Protein AF-0000000075407865 (afdb_homodimer)

pLDDT: mean 89.06, std 9.15, range [37.12, 98.5]

InterPro domains:
  IPR000412 ABC-2 transporter [PIRSF006648] (6-248)
  IPR000412 ABC-2 transporter [PR00164] (23-44)
  IPR000412 ABC-2 transporter [PR00164] (136-160)
  IPR000412 ABC-2 transporter [PR00164] (173-192)
  IPR000412 ABC-2 transporter [PR00164] (193-212)
  IPR013525 ABC-2 type transporter, transmembrane domain [PF01061] (6-215)
  IPR047817 ABC-2 type transporter, transmembrane domain, bacterial-type [PS51012] (21-247)
  IPR051328 Type VII Secretion & ABC Transporter Permease [PTHR43077] (54-251)

Radius of gyration: 24.32 Å; Cα contacts (8 Å, |Δi|>4): 757; chains: 2; bounding box: 67×58×51 Å

Sequence (514 aa):
MMAVAFSLAKREFTRFARQPQRVIGAVAQPLMFWLFLGAGMGTSFRPAGLEQISYLEYFYPGVMVMMLLFASVFACITIIEDRDAGFLQGVLVAPVSRMAIVLGKVFGATAIALVQVLLFTIAAPFLGLKLSLFGVVLLLVGFILTSVGFAGLGFFLAWGMRSTSAFHAIMMVFLMPLWMLSGALFPISGAPGWMNVVMLVNPVFHALEIIRAPFYGGGLNLLGQPAYLLSLAVVVAWAGLSLLGSMRRVSRREVGVMMAVAFSLAKREFTRFARQPQRVIGAVAQPLMFWLFLGAGMGTSFRPAGLEQISYLEYFYPGVMVMMLLFASVFACITIIEDRDAGFLQGVLVAPVSRMAIVLGKVFGATAIALVQVLLFTIAAPFLGLKLSLFGVVLLLVGFILTSVGFAGLGFFLAWGMRSTSAFHAIMMVFLMPLWMLSGALFPISGAPGWMNVVMLVNPVFHALEIIRAPFYGGGLNLLGQPAYLLSLAVVVAWAGLSLLGSMRRVSRREVGV

Foldseek 3Di:
DQVLLQVLLVVLQVVQVVDVVNLCVLQVVLVCVLVCVQVVCAPVDADPPCNPDGSSLLLLLLSLLVSLLCQQLVSLLVVLVCVVVCNVVVVVPDPDALLSVLSSSLNSSLVRSLVSSVVSCVCCVVSVQDFDPLLVVLLSVLSNLSNLLSNLQSLLVNVPDNDSVVSVVVCVVPVVVLSVLLCSNHHLVPDDPVSVVVNVLRLSVLSSVSNSVRRVDCRVPLVVDPSNVVSVVSSNVSSVCSSVSSSVVSVVVVVVD/DQVLLQVLLVVLQVVQVVDVVNLCVLQVVLVCVLVCVQVVCFVVDQDPPPNPDGSSLLLLLLSLLVSLLCQQLVSLLVVLVCVVVCNVVVVVPDPDALLSVLSSSLNSSLVRSLVSSVVSCVCCVVSVQDFDPLLVVLLSVLSNLSSLLSNLQSLLVNVPDNDSVVSVVVCVVPVVVLSVLLCSNHHLVPDDPVSVVVNVLRLSVLSSVSNSVRRVDCRVPLVVDPSNVVSVVSSNVSSVCSSVSSSVVSVVVVVVD

Solvent-accessible surface area (backbone atoms only — not comparable to full-atom values): 25177 Å² total; per-residue (Å²): 93,66,66,58,11,50,52,44,12,49,49,48,37,52,56,48,71,71,31,59,70,59,50,49,50,65,49,48,49,53,50,49,50,46,51,52,52,15,44,26,30,36,64,20,48,48,36,87,95,43,66,86,51,49,37,47,60,62,31,45,46,32,44,43,48,48,42,25,44,49,39,4,26,56,51,26,50,51,57,39,52,31,46,75,71,43,52,45,57,54,52,68,72,37,100,53,55,71,59,21,53,51,48,4,50,26,50,11,13,26,50,50,18,47,54,54,42,52,62,56,53,67,52,36,63,80,68,70,41,55,67,48,74,60,14,49,52,48,35,52,51,36,51,51,42,45,15,37,19,30,9,15,43,21,39,44,54,30,72,76,41,91,42,70,64,58,48,51,51,52,42,58,69,47,50,48,54,44,50,61,41,23,43,32,83,32,55,64,88,39,29,49,70,74,54,43,56,54,23,74,71,30,57,52,18,26,40,37,49,46,47,40,44,32,50,78,48,50,51,73,54,42,79,72,33,67,69,49,48,49,22,48,50,48,33,52,49,45,20,49,49,22,43,50,49,29,47,50,53,62,59,47,59,53,70,76,95,94,65,65,59,10,48,52,45,12,49,48,48,38,50,56,47,70,73,30,60,71,58,51,47,51,63,50,48,48,52,50,48,49,46,52,52,52,16,46,26,28,36,64,21,47,48,36,86,92,44,68,88,51,48,36,47,58,60,32,46,46,30,43,42,47,48,41,25,43,51,39,4,26,56,51,26,50,51,57,39,52,31,45,74,71,45,52,45,58,54,51,68,71,38,100,54,56,70,57,21,54,51,49,4,50,26,49,12,14,25,50,52,17,47,54,54,40,53,61,56,51,66,52,36,63,80,69,71,40,54,69,48,74,61,15,49,51,50,33,50,52,36,51,50,44,45,16,38,19,30,8,15,43,21,38,44,53,29,72,74,42,92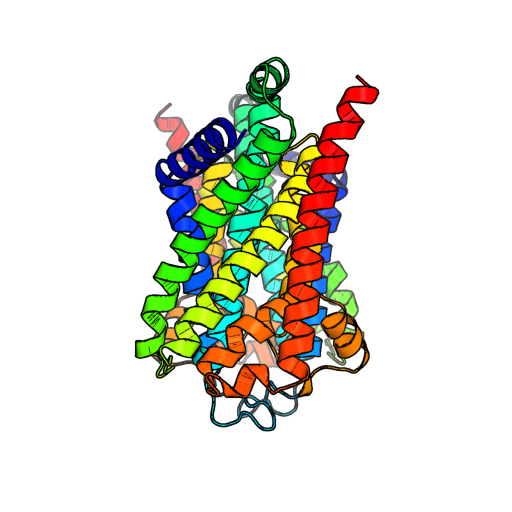,42,70,66,58,48,50,53,51,42,58,68,47,49,49,54,45,50,61,42,23,44,33,83,32,56,64,87,41,28,51,68,74,54,42,56,54,25,73,71,29,58,51,17,26,41,36,50,45,46,39,43,31,49,77,49,47,51,74,54,41,81,72,32,66,68,48,49,51,23,48,50,49,33,51,48,45,20,49,49,22,42,52,49,29,47,50,50,62,57,47,59,54,71,76,97

Secondary structure (DSSP, 8-state):
-HHHHHHHHHHHHHHHHT-HHHHHHHHHHHHHHHHHHHHHHGGGB--TT-TTS-HHHHHHHHHHHHHHHHHHHHHTHHHHHHHHHTHHHHHHHSS--HHHHHHHHHHHHHHHHHHHHHHHHTTGGGGT----HHHHHHHHHHHHHHHHHHHHHHHHHHHH-S-HHHHHHHIIIIIHHHHHTTTSSS-GGGS-HHHHHHHHH-HHHHHHHHHHGGGGS-GGGGGG-HHHHHHHHHHHHHHHHHHHHHHHHHHHTTTT-/-HHHHHHHHHHHHHHHHT-HHHHHHHHHHHHHHHHHHHHHHGGGB--TT-TTS-HHHHHHHHHHHHHHHHHHHHHTHHHHHHHHHTHHHHHHHSS--HHHHHHHHHHHHHHHHHHHHHHHHTTGGGGT----HHHHHHHHHHHHHHHHHHHHHHHHHHHH-S-HHHHHHHIIIIIHHHHHTTTSSS-GGGS-HHHHHHHHH-HHHHHHHHHHGGGGS-GGGGGG-HHHHHHHHHHHHHHHHHHHHHHHHHHHTTTT-

Nearest PDB structures (foldseek):
  8wto-assembly1_B  TM=6.961E-01  e=1.310E-03  Arabidopsis thaliana
  8dku-assembly1_B  TM=7.445E-01  e=3.508E-03  Aquifex aeolicus VF5
  9iul-assembly1_A  TM=6.829E-01  e=2.599E-03  Candida albicans SC5314
  7p05-assembly1_A  TM=6.955E-01  e=6.962E-03  Saccharomyces cerevisiae S288C
  7k2t-assembly1_B  TM=7.368E-01  e=1.215E-02  Aquifex aeolicus VF5

Organism: Magnetospirillum gryphiswaldense (strain DSM 6361 / JCM 21280 / NBRC 15271 / MSR-1) (NCBI:txid431944)

Structure (mmCIF, N/CA/C/O backbone):
data_AF-0000000075407865-model_v1
#
loop_
_entity.id
_entity.type
_entity.pdbx_description
1 polymer 'Transport permease protein'
#
loop_
_atom_site.group_PDB
_atom_site.id
_atom_site.type_symbol
_atom_site.label_atom_id
_atom_site.label_alt_id
_atom_site.label_comp_id
_atom_site.label_asym_id
_atom_site.label_entity_id
_atom_site.label_seq_id
_atom_site.pdbx_PDB_ins_code
_atom_site.Cartn_x
_atom_site.Cartn_y
_atom_site.Cartn_z
_atom_site.occupancy
_atom_site.B_iso_or_equiv
_atom_site.auth_seq_id
_atom_site.auth_comp_id
_atom_site.auth_asym_id
_atom_site.auth_atom_id
_atom_site.pdbx_PDB_model_num
ATOM 1 N N . MET A 1 1 ? 27.203 17.297 21.609 1 79.31 1 MET A N 1
ATOM 2 C CA . MET A 1 1 ? 26.5 17 20.359 1 79.31 1 MET A CA 1
ATOM 3 C C . MET A 1 1 ? 25.766 15.664 20.469 1 79.31 1 MET A C 1
ATOM 5 O O . MET A 1 1 ? 24.562 15.609 20.219 1 79.31 1 MET A O 1
ATOM 9 N N . MET A 1 2 ? 26.359 14.68 21.172 1 86.75 2 MET A N 1
ATOM 10 C CA . MET A 1 2 ? 25.766 13.344 21.234 1 86.75 2 MET A CA 1
ATOM 11 C C . MET A 1 2 ? 24.641 13.297 22.25 1 86.75 2 MET A C 1
ATOM 13 O O . MET A 1 2 ? 23.641 12.617 22.047 1 86.75 2 MET A O 1
ATOM 17 N N . ALA A 1 3 ? 24.812 14.133 23.281 1 89.75 3 ALA A N 1
ATOM 18 C CA . ALA A 1 3 ? 23.781 14.156 24.312 1 89.75 3 ALA A CA 1
ATOM 19 C C . ALA A 1 3 ? 22.484 14.75 23.75 1 89.75 3 ALA A C 1
ATOM 21 O O . ALA A 1 3 ? 21.391 14.242 24.031 1 89.75 3 ALA A O 1
ATOM 22 N N . VAL A 1 4 ? 22.688 15.75 23.016 1 88.31 4 VAL A N 1
ATOM 23 C CA . VAL A 1 4 ? 21.531 16.406 22.406 1 88.31 4 VAL A CA 1
ATOM 24 C C . VAL A 1 4 ? 20.875 15.477 21.391 1 88.31 4 VAL A C 1
ATOM 26 O O . VAL A 1 4 ? 19.656 15.328 21.359 1 88.31 4 VAL A O 1
ATOM 29 N N . ALA A 1 5 ? 21.703 14.828 20.594 1 92.94 5 ALA A N 1
ATOM 30 C CA . ALA A 1 5 ? 21.203 13.883 19.594 1 92.94 5 ALA A CA 1
ATOM 31 C C . ALA A 1 5 ? 20.422 12.75 20.266 1 92.94 5 ALA A C 1
ATOM 33 O O . ALA A 1 5 ? 19.359 12.359 19.781 1 92.94 5 ALA A O 1
ATOM 34 N N . PHE A 1 6 ? 20.938 12.289 21.344 1 94.12 6 PHE A N 1
ATOM 35 C CA . PHE A 1 6 ? 20.281 11.195 22.047 1 94.12 6 PHE A CA 1
ATOM 36 C C . PHE A 1 6 ? 18.953 11.648 22.641 1 94.12 6 PHE A C 1
ATOM 38 O O . PHE A 1 6 ? 17.984 10.898 22.641 1 94.12 6 PHE A O 1
ATOM 45 N N . SER A 1 7 ? 18.969 12.875 23.156 1 92.88 7 SER A N 1
ATOM 46 C CA . SER A 1 7 ? 17.719 13.406 23.719 1 92.88 7 SER A CA 1
ATOM 47 C C . SER A 1 7 ? 16.656 13.547 22.641 1 92.88 7 SER A C 1
ATOM 49 O O . SER A 1 7 ? 15.484 13.227 22.875 1 92.88 7 SER A O 1
ATOM 51 N N . LEU A 1 8 ? 17.047 13.969 21.516 1 91.94 8 LEU A N 1
ATOM 52 C CA . LEU A 1 8 ? 16.109 14.117 20.406 1 91.94 8 LEU A CA 1
ATOM 53 C C . LEU A 1 8 ? 15.633 12.758 19.906 1 91.94 8 LEU A C 1
ATOM 55 O O . LEU A 1 8 ? 14.461 12.594 19.562 1 91.94 8 LEU A O 1
ATOM 59 N N . ALA A 1 9 ? 16.531 11.852 19.844 1 95.31 9 ALA A N 1
ATOM 60 C CA . ALA A 1 9 ? 16.172 10.492 19.453 1 95.31 9 ALA A CA 1
ATOM 61 C C . ALA A 1 9 ? 15.188 9.875 20.438 1 95.31 9 ALA A C 1
ATOM 63 O O . ALA A 1 9 ? 14.227 9.219 20.031 1 95.31 9 ALA A O 1
ATOM 64 N N . LYS A 1 10 ? 15.477 10.047 21.656 1 95.31 10 LYS A N 1
ATOM 65 C CA . LYS A 1 10 ? 14.594 9.523 22.703 1 95.31 10 LYS A CA 1
ATOM 66 C C . LYS A 1 10 ? 13.203 10.141 22.609 1 95.31 10 LYS A C 1
ATOM 68 O O . LYS A 1 10 ? 12.203 9.453 22.812 1 95.31 10 LYS A O 1
ATOM 73 N N . ARG A 1 11 ? 13.188 11.383 22.312 1 91.88 11 ARG A N 1
ATOM 74 C CA . ARG A 1 11 ? 11.906 12.07 22.156 1 91.88 11 ARG A CA 1
ATOM 75 C C . ARG A 1 11 ? 11.109 11.477 21 1 91.88 11 ARG A C 1
ATOM 77 O O . ARG A 1 11 ? 9.898 11.258 21.125 1 91.88 11 ARG A O 1
ATOM 84 N N . GLU A 1 12 ? 11.844 11.242 19.953 1 91.5 12 GLU A N 1
ATOM 85 C CA . GLU A 1 12 ? 11.188 10.656 18.781 1 91.5 12 GLU A CA 1
ATOM 86 C C . GLU A 1 12 ? 10.609 9.281 19.109 1 91.5 12 GLU A C 1
ATOM 88 O O . GLU A 1 12 ? 9.469 8.984 18.75 1 91.5 12 GLU A O 1
ATOM 93 N N . PHE A 1 13 ? 11.336 8.547 19.766 1 93.5 13 PHE A N 1
ATOM 94 C CA . PHE A 1 13 ? 10.922 7.191 20.109 1 93.5 13 PHE A CA 1
ATOM 95 C C . PHE A 1 13 ? 9.742 7.215 21.078 1 93.5 13 PHE A C 1
ATOM 97 O O . PHE A 1 13 ? 8.773 6.469 20.891 1 93.5 13 PHE A O 1
ATOM 104 N N . THR A 1 14 ? 9.766 8.062 22.078 1 93.25 14 THR A N 1
ATOM 105 C CA . THR A 1 14 ? 8.719 8.148 23.078 1 93.25 14 THR A CA 1
ATOM 106 C C . THR A 1 14 ? 7.414 8.648 22.469 1 93.25 14 THR A C 1
ATOM 108 O O . THR A 1 14 ? 6.34 8.141 22.781 1 93.25 14 THR A O 1
ATOM 111 N N . ARG A 1 15 ? 7.613 9.594 21.594 1 90.81 15 ARG A N 1
ATOM 112 C CA . ARG A 1 15 ? 6.434 10.117 20.906 1 90.81 15 ARG A CA 1
ATOM 113 C C . ARG A 1 15 ? 5.746 9.023 20.094 1 90.81 15 ARG A C 1
ATOM 115 O O . ARG A 1 15 ? 4.52 8.906 20.109 1 90.81 15 ARG A O 1
ATOM 122 N N . PHE A 1 16 ? 6.473 8.25 19.484 1 89.88 16 PHE A N 1
ATOM 123 C CA . PHE A 1 16 ? 5.926 7.152 18.688 1 89.88 16 PHE A CA 1
ATOM 124 C C . PHE A 1 16 ? 5.281 6.102 19.594 1 89.88 16 PHE A C 1
ATOM 126 O O . PHE A 1 16 ? 4.16 5.66 19.328 1 89.88 16 PHE A O 1
ATOM 133 N N . ALA A 1 17 ? 5.996 5.758 20.641 1 90.31 17 ALA A N 1
ATOM 134 C CA . ALA A 1 17 ? 5.531 4.711 21.547 1 90.31 17 ALA A CA 1
ATOM 135 C C . ALA A 1 17 ? 4.242 5.125 22.25 1 90.31 17 ALA A C 1
ATOM 137 O O . ALA A 1 17 ? 3.451 4.27 22.672 1 90.31 17 ALA A O 1
ATOM 138 N N . ARG A 1 18 ? 3.961 6.379 22.312 1 90.12 18 ARG A N 1
ATOM 139 C CA . ARG A 1 18 ? 2.789 6.883 23.031 1 90.12 18 ARG A CA 1
ATOM 140 C C . ARG A 1 18 ? 1.602 7.035 22.078 1 90.12 18 ARG A C 1
ATOM 142 O O . ARG A 1 18 ? 0.513 7.43 22.5 1 90.12 18 ARG A O 1
ATOM 149 N N . GLN A 1 19 ? 1.826 6.648 20.875 1 86.31 19 GLN A N 1
ATOM 150 C CA . GLN A 1 19 ? 0.739 6.672 19.891 1 86.31 19 GLN A CA 1
ATOM 151 C C . GLN A 1 19 ? 0.347 5.262 19.469 1 86.31 19 GLN A C 1
ATOM 153 O O . GLN A 1 19 ? 0.793 4.773 18.438 1 86.31 19 GLN A O 1
ATOM 158 N N . PRO A 1 20 ? -0.519 4.668 20.141 1 83.12 20 PRO A N 1
ATOM 159 C CA . PRO A 1 20 ? -0.833 3.258 19.906 1 83.12 20 PRO A CA 1
ATOM 160 C C . PRO A 1 20 ? -1.378 3.008 18.5 1 83.12 20 PRO A C 1
ATOM 162 O O . PRO A 1 20 ? -1.114 1.958 17.906 1 83.12 20 PRO A O 1
ATOM 165 N N . GLN A 1 21 ? -2.115 3.949 18.016 1 78.44 21 GLN A N 1
ATOM 166 C CA . GLN A 1 21 ? -2.678 3.777 16.688 1 78.44 21 GLN A CA 1
ATOM 167 C C . GLN A 1 21 ? -1.578 3.703 15.625 1 78.44 21 GLN A C 1
ATOM 169 O O . GLN A 1 21 ? -1.659 2.902 14.695 1 78.44 21 GLN A O 1
ATOM 174 N N . ARG A 1 22 ? -0.54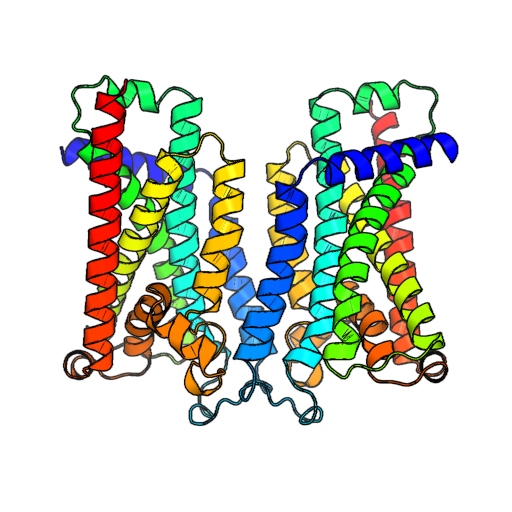6 4.465 15.797 1 78.44 22 ARG A N 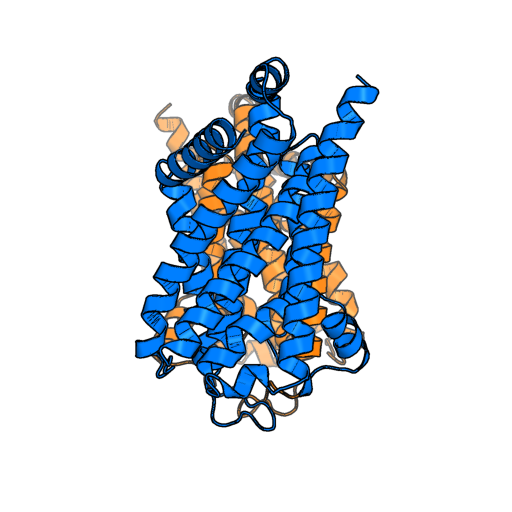1
ATOM 175 C CA . ARG A 1 22 ? 0.562 4.461 14.844 1 78.44 22 ARG A CA 1
ATOM 176 C C . ARG A 1 22 ? 1.385 3.186 14.969 1 78.44 22 ARG A C 1
ATOM 178 O O . ARG A 1 22 ? 1.803 2.609 13.961 1 78.44 22 ARG A O 1
ATOM 185 N N . VAL A 1 23 ? 1.554 2.814 16.203 1 83.62 23 VAL A N 1
ATOM 186 C CA . VAL A 1 23 ? 2.328 1.606 16.469 1 83.62 23 VAL A CA 1
ATOM 187 C C . VAL A 1 23 ? 1.604 0.393 15.883 1 83.62 23 VAL A C 1
ATOM 189 O O . VAL A 1 23 ? 2.199 -0.41 15.164 1 83.62 23 VAL A O 1
ATOM 192 N N . ILE A 1 24 ? 0.37 0.286 16.109 1 82.5 24 ILE A N 1
ATOM 193 C CA . ILE A 1 24 ? -0.44 -0.834 15.648 1 82.5 24 ILE A CA 1
ATOM 194 C C . ILE A 1 24 ? -0.48 -0.841 14.117 1 82.5 24 ILE A C 1
ATOM 196 O O . ILE A 1 24 ? -0.305 -1.889 13.492 1 82.5 24 ILE A O 1
ATOM 200 N N . GLY A 1 25 ? -0.667 0.279 13.578 1 79.62 25 GLY A N 1
ATOM 201 C CA . GLY A 1 25 ? -0.702 0.367 12.125 1 79.62 25 GLY A CA 1
ATOM 202 C C . GLY A 1 25 ? 0.609 -0.028 11.477 1 79.62 25 GLY A C 1
ATOM 203 O O . GLY A 1 25 ? 0.618 -0.747 10.469 1 79.62 25 GLY A O 1
ATOM 204 N N . ALA A 1 26 ? 1.666 0.345 12.07 1 82.12 26 ALA A N 1
ATOM 205 C CA . ALA A 1 26 ? 2.998 0.123 11.508 1 82.12 26 ALA A CA 1
ATOM 206 C C . ALA A 1 26 ? 3.361 -1.359 11.531 1 82.12 26 ALA A C 1
ATOM 208 O O . ALA A 1 26 ? 4.125 -1.83 10.688 1 82.12 26 ALA A O 1
ATOM 209 N N . VAL A 1 27 ? 2.732 -2.016 12.445 1 84.62 27 VAL A N 1
ATOM 210 C CA . VAL A 1 27 ? 3.076 -3.426 12.594 1 84.62 27 VAL A CA 1
ATOM 211 C C . VAL A 1 27 ? 2.008 -4.293 11.938 1 84.62 27 VAL A C 1
ATOM 213 O O . VAL A 1 27 ? 2.326 -5.281 11.273 1 84.62 27 VAL A O 1
ATOM 216 N N . ALA A 1 28 ? 0.819 -3.938 12.078 1 84.81 28 ALA A N 1
ATOM 217 C CA . ALA A 1 28 ? -0.299 -4.766 11.641 1 84.81 28 ALA A CA 1
ATOM 218 C C . ALA A 1 28 ? -0.317 -4.898 10.117 1 84.81 28 ALA A C 1
ATOM 220 O O . ALA A 1 28 ? -0.5 -5.996 9.586 1 84.81 28 ALA A O 1
ATOM 221 N N . GLN A 1 29 ? -0.072 -3.9 9.461 1 85.12 29 GLN A N 1
ATOM 222 C CA . GLN A 1 29 ? -0.211 -3.906 8.008 1 85.12 29 GLN A CA 1
ATOM 223 C C . GLN A 1 29 ? 0.844 -4.797 7.359 1 85.12 29 GLN A C 1
ATOM 225 O O . GLN A 1 29 ? 0.514 -5.695 6.578 1 85.12 29 GLN A O 1
ATOM 230 N N . PRO A 1 30 ? 2.098 -4.617 7.703 1 87.12 30 PRO A N 1
ATOM 231 C CA . PRO A 1 30 ? 3.088 -5.531 7.125 1 87.12 30 PRO A CA 1
ATOM 232 C C . PRO A 1 30 ? 2.828 -6.988 7.488 1 87.12 30 PRO A C 1
ATOM 234 O O . PRO A 1 30 ? 3.039 -7.883 6.664 1 87.12 30 PRO A O 1
ATOM 237 N N . LEU A 1 31 ? 2.33 -7.195 8.688 1 88.5 31 LEU A N 1
ATOM 238 C CA . LEU A 1 31 ? 2.045 -8.555 9.125 1 88.5 31 LEU A CA 1
ATOM 239 C C . LEU A 1 31 ? 0.897 -9.156 8.312 1 88.5 31 LEU A C 1
ATOM 241 O O . LEU A 1 31 ? 0.973 -10.305 7.879 1 88.5 31 LEU A O 1
ATOM 245 N N . MET A 1 32 ? -0.062 -8.414 8.141 1 87.94 32 MET A N 1
ATOM 246 C CA . MET A 1 32 ? -1.202 -8.883 7.355 1 87.94 32 MET A CA 1
ATOM 247 C C . MET A 1 32 ? -0.804 -9.102 5.902 1 87.94 32 MET A C 1
ATOM 249 O O . MET A 1 32 ? -1.207 -10.094 5.289 1 87.94 32 MET A O 1
ATOM 253 N N . PHE A 1 33 ? -0.026 -8.18 5.461 1 88.81 33 PHE A N 1
ATOM 254 C CA . PHE A 1 33 ? 0.47 -8.32 4.098 1 88.81 33 PHE A CA 1
ATOM 255 C C . PHE A 1 33 ? 1.291 -9.594 3.947 1 88.81 33 PHE A C 1
ATOM 257 O O . PHE A 1 33 ? 1.141 -10.32 2.963 1 88.81 33 PHE A O 1
ATOM 264 N N . TRP A 1 34 ? 2.109 -9.812 4.891 1 91.38 34 TRP A N 1
ATOM 265 C CA . TRP A 1 34 ? 2.951 -11 4.871 1 91.38 34 TRP A CA 1
ATOM 266 C C . TRP A 1 34 ? 2.105 -12.266 4.949 1 91.38 34 TRP A C 1
ATOM 268 O O . TRP A 1 34 ? 2.275 -13.188 4.145 1 91.38 34 TRP A O 1
ATOM 278 N N . LEU A 1 35 ? 1.17 -12.289 5.824 1 89 35 LEU A N 1
ATOM 279 C CA . LEU A 1 35 ? 0.363 -13.484 6.055 1 89 35 LEU A CA 1
ATOM 280 C C . LEU A 1 35 ? -0.557 -13.758 4.871 1 89 35 LEU A C 1
ATOM 282 O O . LEU A 1 35 ? -0.62 -14.883 4.375 1 89 35 LEU A O 1
ATOM 286 N N . PHE A 1 36 ? -1.193 -12.766 4.391 1 89.69 36 PHE A N 1
ATOM 287 C CA . PHE A 1 36 ? -2.195 -12.953 3.35 1 89.69 36 PHE A CA 1
ATOM 288 C C . PHE A 1 36 ? -1.532 -13.242 2.008 1 89.69 36 PHE A C 1
ATOM 290 O O . PHE A 1 36 ? -1.938 -14.164 1.296 1 89.69 36 PHE A O 1
ATOM 297 N N . LEU A 1 37 ? -0.544 -12.453 1.711 1 90.06 37 LEU A N 1
ATOM 298 C CA . LEU A 1 37 ? 0.126 -12.703 0.439 1 90.06 37 LEU A CA 1
ATOM 299 C C . LEU A 1 37 ? 0.997 -13.953 0.515 1 90.06 37 LEU A C 1
ATOM 301 O O . LEU A 1 37 ? 1.04 -14.742 -0.431 1 90.06 37 LEU A O 1
ATOM 305 N N . GLY A 1 38 ? 1.661 -14.109 1.581 1 90 38 GLY A N 1
ATOM 306 C CA . GLY A 1 38 ? 2.498 -15.281 1.76 1 90 38 GLY A CA 1
ATOM 307 C C . GLY A 1 38 ? 1.717 -16.578 1.706 1 90 38 GLY A C 1
ATOM 308 O O . GLY A 1 38 ? 2.104 -17.516 1 1 90 38 GLY A O 1
ATOM 309 N N . ALA A 1 39 ? 0.64 -16.625 2.336 1 87.5 39 ALA A N 1
ATOM 310 C CA . ALA A 1 39 ? -0.186 -17.844 2.354 1 87.5 39 ALA A CA 1
ATOM 311 C C . ALA A 1 39 ? -1 -17.969 1.07 1 87.5 39 ALA A C 1
ATOM 313 O O . ALA A 1 39 ? -1.241 -19.078 0.588 1 87.5 39 ALA A O 1
ATOM 314 N N . GLY A 1 40 ? -1.373 -16.906 0.553 1 88.56 40 GLY A N 1
ATOM 315 C CA . GLY A 1 40 ? -2.232 -16.906 -0.621 1 88.56 40 GLY A CA 1
ATOM 316 C C . GLY A 1 40 ? -1.516 -17.344 -1.885 1 88.56 40 GLY A C 1
ATOM 317 O O . GLY A 1 40 ? -2.088 -18.047 -2.719 1 88.56 40 GLY A O 1
ATOM 318 N N . MET A 1 41 ? -0.295 -16.875 -2.031 1 87.12 41 MET A N 1
ATOM 319 C CA . MET A 1 41 ? 0.458 -17.234 -3.232 1 87.12 41 MET A CA 1
ATOM 320 C C . MET A 1 41 ? 0.869 -18.703 -3.207 1 87.12 41 MET A C 1
ATOM 322 O O . MET A 1 41 ? 1.113 -19.297 -4.258 1 87.12 41 MET A O 1
ATOM 326 N N . GLY A 1 42 ? 0.905 -19.297 -1.944 1 72.56 42 GLY A N 1
ATOM 327 C CA . GLY A 1 42 ? 1.1 -20.703 -1.65 1 72.56 42 GLY A CA 1
ATOM 328 C C . GLY A 1 42 ? 1.591 -21.5 -2.846 1 72.56 42 GLY A C 1
ATOM 329 O O . GLY A 1 42 ? 2.738 -21.359 -3.27 1 72.56 42 GLY A O 1
ATOM 330 N N . THR A 1 43 ? 0.766 -22.062 -3.666 1 73.94 43 THR A N 1
ATOM 331 C CA . THR A 1 43 ? 1.089 -23.031 -4.711 1 73.94 43 THR A CA 1
ATOM 332 C C . THR A 1 43 ? 1.204 -22.328 -6.066 1 73.94 43 THR A C 1
ATOM 334 O O . THR A 1 43 ? 1.632 -22.953 -7.047 1 73.94 43 THR A O 1
ATOM 337 N N . SER A 1 44 ? 0.978 -21.062 -6.059 1 79.81 44 SER A N 1
ATOM 338 C CA . SER A 1 44 ? 0.994 -20.344 -7.332 1 79.81 44 SER A CA 1
ATOM 339 C C . SER A 1 44 ? 2.379 -19.781 -7.633 1 79.81 44 SER A C 1
ATOM 341 O O . SER A 1 44 ? 2.682 -19.453 -8.781 1 79.81 44 SER A O 1
ATOM 343 N N . PHE A 1 45 ? 3.078 -19.625 -6.586 1 80 45 PHE A N 1
ATOM 344 C CA . PHE A 1 45 ? 4.426 -19.094 -6.723 1 80 45 PHE A CA 1
ATOM 345 C C . PHE A 1 45 ? 5.441 -20.203 -6.914 1 80 45 PHE A C 1
ATOM 347 O O . PHE A 1 45 ? 5.703 -20.984 -5.992 1 80 45 PHE A O 1
ATOM 354 N N . ARG A 1 46 ? 5.965 -20.375 -8.141 1 80.5 46 ARG A N 1
ATOM 355 C CA . ARG A 1 46 ? 6.93 -21.406 -8.469 1 80.5 46 ARG A CA 1
ATOM 356 C C . ARG A 1 46 ? 8.055 -20.859 -9.344 1 80.5 46 ARG A C 1
ATOM 358 O O . ARG A 1 46 ? 8.125 -21.156 -10.539 1 80.5 46 ARG A O 1
ATOM 365 N N . PRO A 1 47 ? 8.922 -20.078 -8.617 1 74.5 47 PRO A N 1
ATOM 366 C CA . PRO A 1 47 ? 10.016 -19.531 -9.414 1 74.5 47 PRO A CA 1
ATOM 367 C C . PRO A 1 47 ? 11.047 -20.578 -9.812 1 74.5 47 PRO A C 1
ATOM 369 O O . PRO A 1 47 ? 11.242 -21.562 -9.086 1 74.5 47 PRO A O 1
ATOM 372 N N . ALA A 1 48 ? 11.625 -20.344 -10.922 1 70.19 48 ALA A N 1
ATOM 373 C CA . ALA A 1 48 ? 12.641 -21.281 -11.406 1 70.19 48 ALA A CA 1
ATOM 374 C C . ALA A 1 48 ? 13.828 -21.328 -10.453 1 70.19 48 ALA A C 1
ATOM 376 O O . ALA A 1 48 ? 14.375 -20.281 -10.078 1 70.19 48 ALA A O 1
ATOM 377 N N . GLY A 1 49 ? 14.219 -22.422 -9.977 1 69.69 49 GLY A N 1
ATOM 378 C CA . GLY A 1 49 ? 15.398 -22.609 -9.148 1 69.69 49 GLY A CA 1
ATOM 379 C C . GLY A 1 49 ? 15.117 -22.453 -7.664 1 69.69 49 GLY A C 1
ATOM 380 O O . GLY A 1 49 ? 16 -22.688 -6.836 1 69.69 49 GLY A O 1
ATOM 381 N N . LEU A 1 50 ? 13.953 -21.938 -7.316 1 67.19 50 LEU A N 1
ATOM 382 C CA . LEU A 1 50 ? 13.57 -21.719 -5.926 1 67.19 50 LEU A CA 1
ATOM 383 C C . LEU A 1 50 ? 12.32 -22.516 -5.574 1 67.19 50 LEU A C 1
ATOM 385 O O . LEU A 1 50 ? 11.477 -22.047 -4.805 1 67.19 50 LEU A O 1
ATOM 389 N N . GLU A 1 51 ? 12.195 -23.547 -6.172 1 68 51 GLU A N 1
ATOM 390 C CA . GLU A 1 51 ? 10.945 -24.297 -6.09 1 68 51 GLU A CA 1
ATOM 391 C C . GLU A 1 51 ? 10.727 -24.859 -4.688 1 68 51 GLU A C 1
ATOM 393 O O . GLU A 1 51 ? 9.586 -25.125 -4.293 1 68 51 GLU A O 1
ATOM 398 N N . GLN A 1 52 ? 11.766 -24.875 -3.867 1 74 52 GLN A N 1
ATOM 399 C CA . GLN A 1 52 ? 11.625 -25.484 -2.549 1 74 52 GLN A CA 1
ATOM 400 C C . GLN A 1 52 ? 11.273 -24.438 -1.494 1 74 52 GLN A C 1
ATOM 402 O O . GLN A 1 52 ? 11.008 -24.781 -0.342 1 74 52 GLN A O 1
ATOM 407 N N . ILE A 1 53 ? 11.258 -23.25 -1.893 1 80.56 53 ILE A N 1
ATOM 408 C CA . ILE A 1 53 ? 10.992 -22.188 -0.931 1 80.56 53 ILE A CA 1
ATOM 409 C C . ILE A 1 53 ? 9.555 -21.688 -1.094 1 80.56 53 ILE A C 1
ATOM 411 O O . ILE A 1 53 ? 9.125 -21.359 -2.205 1 80.56 53 ILE A O 1
ATOM 415 N N . SER A 1 54 ? 8.836 -21.734 -0.041 1 86.94 54 SER A N 1
ATOM 416 C CA . SER A 1 54 ? 7.477 -21.219 -0.074 1 86.94 54 SER A CA 1
ATOM 417 C C . SER A 1 54 ? 7.469 -19.703 -0.225 1 86.94 54 SER A C 1
ATOM 419 O O . SER A 1 54 ? 8.453 -19.031 0.102 1 86.94 54 SER A O 1
ATOM 421 N N . TYR A 1 55 ? 6.434 -19.188 -0.743 1 89.38 55 TYR A N 1
ATOM 422 C CA . TYR A 1 55 ? 6.344 -17.734 -0.875 1 89.38 55 TYR A CA 1
ATOM 423 C C . TYR A 1 55 ? 6.336 -17.062 0.492 1 89.38 55 TYR A C 1
ATOM 425 O O . TYR A 1 55 ? 6.824 -15.938 0.641 1 89.38 55 TYR A O 1
ATOM 433 N N . LEU A 1 56 ? 5.793 -17.797 1.455 1 89.12 56 LEU A N 1
ATOM 434 C CA . LEU A 1 56 ? 5.801 -17.281 2.82 1 89.12 56 LEU A CA 1
ATOM 435 C C . LEU A 1 56 ? 7.23 -17.016 3.293 1 89.12 56 LEU A C 1
ATOM 437 O O . LEU A 1 56 ? 7.496 -16.016 3.947 1 89.12 56 LEU A O 1
ATOM 441 N N . GLU A 1 57 ? 8.117 -17.875 2.904 1 89.31 57 GLU A N 1
ATOM 442 C CA . GLU A 1 57 ? 9.531 -17.766 3.271 1 89.31 57 GLU A CA 1
ATOM 443 C C . GLU A 1 57 ? 10.242 -16.734 2.404 1 89.31 57 GLU A C 1
ATOM 445 O O . GLU A 1 57 ? 11.039 -15.93 2.908 1 89.31 57 GLU A O 1
ATOM 450 N N . TYR A 1 58 ? 9.953 -16.812 1.178 1 89.69 58 TYR A N 1
ATOM 451 C CA . TYR A 1 58 ? 10.594 -15.898 0.237 1 89.69 58 TYR A CA 1
ATOM 452 C C . TYR A 1 58 ? 10.289 -14.445 0.587 1 89.69 58 TYR A C 1
ATOM 454 O O . TYR A 1 58 ? 11.172 -13.586 0.512 1 89.69 58 TYR A O 1
ATOM 462 N N . PHE A 1 59 ? 9.047 -14.18 0.961 1 93.12 59 PHE A N 1
ATOM 463 C CA . PHE A 1 59 ? 8.531 -12.828 1.131 1 93.12 59 PHE A CA 1
ATOM 464 C C . PHE A 1 59 ? 8.93 -12.258 2.486 1 93.12 59 PHE A C 1
ATOM 466 O O . PHE A 1 59 ? 8.875 -11.047 2.701 1 93.12 59 PHE A O 1
ATOM 473 N N . TYR A 1 60 ? 9.367 -13.023 3.377 1 94.56 60 TYR A N 1
ATOM 474 C CA . TYR A 1 60 ? 9.609 -12.656 4.77 1 94.56 60 TYR A CA 1
ATOM 475 C C . TYR A 1 60 ? 10.648 -11.547 4.867 1 94.56 60 TYR A C 1
ATOM 477 O O . TYR A 1 60 ? 10.383 -10.484 5.438 1 94.56 60 TYR A O 1
ATOM 485 N N . PRO A 1 61 ? 11.812 -11.672 4.227 1 95.38 61 PRO A N 1
ATOM 486 C CA . PRO A 1 61 ? 12.781 -10.57 4.281 1 95.38 61 PRO A CA 1
ATOM 487 C C . PRO A 1 61 ? 12.289 -9.312 3.574 1 95.38 61 PRO A C 1
ATOM 489 O O . PRO A 1 61 ? 12.656 -8.203 3.953 1 95.38 61 PRO A O 1
ATOM 492 N N . GLY A 1 62 ? 11.523 -9.547 2.525 1 95.94 62 GLY A N 1
ATOM 493 C CA . GLY A 1 62 ? 10.945 -8.414 1.824 1 95.94 62 GLY A CA 1
ATOM 494 C C . GLY A 1 62 ? 10.086 -7.535 2.713 1 95.94 62 GLY A C 1
ATOM 495 O O . GLY A 1 62 ? 10.125 -6.309 2.619 1 95.94 62 GLY A O 1
ATOM 496 N N . VAL A 1 63 ? 9.305 -8.188 3.557 1 95.75 63 VAL A N 1
ATOM 497 C CA . VAL A 1 63 ? 8.445 -7.465 4.484 1 95.75 63 VAL A CA 1
ATOM 498 C C . VAL A 1 63 ? 9.297 -6.738 5.523 1 95.75 63 VAL A C 1
ATOM 500 O O . VAL A 1 63 ? 8.961 -5.625 5.941 1 95.75 63 VAL A O 1
ATOM 503 N N . MET A 1 64 ? 10.344 -7.375 5.922 1 97.06 64 MET A N 1
ATOM 504 C CA . MET A 1 64 ? 11.258 -6.723 6.852 1 97.06 64 MET A CA 1
ATOM 505 C C . MET A 1 64 ? 11.773 -5.41 6.277 1 97.06 64 MET A C 1
ATOM 507 O O . MET A 1 64 ? 11.797 -4.387 6.965 1 97.06 64 MET A O 1
ATOM 511 N N . VAL A 1 65 ? 12.141 -5.484 5.031 1 97.56 65 VAL A N 1
ATOM 512 C CA . VAL A 1 65 ? 12.664 -4.289 4.383 1 97.56 65 VAL A CA 1
ATOM 513 C C . VAL A 1 65 ? 11.562 -3.242 4.246 1 97.56 65 VAL A C 1
ATOM 515 O O . VAL A 1 65 ? 11.812 -2.043 4.383 1 97.56 65 VAL A O 1
ATOM 518 N N . MET A 1 66 ? 10.383 -3.727 3.967 1 94.69 66 MET A N 1
ATOM 519 C CA . MET A 1 66 ? 9.242 -2.818 3.922 1 94.69 66 MET A CA 1
ATOM 520 C C . MET A 1 66 ? 9.07 -2.09 5.25 1 94.69 66 MET A C 1
ATOM 522 O O . MET A 1 66 ? 8.875 -0.873 5.273 1 94.69 66 MET A O 1
ATOM 526 N N . MET A 1 67 ? 9.109 -2.799 6.328 1 95.12 67 MET A N 1
ATOM 527 C CA . MET A 1 67 ? 8.953 -2.225 7.66 1 95.12 67 MET A CA 1
ATOM 528 C C . MET A 1 67 ? 10.047 -1.2 7.941 1 95.12 67 MET A C 1
ATOM 530 O O . MET A 1 67 ? 9.773 -0.125 8.477 1 95.12 67 MET A O 1
ATOM 534 N N . LEU A 1 68 ? 11.219 -1.562 7.578 1 97.19 68 LEU A N 1
ATOM 535 C CA . LEU A 1 68 ? 12.336 -0.639 7.777 1 97.19 68 LEU A CA 1
ATOM 536 C C . LEU A 1 68 ? 12.133 0.633 6.961 1 97.19 68 LEU A C 1
ATOM 538 O O . LEU A 1 68 ? 12.359 1.738 7.461 1 97.19 68 LEU A O 1
ATOM 542 N N . LEU A 1 69 ? 11.781 0.415 5.742 1 94.31 69 LEU A N 1
ATOM 543 C CA . LEU A 1 69 ? 11.586 1.537 4.832 1 94.31 69 LEU A CA 1
ATOM 544 C C . LEU A 1 69 ? 10.5 2.473 5.344 1 94.31 69 LEU A C 1
ATOM 546 O O . LEU A 1 69 ? 10.734 3.67 5.523 1 94.31 69 LEU A O 1
ATOM 550 N N . PHE A 1 70 ? 9.375 1.962 5.645 1 89.81 70 PHE A N 1
ATOM 551 C CA . PHE A 1 70 ? 8.227 2.779 6.027 1 89.81 70 PHE A CA 1
ATOM 552 C C . PHE A 1 70 ? 8.438 3.395 7.406 1 89.81 70 PHE A C 1
ATOM 554 O O . PHE A 1 70 ? 8.188 4.586 7.605 1 89.81 70 PHE A O 1
ATOM 561 N N . ALA A 1 71 ? 8.891 2.629 8.359 1 93.25 71 ALA A N 1
ATOM 562 C CA . ALA A 1 71 ? 9.109 3.143 9.703 1 93.25 71 ALA A CA 1
ATOM 563 C C . ALA A 1 71 ? 10.148 4.254 9.711 1 93.25 71 ALA A C 1
ATOM 565 O O . ALA A 1 71 ? 9.961 5.297 10.344 1 93.25 71 ALA A O 1
ATOM 566 N N . SER A 1 72 ? 11.203 4.02 9 1 95.69 72 SER A N 1
ATOM 567 C CA . SER A 1 72 ? 12.305 4.977 9.008 1 95.69 72 SER A CA 1
ATOM 568 C C . SER A 1 72 ? 11.922 6.27 8.297 1 95.69 72 SER A C 1
ATOM 570 O O . SER A 1 72 ? 12.141 7.363 8.82 1 95.69 72 SER A O 1
ATOM 572 N N . VAL A 1 73 ? 11.422 6.152 7.145 1 93.19 73 VAL A N 1
ATOM 573 C CA . VAL A 1 73 ? 11.102 7.34 6.355 1 93.19 73 VAL A CA 1
ATOM 574 C C . VAL A 1 73 ? 9.922 8.078 6.977 1 93.19 73 VAL A C 1
ATOM 576 O O . VAL A 1 73 ? 9.953 9.297 7.129 1 93.19 73 VAL A O 1
ATOM 579 N N . PHE A 1 74 ? 8.906 7.367 7.363 1 88.81 74 PHE A N 1
ATOM 580 C CA . PHE A 1 74 ? 7.715 8 7.914 1 88.81 74 PHE A CA 1
ATOM 581 C C . PHE A 1 74 ? 8.031 8.703 9.227 1 88.81 74 PHE A C 1
ATOM 583 O O . PHE A 1 74 ? 7.406 9.711 9.562 1 88.81 74 PHE A O 1
ATOM 590 N N . ALA A 1 75 ? 8.906 8.148 10.016 1 92.06 75 ALA A N 1
ATOM 591 C CA . ALA A 1 75 ? 9.297 8.781 11.273 1 92.06 75 ALA A CA 1
ATOM 592 C C . ALA A 1 75 ? 9.82 10.195 11.031 1 92.06 75 ALA A C 1
ATOM 594 O O . ALA A 1 75 ? 9.742 11.055 11.914 1 92.06 75 ALA A O 1
ATOM 595 N N . CYS A 1 76 ? 10.258 10.484 9.875 1 93.62 76 CYS A N 1
ATOM 596 C CA . CYS A 1 76 ? 10.859 11.781 9.57 1 93.62 76 CYS A CA 1
ATOM 597 C C . CYS A 1 76 ? 9.789 12.828 9.289 1 93.62 76 CYS A C 1
ATOM 599 O O . CYS A 1 76 ? 10.094 14.016 9.172 1 93.62 76 CYS A O 1
ATOM 601 N N . ILE A 1 77 ? 8.531 12.352 9.227 1 90.75 77 ILE A N 1
ATOM 602 C CA . ILE A 1 77 ? 7.438 13.289 8.992 1 90.75 77 ILE A CA 1
ATOM 603 C C . ILE A 1 77 ? 7.371 14.297 10.133 1 90.75 77 ILE A C 1
ATOM 605 O O . ILE A 1 77 ? 6.902 15.43 9.945 1 90.75 77 ILE A O 1
ATOM 609 N N . THR A 1 78 ? 7.809 13.938 11.328 1 91.56 78 THR A N 1
ATOM 610 C CA . THR A 1 78 ? 7.766 14.781 12.523 1 91.56 78 THR A CA 1
ATOM 611 C C . THR A 1 78 ? 8.602 16.031 12.336 1 91.56 78 THR A C 1
ATOM 613 O O . THR A 1 78 ? 8.406 17.031 13.031 1 91.56 78 THR A O 1
ATOM 616 N N . ILE A 1 79 ? 9.531 15.984 11.438 1 93.12 79 ILE A N 1
ATOM 617 C CA . ILE A 1 79 ? 10.312 17.172 11.141 1 93.12 79 ILE A CA 1
ATOM 618 C C . ILE A 1 79 ? 9.398 18.297 10.648 1 93.12 79 ILE A C 1
ATOM 620 O O . ILE A 1 79 ? 9.523 19.438 11.078 1 93.12 79 ILE A O 1
ATOM 624 N N . ILE A 1 80 ? 8.523 17.938 9.82 1 92.5 80 ILE A N 1
ATOM 625 C CA . ILE A 1 80 ? 7.566 18.906 9.289 1 92.5 80 ILE A CA 1
ATOM 626 C C . ILE A 1 80 ? 6.602 19.344 10.391 1 92.5 80 ILE A C 1
ATOM 628 O O . ILE A 1 80 ? 6.324 20.531 10.547 1 92.5 80 ILE A O 1
ATOM 632 N N . GLU A 1 81 ? 6.156 18.406 11.109 1 90.25 81 GLU A N 1
ATOM 633 C CA . GLU A 1 81 ? 5.25 18.703 12.219 1 90.25 81 GLU A CA 1
ATOM 634 C C . GLU A 1 81 ? 5.922 19.609 13.25 1 90.25 81 GLU A C 1
ATOM 636 O O . GLU A 1 81 ? 5.301 20.547 13.766 1 90.25 81 GLU A O 1
ATOM 641 N N . ASP A 1 82 ? 7.141 19.297 13.594 1 90.88 82 ASP A N 1
ATOM 642 C CA . ASP A 1 82 ? 7.898 20.094 14.555 1 90.88 82 ASP A CA 1
ATOM 643 C C . ASP A 1 82 ? 8.133 21.516 14.031 1 90.88 82 ASP A C 1
ATOM 645 O O . ASP A 1 82 ? 8.133 22.469 14.805 1 90.88 82 ASP A O 1
ATOM 649 N N . ARG A 1 83 ? 8.328 21.594 12.797 1 91.75 83 ARG A N 1
ATOM 650 C CA . ARG A 1 83 ? 8.492 22.906 12.18 1 91.75 83 ARG A CA 1
ATOM 651 C C . ARG A 1 83 ? 7.199 23.703 12.258 1 91.75 83 ARG A C 1
ATOM 653 O O . ARG A 1 83 ? 7.215 24.891 12.625 1 91.75 83 ARG A O 1
ATOM 660 N N . ASP A 1 84 ? 6.098 23.094 11.945 1 90.94 84 ASP A N 1
ATOM 661 C CA . ASP A 1 84 ? 4.793 23.75 11.977 1 90.94 84 ASP A CA 1
ATOM 662 C C . ASP A 1 84 ? 4.426 24.172 13.398 1 90.94 84 ASP A C 1
ATOM 664 O O . ASP A 1 84 ? 3.781 25.203 13.594 1 90.94 84 ASP A O 1
ATOM 668 N N . ALA A 1 85 ? 4.816 23.438 14.352 1 91.12 85 ALA A N 1
ATOM 669 C CA . ALA A 1 85 ? 4.516 23.719 15.758 1 91.12 85 ALA A CA 1
ATOM 670 C C . ALA A 1 85 ? 5.496 24.734 16.344 1 91.12 85 ALA A C 1
ATOM 672 O O . ALA A 1 85 ? 5.32 25.188 17.469 1 91.12 85 ALA A O 1
ATOM 673 N N . GLY A 1 86 ? 6.586 24.984 15.648 1 90.31 86 GLY A N 1
ATOM 674 C CA . GLY A 1 86 ? 7.578 25.938 16.109 1 90.31 86 GLY A CA 1
ATOM 675 C C . GLY A 1 86 ? 8.672 25.312 16.938 1 90.31 86 GLY A C 1
ATOM 676 O O . GLY A 1 86 ? 9.57 26.016 17.438 1 90.31 86 GLY A O 1
ATOM 677 N N . PHE A 1 87 ? 8.57 24.109 17.203 1 88.06 87 PHE A N 1
ATOM 678 C CA . PHE A 1 87 ? 9.562 23.391 18.016 1 88.06 87 PHE A CA 1
ATOM 679 C C . PHE A 1 87 ? 10.922 23.391 17.328 1 88.06 87 PHE A C 1
ATOM 681 O O . PHE A 1 87 ? 11.945 23.609 17.969 1 88.06 87 PHE A O 1
ATOM 688 N N . LEU A 1 88 ? 10.898 23.188 16.078 1 86.94 88 LEU A N 1
ATOM 689 C CA . LEU A 1 88 ? 12.148 23.109 15.328 1 86.94 88 LEU A CA 1
ATOM 690 C C . LEU A 1 88 ? 12.891 24.438 15.359 1 86.94 88 LEU A C 1
ATOM 692 O O . LEU A 1 88 ? 14.117 24.469 15.445 1 86.94 88 LEU A O 1
ATOM 696 N N . GLN A 1 89 ? 12.164 25.453 15.344 1 86.38 89 GLN A N 1
ATOM 697 C CA . GLN A 1 89 ? 12.758 26.781 15.445 1 86.38 89 GLN A CA 1
ATOM 698 C C . GLN A 1 89 ? 13.422 26.984 16.797 1 86.38 89 GLN A C 1
ATOM 700 O O . GLN A 1 89 ? 14.484 27.594 16.891 1 86.38 89 GLN A O 1
ATOM 705 N N . GLY A 1 90 ? 12.781 26.453 17.797 1 87 90 GLY A N 1
ATOM 706 C CA . GLY A 1 90 ? 13.375 26.531 19.125 1 87 90 GLY A CA 1
ATOM 707 C C . GLY A 1 90 ? 14.688 25.766 19.234 1 87 90 GLY A C 1
ATOM 708 O O . GLY A 1 90 ? 15.641 26.25 19.859 1 87 90 GLY A O 1
ATOM 709 N N . VAL A 1 91 ? 14.758 24.703 18.594 1 84.75 91 VAL A N 1
ATOM 710 C CA . VAL A 1 91 ? 15.953 23.875 18.625 1 84.75 91 VAL A CA 1
ATOM 711 C C . VAL A 1 91 ? 17.078 24.547 17.828 1 84.75 91 VAL A C 1
ATOM 713 O O . VAL A 1 91 ? 18.234 24.547 18.234 1 84.75 91 VAL A O 1
ATOM 716 N N . LEU A 1 92 ? 16.688 25.172 16.734 1 83.06 92 LEU A N 1
ATOM 717 C CA . LEU A 1 92 ? 17.656 25.781 15.828 1 83.06 92 LEU A CA 1
ATOM 718 C C . LEU A 1 92 ? 18.281 27.031 16.469 1 83.06 92 LEU A C 1
ATOM 720 O O . LEU A 1 92 ? 19.375 27.438 16.078 1 83.06 92 LEU A O 1
ATOM 724 N N . VAL A 1 93 ? 17.594 27.641 17.422 1 83.69 93 VAL A N 1
ATOM 725 C CA . VAL A 1 93 ? 18.125 28.828 18.078 1 83.69 93 VAL A CA 1
ATOM 726 C C . VAL A 1 93 ? 18.953 28.422 19.297 1 83.69 93 VAL A C 1
ATOM 728 O O . VAL A 1 93 ? 19.703 29.234 19.844 1 83.69 93 VAL A O 1
ATOM 731 N N . ALA A 1 94 ? 18.797 27.219 19.703 1 83.31 94 ALA A N 1
ATOM 732 C CA . ALA A 1 94 ? 19.594 26.703 20.797 1 83.31 94 ALA A CA 1
ATOM 733 C C . ALA A 1 94 ? 21.031 26.438 20.344 1 83.31 94 ALA A C 1
ATOM 735 O O . ALA A 1 94 ? 21.297 26.281 19.156 1 83.31 94 ALA A O 1
ATOM 736 N N . PRO A 1 95 ? 21.891 26.547 21.266 1 84.94 95 PRO A N 1
ATOM 737 C CA . PRO A 1 95 ? 23.297 26.312 20.906 1 84.94 95 PRO A CA 1
ATOM 738 C C . PRO A 1 95 ? 23.594 24.844 20.656 1 84.94 95 PRO A C 1
ATOM 740 O O . PRO A 1 95 ? 24.438 24.25 21.344 1 84.94 95 PRO A O 1
ATOM 743 N N . VAL A 1 96 ? 22.859 24.359 19.719 1 84.31 96 VAL A N 1
ATOM 744 C CA . VAL A 1 96 ? 23.016 22.953 19.359 1 84.31 96 VAL A CA 1
ATOM 745 C C . VAL A 1 96 ? 23.484 22.844 17.922 1 84.31 96 VAL A C 1
ATOM 747 O O . VAL A 1 96 ? 23.109 23.641 17.078 1 84.31 96 VAL A O 1
ATOM 750 N N . SER A 1 97 ? 24.359 21.906 17.797 1 87.31 97 SER A N 1
ATOM 751 C CA . SER A 1 97 ? 24.844 21.703 16.438 1 87.31 97 SER A CA 1
ATOM 752 C C . SER A 1 97 ? 23.75 21.141 15.531 1 87.31 97 SER A C 1
ATOM 754 O O . SER A 1 97 ? 22.953 20.312 15.953 1 87.31 97 SER A O 1
ATOM 756 N N . ARG A 1 98 ? 23.703 21.609 14.344 1 86.88 98 ARG A N 1
ATOM 757 C CA . ARG A 1 98 ? 22.734 21.141 13.352 1 86.88 98 ARG A CA 1
ATOM 758 C C . ARG A 1 98 ? 22.906 19.656 13.086 1 86.88 98 ARG A C 1
ATOM 760 O O . ARG A 1 98 ? 21.922 18.953 12.812 1 86.88 98 ARG A O 1
ATOM 767 N N . MET A 1 99 ? 24.047 19.219 13.344 1 90.75 99 MET A N 1
ATOM 768 C CA . MET A 1 99 ? 24.312 17.797 13.172 1 90.75 99 MET A CA 1
ATOM 769 C C . MET A 1 99 ? 23.609 16.969 14.242 1 90.75 99 MET A C 1
ATOM 771 O O . MET A 1 99 ? 23.188 15.844 13.984 1 90.75 99 MET A O 1
ATOM 775 N N . ALA A 1 100 ? 23.453 17.562 15.336 1 92 100 ALA A N 1
ATOM 776 C CA . ALA A 1 100 ? 22.75 16.875 16.422 1 92 100 ALA A CA 1
ATOM 777 C C . ALA A 1 100 ? 21.281 16.656 16.094 1 92 100 ALA A C 1
ATOM 779 O O . ALA A 1 100 ? 20.703 15.641 16.484 1 92 100 ALA A O 1
ATOM 780 N N . ILE A 1 101 ? 20.781 17.531 15.344 1 91.44 101 ILE A N 1
ATOM 781 C CA . ILE A 1 101 ? 19.391 17.438 14.945 1 91.44 101 ILE A CA 1
ATOM 782 C C . ILE A 1 101 ? 19.203 16.281 13.953 1 91.44 101 ILE A C 1
ATOM 784 O O . ILE A 1 101 ? 18.312 15.453 14.125 1 91.44 101 ILE A O 1
ATOM 788 N N . VAL A 1 102 ? 20.125 16.25 13.031 1 94.81 102 VAL A N 1
ATOM 789 C CA . VAL A 1 102 ? 20.062 15.211 12.016 1 94.81 102 VAL A CA 1
ATOM 790 C C . VAL A 1 102 ? 20.266 13.844 12.664 1 94.81 102 VAL A C 1
ATOM 792 O O . VAL A 1 102 ? 19.469 12.922 12.453 1 94.81 102 VAL A O 1
ATOM 795 N N . LEU A 1 103 ? 21.234 13.781 13.5 1 95.69 103 LEU A N 1
ATOM 796 C CA . LEU A 1 103 ? 21.562 12.508 14.141 1 95.69 103 LEU A CA 1
ATOM 797 C C . LEU A 1 103 ? 20.438 12.086 15.086 1 95.69 103 LEU A C 1
ATOM 799 O O . LEU A 1 103 ? 20.109 10.898 15.172 1 95.69 103 LEU A O 1
ATOM 803 N N . GLY A 1 104 ? 19.891 13.031 15.742 1 95 104 GLY A N 1
ATOM 804 C CA . GLY A 1 104 ? 18.797 12.734 16.641 1 95 104 GLY A CA 1
ATOM 805 C C . GLY A 1 104 ? 17.594 12.148 15.93 1 95 104 GLY A C 1
ATOM 806 O O . GLY A 1 104 ? 17.047 11.125 16.344 1 95 104 GLY A O 1
ATOM 807 N N . LYS A 1 105 ? 17.25 12.758 14.859 1 95.5 105 LYS A N 1
ATOM 808 C CA . LYS A 1 105 ? 16.094 12.312 14.102 1 95.5 105 LYS A CA 1
ATOM 809 C C . LYS A 1 105 ? 16.359 10.961 13.438 1 95.5 105 LYS A C 1
ATOM 811 O O . LYS A 1 105 ? 15.523 10.07 13.469 1 95.5 105 LYS A O 1
ATOM 816 N N . VAL A 1 106 ? 17.5 10.844 12.859 1 96.88 106 VAL A N 1
ATOM 817 C CA . VAL A 1 106 ? 17.828 9.625 12.141 1 96.88 106 VAL A CA 1
ATOM 818 C C . VAL A 1 106 ? 17.953 8.461 13.117 1 96.88 106 VAL A C 1
ATOM 820 O O . VAL A 1 106 ? 17.438 7.367 12.859 1 96.88 106 VAL A O 1
ATOM 823 N N . PHE A 1 107 ? 18.562 8.727 14.234 1 96.88 107 PHE A N 1
ATOM 824 C CA . PHE A 1 107 ? 18.703 7.66 15.219 1 96.88 107 PHE A CA 1
ATOM 825 C C . PHE A 1 107 ? 17.359 7.32 15.852 1 96.88 107 PHE A C 1
ATOM 827 O O . PHE A 1 107 ? 17.094 6.156 16.156 1 96.88 107 PHE A O 1
ATOM 834 N N . GLY A 1 108 ? 16.609 8.305 16.062 1 97 108 GLY A N 1
ATOM 835 C CA . GLY A 1 108 ? 15.266 8.039 16.547 1 97 108 GLY A CA 1
ATOM 836 C C . GLY A 1 108 ? 14.445 7.188 15.594 1 97 108 GLY A C 1
ATOM 837 O O . GLY A 1 108 ? 13.82 6.207 16.016 1 97 108 GLY A O 1
ATOM 838 N N . ALA A 1 109 ? 14.523 7.586 14.359 1 97.25 109 ALA A N 1
ATOM 839 C CA . ALA A 1 109 ? 13.812 6.84 13.32 1 97.25 109 ALA A CA 1
ATOM 840 C C . ALA A 1 109 ? 14.344 5.414 13.211 1 97.25 109 ALA A C 1
ATOM 842 O O . ALA A 1 109 ? 13.562 4.469 13.062 1 97.25 109 ALA A O 1
ATOM 843 N N . THR A 1 110 ? 15.625 5.281 13.289 1 97.94 110 THR A N 1
ATOM 844 C CA . THR A 1 110 ? 16.266 3.973 13.219 1 97.94 110 THR A CA 1
ATOM 845 C C . THR A 1 110 ? 15.828 3.096 14.391 1 97.94 110 THR A C 1
ATOM 847 O O . THR A 1 110 ? 15.539 1.913 14.211 1 97.94 110 THR A O 1
ATOM 850 N N . ALA A 1 111 ? 15.781 3.676 15.531 1 97.69 111 ALA A N 1
ATOM 851 C CA . ALA A 1 111 ? 15.367 2.93 16.719 1 97.69 111 ALA A CA 1
ATOM 852 C C . ALA A 1 111 ? 13.945 2.412 16.578 1 97.69 111 ALA A C 1
ATOM 854 O O . ALA A 1 111 ? 13.656 1.257 16.891 1 97.69 111 ALA A O 1
ATOM 855 N N . ILE A 1 112 ? 13.117 3.229 16.094 1 96.38 112 ILE A N 1
ATOM 856 C CA . ILE A 1 112 ? 11.719 2.855 15.898 1 96.38 112 ILE A CA 1
ATOM 857 C C . ILE A 1 112 ? 11.633 1.684 14.922 1 96.38 112 ILE A C 1
ATOM 859 O O . ILE A 1 112 ? 10.961 0.689 15.195 1 96.38 112 ILE A O 1
ATOM 863 N N . ALA A 1 113 ? 12.328 1.785 13.852 1 97.38 113 ALA A N 1
ATOM 864 C CA . ALA A 1 113 ? 12.32 0.75 12.82 1 97.38 113 ALA A CA 1
ATOM 865 C C . ALA A 1 113 ? 12.898 -0.556 13.352 1 97.38 113 ALA A C 1
ATOM 867 O O . ALA A 1 113 ? 12.383 -1.637 13.055 1 97.38 113 ALA A O 1
ATOM 868 N N . LEU A 1 114 ? 13.953 -0.425 14.125 1 97.5 114 LEU A N 1
ATOM 869 C CA . LEU A 1 114 ? 14.641 -1.605 14.648 1 97.5 114 LEU A CA 1
ATOM 870 C C . LEU A 1 114 ? 13.734 -2.385 15.594 1 97.5 114 LEU A C 1
ATOM 872 O O . LEU A 1 114 ? 13.695 -3.615 15.547 1 97.5 114 LEU A O 1
ATOM 876 N N . VAL A 1 115 ? 13.039 -1.693 16.406 1 96.12 115 VAL A N 1
ATOM 877 C CA . VAL A 1 115 ? 12.148 -2.367 17.344 1 96.12 115 VAL A CA 1
ATOM 878 C C . VAL A 1 115 ? 11.086 -3.15 16.578 1 96.12 115 VAL A C 1
ATOM 880 O O . VAL A 1 115 ? 10.805 -4.309 16.891 1 96.12 115 VAL A O 1
ATOM 883 N N . GLN A 1 116 ? 10.562 -2.57 15.586 1 94.19 116 GLN A N 1
ATOM 884 C CA . GLN A 1 116 ? 9.508 -3.199 14.797 1 94.19 116 GLN A CA 1
ATOM 885 C C . GLN A 1 116 ? 10.023 -4.434 14.062 1 94.19 116 GLN A C 1
ATOM 887 O O . GLN A 1 116 ? 9.414 -5.5 14.125 1 94.19 116 GLN A O 1
ATOM 892 N N . VAL A 1 117 ? 11.18 -4.289 13.375 1 96.81 117 VAL A N 1
ATOM 893 C CA . VAL A 1 117 ? 11.68 -5.383 12.547 1 96.81 117 VAL A CA 1
ATOM 894 C C . VAL A 1 117 ? 12.195 -6.512 13.438 1 96.81 117 VAL A C 1
ATOM 896 O O . VAL A 1 117 ? 12.078 -7.691 13.086 1 96.81 117 VAL A O 1
ATOM 899 N N . LEU A 1 118 ? 12.719 -6.176 14.602 1 95.88 118 LEU A N 1
ATOM 900 C CA . LEU A 1 118 ? 13.195 -7.199 15.523 1 95.88 118 LEU A CA 1
ATOM 901 C C . LEU A 1 118 ? 12.031 -8.016 16.078 1 95.88 118 LEU A C 1
ATOM 903 O O . LEU A 1 118 ? 12.133 -9.234 16.219 1 95.88 118 LEU A O 1
ATOM 907 N N . LEU A 1 119 ? 10.969 -7.34 16.375 1 93.19 119 LEU A N 1
ATOM 908 C CA . LEU A 1 119 ? 9.773 -8.055 16.828 1 93.19 119 LEU A CA 1
ATOM 909 C C . LEU A 1 119 ? 9.273 -9 15.734 1 93.19 119 LEU A C 1
ATOM 911 O O . LEU A 1 119 ? 8.867 -10.133 16.031 1 93.19 119 LEU A O 1
ATOM 915 N N . PHE A 1 120 ? 9.359 -8.562 14.586 1 93.5 120 PHE A N 1
ATOM 916 C CA . PHE A 1 120 ? 8.914 -9.383 13.461 1 93.5 120 PHE A CA 1
ATOM 917 C C . PHE A 1 120 ? 9.883 -10.531 13.219 1 93.5 120 PHE A C 1
ATOM 919 O O . PHE A 1 120 ? 9.477 -11.617 12.797 1 93.5 120 PHE A O 1
ATOM 926 N N . THR A 1 121 ? 11.156 -10.32 13.492 1 93.81 121 THR A N 1
ATOM 927 C CA . THR A 1 121 ? 12.188 -11.328 13.281 1 93.81 121 THR A CA 1
ATOM 928 C C . THR A 1 121 ? 11.961 -12.531 14.188 1 93.81 121 THR A C 1
ATOM 930 O O . THR A 1 121 ? 12.398 -13.641 13.875 1 93.81 121 THR A O 1
ATOM 933 N N . ILE A 1 122 ? 11.234 -12.359 15.242 1 88.75 122 ILE A N 1
ATOM 934 C CA . ILE A 1 122 ? 10.969 -13.43 16.203 1 88.75 122 ILE A CA 1
ATOM 935 C C . ILE A 1 122 ? 10.133 -14.523 15.523 1 88.75 122 ILE A C 1
ATOM 937 O O . ILE A 1 122 ? 10.172 -15.68 15.938 1 88.75 122 ILE A O 1
ATOM 941 N N . ALA A 1 123 ? 9.492 -14.234 14.422 1 85.75 123 ALA A N 1
ATOM 942 C CA . ALA A 1 123 ? 8.656 -15.195 13.703 1 85.75 123 ALA A CA 1
ATOM 943 C C . ALA A 1 123 ? 9.492 -16.109 12.82 1 85.75 123 ALA A C 1
ATOM 945 O O . ALA A 1 123 ? 9.008 -17.125 12.328 1 85.75 123 ALA A O 1
ATOM 946 N N . ALA A 1 124 ? 10.758 -15.797 12.617 1 87.12 124 ALA A N 1
ATOM 947 C CA . ALA A 1 124 ? 11.609 -16.469 11.648 1 87.12 124 ALA A CA 1
ATOM 948 C C . ALA A 1 124 ? 11.734 -17.969 11.969 1 87.12 124 ALA A C 1
ATOM 950 O O . ALA A 1 124 ? 11.555 -18.812 11.094 1 87.12 124 ALA A O 1
ATOM 951 N N . PRO A 1 125 ? 11.938 -18.344 13.258 1 82.56 125 PRO A N 1
ATOM 952 C CA . PRO A 1 125 ? 12.062 -19.766 13.555 1 82.56 125 PRO A CA 1
ATOM 953 C C . PRO A 1 125 ? 10.781 -20.547 13.281 1 82.56 125 PRO A C 1
ATOM 955 O O . PRO A 1 125 ? 10.836 -21.734 12.969 1 82.56 125 PRO A O 1
ATOM 958 N N . PHE A 1 126 ? 9.719 -19.875 13.336 1 83.12 126 PHE A N 1
ATOM 959 C CA . PHE A 1 126 ? 8.445 -20.531 13.109 1 83.12 126 PHE A CA 1
ATOM 960 C C . PHE A 1 126 ? 8.219 -20.797 11.625 1 83.12 126 PHE A C 1
ATOM 962 O O . PHE A 1 126 ? 7.34 -21.578 11.25 1 83.12 126 PHE A O 1
ATOM 969 N N . LEU A 1 127 ? 9.016 -20.188 10.812 1 84.94 127 LEU A N 1
ATOM 970 C CA . LEU A 1 127 ? 8.906 -20.359 9.367 1 84.94 127 LEU A CA 1
ATOM 971 C C . LEU A 1 127 ? 9.953 -21.344 8.859 1 84.94 127 LEU A C 1
ATOM 973 O O . LEU A 1 127 ? 10.062 -21.562 7.648 1 84.94 127 LEU A O 1
ATOM 977 N N . GLY A 1 128 ? 10.688 -21.844 9.766 1 82 128 GLY A N 1
ATOM 978 C CA . GLY A 1 128 ? 11.734 -22.781 9.359 1 82 128 GLY A CA 1
ATOM 979 C C . GLY A 1 128 ? 13.016 -22.078 8.93 1 82 128 GLY A C 1
ATOM 980 O O . GLY A 1 128 ? 13.914 -22.719 8.367 1 82 128 GLY A O 1
ATOM 981 N N . LEU A 1 129 ? 12.984 -20.797 9.078 1 84 129 LEU A N 1
ATOM 982 C CA . LEU A 1 129 ? 14.195 -20.062 8.75 1 84 129 LEU A CA 1
ATOM 983 C C . LEU A 1 129 ? 15.203 -20.141 9.891 1 84 129 LEU A C 1
ATOM 985 O O . LEU A 1 129 ? 14.883 -19.797 11.031 1 84 129 LEU A O 1
ATOM 989 N N . LYS A 1 130 ? 16.344 -20.719 9.633 1 82.38 130 LYS A N 1
ATOM 990 C CA . LYS A 1 130 ? 17.375 -20.891 10.656 1 82.38 130 LYS A CA 1
ATOM 991 C C . LYS A 1 130 ? 18.422 -19.797 10.562 1 82.38 130 LYS A C 1
ATOM 993 O O . LYS A 1 130 ? 18.891 -19.469 9.469 1 82.38 130 LYS A O 1
ATOM 998 N N . LEU A 1 131 ? 18.656 -19.219 11.633 1 85.44 131 LEU A N 1
ATOM 999 C CA . LEU A 1 131 ? 19.656 -18.141 11.719 1 85.44 131 LEU A CA 1
ATOM 1000 C C . LEU A 1 131 ? 20.828 -18.562 12.602 1 85.44 131 LEU A C 1
ATOM 1002 O O . LEU A 1 131 ? 20.625 -18.953 13.75 1 85.44 131 LEU A O 1
ATOM 1006 N N . SER A 1 132 ? 22.047 -18.641 11.992 1 85.44 132 SER A N 1
ATOM 1007 C CA . SER A 1 132 ? 23.25 -18.844 12.789 1 85.44 132 SER A CA 1
ATOM 1008 C C . SER A 1 132 ? 23.578 -17.609 13.625 1 85.44 132 SER A C 1
ATOM 1010 O O . SER A 1 132 ? 23.016 -16.547 13.406 1 85.44 132 SER A O 1
ATOM 1012 N N . LEU A 1 133 ? 24.453 -17.766 14.594 1 86.62 133 LEU A N 1
ATOM 1013 C CA . LEU A 1 133 ? 24.859 -16.625 15.414 1 86.62 133 LEU A CA 1
ATOM 1014 C C . LEU A 1 133 ? 25.469 -15.531 14.555 1 86.62 133 LEU A C 1
ATOM 1016 O O . LEU A 1 133 ? 25.156 -14.352 14.727 1 86.62 133 LEU A O 1
ATOM 1020 N N . PHE A 1 134 ? 26.297 -15.969 13.664 1 88.69 134 PHE A N 1
ATOM 1021 C CA . PHE A 1 134 ? 26.906 -15 12.766 1 88.69 134 PHE A CA 1
ATOM 1022 C C . PHE A 1 134 ? 25.875 -14.383 11.844 1 88.69 134 PHE A C 1
ATOM 1024 O O . PHE A 1 134 ? 25.938 -13.195 11.523 1 88.69 134 PHE A O 1
ATOM 1031 N N . GLY A 1 135 ? 24.922 -15.188 11.438 1 89.62 135 GLY A N 1
ATOM 1032 C CA . GLY A 1 135 ? 23.828 -14.672 10.641 1 89.62 135 GLY A CA 1
ATOM 1033 C C . GLY A 1 135 ? 23.031 -13.586 11.336 1 89.62 135 GLY A C 1
ATOM 1034 O O . GLY A 1 135 ? 22.625 -12.602 10.711 1 89.62 135 GLY A O 1
ATOM 1035 N N . VAL A 1 136 ? 22.891 -13.789 12.648 1 91.81 136 VAL A N 1
ATOM 1036 C CA . VAL A 1 136 ? 22.156 -12.805 13.445 1 91.81 136 VAL A CA 1
ATOM 1037 C C . VAL A 1 136 ? 22.906 -11.484 13.461 1 91.81 136 VAL A C 1
ATOM 1039 O O . VAL A 1 136 ? 22.297 -10.414 13.336 1 91.81 136 VAL A O 1
ATOM 1042 N N . VAL A 1 137 ? 24.172 -11.531 13.578 1 93.88 137 VAL A N 1
ATOM 1043 C CA . VAL A 1 137 ? 25 -10.328 13.609 1 93.88 137 VAL A CA 1
ATOM 1044 C C . VAL A 1 137 ? 24.906 -9.602 12.273 1 93.88 137 VAL A C 1
ATOM 1046 O O . VAL A 1 137 ? 24.703 -8.391 12.227 1 93.88 137 VAL A O 1
ATOM 1049 N N . LEU A 1 138 ? 25.047 -10.336 11.195 1 93.69 138 LEU A N 1
ATOM 1050 C CA . LEU A 1 138 ? 24.969 -9.742 9.867 1 93.69 138 LEU A CA 1
ATOM 1051 C C . LEU A 1 138 ? 23.594 -9.141 9.625 1 93.69 138 LEU A C 1
ATOM 1053 O O . LEU A 1 138 ? 23.469 -8.086 9 1 93.69 138 LEU A O 1
ATOM 1057 N N . LEU A 1 139 ? 22.609 -9.828 10.133 1 95 139 LEU A N 1
ATOM 1058 C CA . LEU A 1 139 ? 21.25 -9.344 10.008 1 95 139 LEU A CA 1
ATOM 1059 C C . LEU A 1 139 ? 21.062 -8.023 10.75 1 95 139 LEU A C 1
ATOM 1061 O O . LEU A 1 139 ? 20.484 -7.074 10.219 1 95 139 LEU A O 1
ATOM 1065 N N . LEU A 1 140 ? 21.578 -7.926 11.961 1 96.44 140 LEU A N 1
ATOM 1066 C CA . LEU A 1 140 ? 21.469 -6.723 12.773 1 96.44 140 LEU A CA 1
ATOM 1067 C C . LEU A 1 140 ? 22.203 -5.555 12.125 1 96.44 140 LEU A C 1
ATOM 1069 O O . LEU A 1 140 ? 21.688 -4.438 12.078 1 96.44 140 LEU A O 1
ATOM 1073 N N . VAL A 1 141 ? 23.359 -5.832 11.609 1 96.31 141 VAL A N 1
ATOM 1074 C CA . VAL A 1 141 ? 24.125 -4.805 10.914 1 96.31 141 VAL A CA 1
ATOM 1075 C C . VAL A 1 141 ? 23.359 -4.332 9.68 1 96.31 141 VAL A C 1
ATOM 1077 O O . VAL A 1 141 ? 23.281 -3.131 9.406 1 96.31 141 VAL A O 1
ATOM 1080 N N . GLY A 1 142 ? 22.797 -5.293 8.969 1 97.31 142 GLY A N 1
ATOM 1081 C CA . GLY A 1 142 ? 21.969 -4.953 7.82 1 97.31 142 GLY A CA 1
ATOM 1082 C C . GLY A 1 142 ? 20.781 -4.09 8.18 1 97.31 142 GLY A C 1
ATOM 1083 O O . GLY A 1 142 ? 20.469 -3.129 7.469 1 97.31 142 GLY A O 1
ATOM 1084 N N . PHE A 1 143 ? 20.125 -4.422 9.297 1 98.44 143 PHE A N 1
ATOM 1085 C CA . PHE A 1 143 ? 18.984 -3.641 9.758 1 98.44 143 PHE A CA 1
ATOM 1086 C C . PHE A 1 143 ? 19.391 -2.199 10.047 1 98.44 143 PHE A C 1
ATOM 1088 O O . PHE A 1 143 ? 18.719 -1.261 9.617 1 98.44 143 PHE A O 1
ATOM 1095 N N . ILE A 1 144 ? 20.484 -2.059 10.719 1 98.31 144 ILE A N 1
ATOM 1096 C CA . ILE A 1 144 ? 20.938 -0.738 11.141 1 98.31 144 ILE A CA 1
ATOM 1097 C C . ILE A 1 144 ? 21.328 0.088 9.914 1 98.31 144 ILE A C 1
ATOM 1099 O O . ILE A 1 144 ? 20.875 1.225 9.758 1 98.31 144 ILE A O 1
ATOM 1103 N N . LEU A 1 145 ? 22.125 -0.478 9.055 1 98.19 145 LEU A N 1
ATOM 1104 C CA . LEU A 1 145 ? 22.594 0.231 7.863 1 98.19 145 LEU A CA 1
ATOM 1105 C C . LEU A 1 145 ? 21.406 0.646 6.984 1 98.19 145 LEU A C 1
ATOM 1107 O O . LEU A 1 145 ? 21.344 1.79 6.531 1 98.19 145 LEU A O 1
ATOM 1111 N N . THR A 1 146 ? 20.531 -0.29 6.793 1 98.31 146 THR A N 1
ATOM 1112 C CA . THR A 1 146 ? 19.375 -0.039 5.938 1 98.31 146 THR A CA 1
ATOM 1113 C C . THR A 1 146 ? 18.484 1.039 6.543 1 98.31 146 THR A C 1
ATOM 1115 O O . THR A 1 146 ? 18.062 1.959 5.844 1 98.31 146 THR A O 1
ATOM 1118 N N . SER A 1 147 ? 18.234 0.94 7.812 1 98.38 147 SER A N 1
ATOM 1119 C CA . SER A 1 147 ? 17.391 1.913 8.484 1 98.38 147 SER A CA 1
ATOM 1120 C C . SER A 1 147 ? 18.016 3.299 8.484 1 98.38 147 SER A C 1
ATOM 1122 O O . SER A 1 147 ? 17.328 4.305 8.289 1 98.38 147 SER A O 1
ATOM 1124 N N . VAL A 1 148 ? 19.281 3.365 8.695 1 98 148 VAL A N 1
ATOM 1125 C CA . VAL A 1 148 ? 19.984 4.645 8.664 1 98 148 VAL A CA 1
ATOM 1126 C C . VAL A 1 148 ? 19.875 5.258 7.27 1 98 148 VAL A C 1
ATOM 1128 O O . VAL A 1 148 ? 19.672 6.465 7.129 1 98 148 VAL A O 1
ATOM 1131 N N . GLY A 1 149 ? 20.078 4.426 6.293 1 98 149 GLY A N 1
ATOM 1132 C CA . GLY A 1 149 ? 19.922 4.902 4.926 1 98 149 GLY A CA 1
ATOM 1133 C C . GLY A 1 149 ? 18.531 5.457 4.641 1 98 149 GLY A C 1
ATOM 1134 O O . GLY A 1 149 ? 18.406 6.555 4.094 1 98 149 GLY A O 1
ATOM 1135 N N . PHE A 1 150 ? 17.547 4.738 5.047 1 97.62 150 PHE A N 1
ATOM 1136 C CA . PHE A 1 150 ? 16.172 5.16 4.82 1 97.62 150 PHE A CA 1
ATOM 1137 C C . PHE A 1 150 ? 15.836 6.398 5.645 1 97.62 150 PHE A C 1
ATOM 1139 O O . PHE A 1 150 ? 15.164 7.312 5.164 1 97.62 150 PHE A O 1
ATOM 1146 N N . ALA A 1 151 ? 16.266 6.418 6.871 1 97.81 151 ALA A N 1
ATOM 1147 C CA . ALA A 1 151 ? 16.031 7.57 7.738 1 97.81 151 ALA A CA 1
ATOM 1148 C C . ALA A 1 151 ? 16.719 8.82 7.203 1 97.81 151 ALA A C 1
ATOM 1150 O O . ALA A 1 151 ? 16.156 9.914 7.242 1 97.81 151 ALA A O 1
ATOM 1151 N N . GLY A 1 152 ? 17.938 8.609 6.762 1 97.38 152 GLY A N 1
ATOM 1152 C CA . GLY A 1 152 ? 18.641 9.719 6.141 1 97.38 152 GLY A CA 1
ATOM 1153 C C . GLY A 1 152 ? 17.906 10.281 4.93 1 97.38 152 GLY A C 1
ATOM 1154 O O . GLY A 1 152 ? 17.797 11.5 4.777 1 97.38 152 GLY A O 1
ATOM 1155 N N . LEU A 1 153 ? 17.484 9.414 4.121 1 95.62 153 LEU A N 1
ATOM 1156 C CA . LEU A 1 153 ? 16.703 9.836 2.961 1 95.62 153 LEU A CA 1
ATOM 1157 C C . LEU A 1 153 ? 15.422 10.547 3.393 1 95.62 153 LEU A C 1
ATOM 1159 O O . LEU A 1 153 ? 15.07 11.586 2.832 1 95.62 153 LEU A O 1
ATOM 1163 N N . GLY A 1 154 ? 14.742 9.93 4.32 1 95.94 154 GLY A N 1
ATOM 1164 C CA . GLY A 1 154 ? 13.547 10.562 4.852 1 95.94 154 GLY A CA 1
ATOM 1165 C C . GLY A 1 154 ? 13.797 11.961 5.395 1 95.94 154 GLY A C 1
ATOM 1166 O O . GLY A 1 154 ? 13.023 12.883 5.133 1 95.94 154 GLY A O 1
ATOM 1167 N N . PHE A 1 155 ? 14.836 12.086 6.094 1 96.56 155 PHE A N 1
ATOM 1168 C CA . PHE A 1 155 ? 15.203 13.391 6.629 1 96.56 155 PHE A CA 1
ATOM 1169 C C . PHE A 1 155 ? 15.461 14.383 5.504 1 96.56 155 PHE A C 1
ATOM 1171 O O . PHE A 1 155 ? 14.945 15.5 5.527 1 96.56 155 PHE A O 1
ATOM 1178 N N . PHE A 1 156 ? 16.25 13.938 4.586 1 95.25 156 PHE A N 1
ATOM 1179 C CA . PHE A 1 156 ? 16.625 14.781 3.449 1 95.25 156 PHE A CA 1
ATOM 1180 C C . PHE A 1 156 ? 15.391 15.297 2.734 1 95.25 156 PHE A C 1
ATOM 1182 O O . PHE A 1 156 ? 15.312 16.484 2.395 1 95.25 156 PHE A O 1
ATOM 1189 N N . LEU A 1 157 ? 14.414 14.477 2.553 1 93.62 157 LEU A N 1
ATOM 1190 C CA . LEU A 1 157 ? 13.188 14.852 1.859 1 93.62 157 LEU A CA 1
ATOM 1191 C C . LEU A 1 157 ? 12.312 15.734 2.738 1 93.62 157 LEU A C 1
ATOM 1193 O O . LEU A 1 157 ? 11.805 16.766 2.281 1 93.62 157 LEU A O 1
ATOM 1197 N N . ALA A 1 158 ? 12.156 15.336 3.947 1 94.31 158 ALA A N 1
ATOM 1198 C CA . ALA A 1 158 ? 11.273 16.047 4.867 1 94.31 158 ALA A CA 1
ATOM 1199 C C . ALA A 1 158 ? 11.773 17.469 5.129 1 94.31 158 ALA A C 1
ATOM 1201 O O . ALA A 1 158 ? 10.969 18.391 5.27 1 94.31 158 ALA A O 1
ATOM 1202 N N . TRP A 1 159 ? 13.008 17.625 5.164 1 93.38 159 TRP A N 1
ATOM 1203 C CA . TRP A 1 159 ? 13.602 18.922 5.5 1 93.38 159 TRP A CA 1
ATOM 1204 C C . TRP A 1 159 ? 13.164 20 4.516 1 93.38 159 TRP A C 1
ATOM 1206 O O . TRP A 1 159 ? 12.961 21.156 4.895 1 93.38 159 TRP A O 1
ATOM 1216 N N . GLY A 1 160 ? 12.992 19.625 3.307 1 90.62 160 GLY A N 1
ATOM 1217 C CA . GLY A 1 160 ? 12.664 20.609 2.289 1 90.62 160 GLY A CA 1
ATOM 1218 C C . GLY A 1 160 ? 11.18 20.688 1.99 1 90.62 160 GLY A C 1
ATOM 1219 O O . GLY A 1 160 ? 10.75 21.547 1.209 1 90.62 160 GLY A O 1
ATOM 1220 N N . MET A 1 161 ? 10.414 19.953 2.629 1 89.75 161 MET A N 1
ATOM 1221 C CA . MET A 1 161 ? 8.984 19.906 2.32 1 89.75 161 MET A CA 1
ATOM 1222 C C . MET A 1 161 ? 8.203 20.844 3.234 1 89.75 161 MET A C 1
ATOM 1224 O O . MET A 1 161 ? 8.578 21.047 4.391 1 89.75 161 MET A O 1
ATOM 1228 N N . ARG A 1 162 ? 7.062 21.359 2.701 1 87.06 162 ARG A N 1
ATOM 1229 C CA . ARG A 1 162 ? 6.316 22.375 3.436 1 87.06 162 ARG A CA 1
ATOM 1230 C C . ARG A 1 162 ? 5.098 21.766 4.121 1 87.06 162 ARG A C 1
ATOM 1232 O O . ARG A 1 162 ? 4.539 22.359 5.047 1 87.06 162 ARG A O 1
ATOM 1239 N N . SER A 1 163 ? 4.723 20.594 3.58 1 86 163 SER A N 1
ATOM 1240 C CA . SER A 1 163 ? 3.529 20 4.18 1 86 163 SER A CA 1
ATOM 1241 C C . SER A 1 163 ? 3.668 18.484 4.312 1 86 163 SER A C 1
ATOM 1243 O O . SER A 1 163 ? 4.426 17.859 3.568 1 86 163 SER A O 1
ATOM 1245 N N . THR A 1 164 ? 2.965 18.016 5.266 1 85.5 164 THR A N 1
ATOM 1246 C CA . THR A 1 164 ? 2.943 16.562 5.484 1 85.5 164 THR A CA 1
ATOM 1247 C C . THR A 1 164 ? 2.311 15.852 4.301 1 85.5 164 THR A C 1
ATOM 1249 O O . THR A 1 164 ? 2.697 14.727 3.965 1 85.5 164 THR A O 1
ATOM 1252 N N . SER A 1 165 ? 1.396 16.547 3.607 1 79.5 165 SER A N 1
ATOM 1253 C CA . SER A 1 165 ? 0.747 15.969 2.432 1 79.5 165 SER A CA 1
ATOM 1254 C C . SER A 1 165 ? 1.737 15.789 1.286 1 79.5 165 SER A C 1
ATOM 1256 O O . SER A 1 165 ? 1.722 14.766 0.6 1 79.5 165 SER A O 1
ATOM 1258 N N . ALA A 1 166 ? 2.496 16.766 1.119 1 80.94 166 ALA A N 1
ATOM 1259 C CA . ALA A 1 166 ? 3.531 16.688 0.091 1 80.94 166 ALA A CA 1
ATOM 1260 C C . ALA A 1 166 ? 4.504 15.547 0.387 1 80.94 166 ALA A C 1
ATOM 1262 O O . ALA A 1 166 ? 4.926 14.828 -0.523 1 80.94 166 ALA A O 1
ATOM 1263 N N . PHE A 1 167 ? 4.871 15.453 1.664 1 87.19 167 PHE A N 1
ATOM 1264 C CA . PHE A 1 167 ? 5.77 14.383 2.086 1 87.19 167 PHE A CA 1
ATOM 1265 C C . PHE A 1 167 ? 5.156 13.016 1.8 1 87.19 167 PHE A C 1
ATOM 1267 O O . PHE A 1 167 ? 5.824 12.133 1.255 1 87.19 167 PHE A O 1
ATOM 1274 N N . HIS A 1 168 ? 3.896 12.836 2.109 1 79.44 168 HIS A N 1
ATOM 1275 C CA . HIS A 1 168 ? 3.188 11.586 1.852 1 79.44 168 HIS A CA 1
ATOM 1276 C C . HIS A 1 168 ? 3.143 11.273 0.359 1 79.44 168 HIS A C 1
ATOM 1278 O O . HIS A 1 168 ? 3.35 10.133 -0.047 1 79.44 168 HIS A O 1
ATOM 1284 N N . ALA A 1 169 ? 2.873 12.258 -0.44 1 75.81 169 ALA A N 1
ATOM 1285 C CA . ALA A 1 169 ? 2.791 12.094 -1.889 1 75.81 169 ALA A CA 1
ATOM 1286 C C . ALA A 1 169 ? 4.117 11.602 -2.463 1 75.81 169 ALA A C 1
ATOM 1288 O O . ALA A 1 169 ? 4.148 10.672 -3.266 1 75.81 169 ALA A O 1
ATOM 1289 N N . ILE A 1 170 ? 5.141 12.234 -1.983 1 79.5 170 ILE A N 1
ATOM 1290 C CA . ILE A 1 170 ? 6.469 11.859 -2.465 1 79.5 170 ILE A CA 1
ATOM 1291 C C . ILE A 1 170 ? 6.789 10.43 -2.037 1 79.5 170 ILE A C 1
ATOM 1293 O O . ILE A 1 170 ? 7.355 9.656 -2.811 1 79.5 170 ILE A O 1
ATOM 1297 N N . MET A 1 171 ? 6.441 10.117 -0.832 1 82.69 171 MET A N 1
ATOM 1298 C CA . MET A 1 171 ? 6.684 8.773 -0.322 1 82.69 171 MET A CA 1
ATOM 1299 C C . MET A 1 171 ? 5.941 7.73 -1.154 1 82.69 171 MET A C 1
ATOM 1301 O O . MET A 1 171 ? 6.516 6.703 -1.523 1 82.69 171 MET A O 1
ATOM 1305 N N . MET A 1 172 ? 4.805 7.941 -1.435 1 73.62 172 MET A N 1
ATOM 1306 C CA . MET A 1 172 ? 3.969 6.988 -2.156 1 73.62 172 MET A CA 1
ATOM 1307 C C . MET A 1 172 ? 4.469 6.793 -3.582 1 73.62 172 MET A C 1
ATOM 1309 O O . MET A 1 172 ? 4.477 5.672 -4.094 1 73.62 172 MET A O 1
ATOM 1313 N N . VAL A 1 173 ? 4.887 7.867 -4.168 1 77.06 173 VAL A N 1
ATOM 1314 C CA . VAL A 1 173 ? 5.254 7.828 -5.582 1 77.06 173 VAL A CA 1
ATOM 1315 C C . VAL A 1 173 ? 6.637 7.195 -5.738 1 77.06 173 VAL A C 1
ATOM 1317 O O . VAL A 1 173 ? 6.898 6.5 -6.723 1 77.06 173 VAL A O 1
ATOM 1320 N N . PHE A 1 174 ? 7.441 7.379 -4.719 1 83.88 174 PHE A N 1
ATOM 1321 C CA . PHE A 1 174 ? 8.82 6.957 -4.926 1 83.88 174 PHE A CA 1
ATOM 1322 C C . PHE A 1 174 ? 9.156 5.742 -4.07 1 83.88 174 PHE A C 1
ATOM 1324 O O . PHE A 1 174 ? 9.789 4.801 -4.543 1 83.88 174 PHE A O 1
ATOM 1331 N N . LEU A 1 175 ? 8.688 5.715 -2.883 1 87.75 175 LEU A N 1
ATOM 1332 C CA . LEU A 1 175 ? 9.141 4.688 -1.948 1 87.75 175 LEU A CA 1
ATOM 1333 C C . LEU A 1 175 ? 8.523 3.334 -2.293 1 87.75 175 LEU A C 1
ATOM 1335 O O . LEU A 1 175 ? 9.211 2.311 -2.268 1 87.75 175 LEU A O 1
ATOM 1339 N N . MET A 1 176 ? 7.301 3.369 -2.682 1 86 176 MET A N 1
ATOM 1340 C CA . MET A 1 176 ? 6.633 2.104 -2.973 1 86 176 MET A CA 1
ATOM 1341 C C . MET A 1 176 ? 7.219 1.451 -4.219 1 86 176 MET A C 1
ATOM 1343 O O . MET A 1 176 ? 7.578 0.273 -4.195 1 86 176 MET A O 1
ATOM 1347 N N . PRO A 1 177 ? 7.422 2.193 -5.23 1 89.38 177 PRO A N 1
ATOM 1348 C CA . PRO A 1 177 ? 8.07 1.609 -6.406 1 89.38 177 PRO A CA 1
ATOM 1349 C C . PRO A 1 177 ? 9.469 1.074 -6.102 1 89.38 177 PRO A C 1
ATOM 1351 O O . PRO A 1 177 ? 9.852 0.016 -6.609 1 89.38 177 PRO A O 1
ATOM 1354 N N . LEU A 1 178 ? 10.188 1.813 -5.324 1 91.62 178 LEU A N 1
ATOM 1355 C CA . LEU A 1 178 ? 11.523 1.358 -4.938 1 91.62 178 LEU A CA 1
ATOM 1356 C C . LEU A 1 178 ? 11.453 0.025 -4.203 1 91.62 178 LEU A C 1
ATOM 1358 O O . LEU A 1 178 ? 12.273 -0.864 -4.438 1 91.62 178 LEU A O 1
ATOM 1362 N N . TRP A 1 179 ? 10.5 -0.076 -3.336 1 94.25 179 TRP A N 1
ATOM 1363 C CA . TRP A 1 179 ? 10.328 -1.317 -2.588 1 94.25 179 TRP A CA 1
ATOM 1364 C C . TRP A 1 179 ? 9.859 -2.441 -3.506 1 94.25 179 TRP A C 1
ATOM 1366 O O . TRP A 1 179 ? 10.32 -3.58 -3.387 1 94.25 179 TRP A O 1
ATOM 1376 N N . MET A 1 180 ? 8.977 -2.09 -4.434 1 91.88 180 MET A N 1
ATOM 1377 C CA . MET A 1 180 ? 8.453 -3.086 -5.363 1 91.88 180 MET A CA 1
ATOM 1378 C C . MET A 1 180 ? 9.57 -3.648 -6.238 1 91.88 180 MET A C 1
ATOM 1380 O O . MET A 1 180 ? 9.523 -4.816 -6.629 1 91.88 180 MET A O 1
ATOM 1384 N N . LEU A 1 181 ? 10.5 -2.834 -6.516 1 94.81 181 LEU A N 1
ATOM 1385 C CA . LEU A 1 181 ? 11.594 -3.223 -7.395 1 94.81 181 LEU A CA 1
ATOM 1386 C C . LEU A 1 181 ? 12.805 -3.688 -6.586 1 94.81 181 LEU A C 1
ATOM 1388 O O . LEU A 1 181 ? 13.945 -3.562 -7.039 1 94.81 181 LEU A O 1
ATOM 1392 N N . SER A 1 182 ? 12.586 -4.109 -5.43 1 96.06 182 SER A N 1
ATOM 1393 C CA . SER A 1 182 ? 13.656 -4.562 -4.547 1 96.06 182 SER A CA 1
ATOM 1394 C C . SER A 1 182 ? 13.867 -6.07 -4.664 1 96.06 182 SER A C 1
ATOM 1396 O O . SER A 1 182 ? 14.875 -6.602 -4.199 1 96.06 182 SER A O 1
ATOM 1398 N N . GLY A 1 183 ? 12.93 -6.766 -5.266 1 94.19 183 GLY A N 1
ATOM 1399 C CA . GLY A 1 183 ? 12.961 -8.219 -5.293 1 94.19 183 GLY A CA 1
ATOM 1400 C C . GLY A 1 183 ? 12.172 -8.852 -4.16 1 94.19 183 GLY A C 1
ATOM 1401 O O . GLY A 1 183 ? 12.227 -10.062 -3.959 1 94.19 183 GLY A O 1
ATOM 1402 N N . ALA A 1 184 ? 11.453 -8.039 -3.459 1 94.25 184 ALA A N 1
ATOM 1403 C CA . ALA A 1 184 ? 10.688 -8.516 -2.307 1 94.25 184 ALA A CA 1
ATOM 1404 C C . ALA A 1 184 ? 9.5 -9.367 -2.75 1 94.25 184 ALA A C 1
ATOM 1406 O O . ALA A 1 184 ? 9.188 -10.375 -2.115 1 94.25 184 ALA A O 1
ATOM 1407 N N . LEU A 1 185 ? 8.938 -8.992 -3.867 1 92.75 185 LEU A N 1
ATOM 1408 C CA . LEU A 1 185 ? 7.699 -9.633 -4.293 1 92.75 185 LEU A CA 1
ATOM 1409 C C . LEU A 1 185 ? 7.977 -10.703 -5.34 1 92.75 185 LEU A C 1
ATOM 1411 O O . LEU A 1 185 ? 7.199 -11.656 -5.488 1 92.75 185 LEU A O 1
ATOM 1415 N N . PHE A 1 186 ? 9.016 -10.562 -6.062 1 91.62 186 PHE A N 1
ATOM 1416 C CA . PHE A 1 186 ? 9.398 -11.477 -7.129 1 91.62 186 PHE A CA 1
ATOM 1417 C C . PHE A 1 186 ? 10.914 -11.508 -7.293 1 91.62 186 PHE A C 1
ATOM 1419 O O . PHE A 1 186 ? 11.594 -10.508 -7.031 1 91.62 186 PHE A O 1
ATOM 1426 N N . PRO A 1 187 ? 11.367 -12.633 -7.703 1 91 187 PRO A N 1
ATOM 1427 C CA . PRO A 1 187 ? 12.812 -12.75 -7.91 1 91 187 PRO A CA 1
ATOM 1428 C C . PRO A 1 187 ? 13.281 -12.039 -9.172 1 91 187 PRO A C 1
ATOM 1430 O O . PRO A 1 187 ? 12.531 -11.93 -10.148 1 91 187 PRO A O 1
ATOM 1433 N N . ILE A 1 188 ? 14.516 -11.531 -9.094 1 89.81 188 ILE A N 1
ATOM 1434 C CA . ILE A 1 188 ? 15.102 -10.82 -10.227 1 89.81 188 ILE A CA 1
ATOM 1435 C C . ILE A 1 188 ? 15.25 -11.773 -11.414 1 89.81 188 ILE A C 1
ATOM 1437 O O . ILE A 1 188 ? 15.172 -11.352 -12.57 1 89.81 188 ILE A O 1
ATOM 1441 N N . SER A 1 189 ? 15.422 -13.047 -11.242 1 85.31 189 SER A N 1
ATOM 1442 C CA . SER A 1 189 ? 15.648 -14.039 -12.289 1 85.31 189 SER A CA 1
ATOM 1443 C C . SER A 1 189 ? 14.43 -14.18 -13.188 1 85.31 189 SER A C 1
ATOM 1445 O O . SER A 1 189 ? 14.562 -14.5 -14.375 1 85.31 189 SER A O 1
ATOM 1447 N N . GLY A 1 190 ? 13.266 -13.945 -12.688 1 81.19 190 GLY A N 1
ATOM 1448 C CA . GLY A 1 190 ? 12.055 -14.109 -13.477 1 81.19 190 GLY A CA 1
ATOM 1449 C C . GLY A 1 190 ? 11.531 -12.805 -14.039 1 81.19 190 GLY A C 1
ATOM 1450 O O . GLY A 1 190 ? 10.531 -12.797 -14.766 1 81.19 190 GLY A O 1
ATOM 1451 N N . ALA A 1 191 ? 12.273 -11.734 -13.805 1 84.94 191 ALA A N 1
ATOM 1452 C CA . ALA A 1 191 ? 11.82 -10.414 -14.242 1 84.94 191 ALA A CA 1
ATOM 1453 C C . ALA A 1 191 ? 12.422 -10.047 -15.594 1 84.94 191 ALA A C 1
ATOM 1455 O O . ALA A 1 191 ? 13.484 -10.547 -15.969 1 84.94 191 ALA A O 1
ATOM 1456 N N . PRO A 1 192 ? 11.68 -9.219 -16.328 1 89.5 192 PRO A N 1
ATOM 1457 C CA . PRO A 1 192 ? 12.211 -8.789 -17.625 1 89.5 192 PRO A CA 1
ATOM 1458 C C . PRO A 1 192 ? 13.508 -7.988 -17.5 1 89.5 192 PRO A C 1
ATOM 1460 O O . PRO A 1 192 ? 13.766 -7.398 -16.453 1 89.5 192 PRO A O 1
ATOM 1463 N N . GLY A 1 193 ? 14.242 -7.898 -18.594 1 89.56 193 GLY A N 1
ATOM 1464 C CA . GLY A 1 193 ? 15.562 -7.293 -18.625 1 89.56 193 GLY A CA 1
ATOM 1465 C C . GLY A 1 193 ? 15.57 -5.863 -18.109 1 89.56 193 GLY A C 1
ATOM 1466 O O . GLY A 1 193 ? 16.406 -5.504 -17.281 1 89.56 193 GLY A O 1
ATOM 1467 N N . TRP A 1 194 ? 14.672 -5.051 -18.578 1 90.62 194 TRP A N 1
ATOM 1468 C CA . TRP A 1 194 ? 14.656 -3.648 -18.172 1 90.62 194 TRP A CA 1
ATOM 1469 C C . TRP A 1 194 ? 14.461 -3.525 -16.656 1 90.62 194 TRP A C 1
ATOM 1471 O O . TRP A 1 194 ? 14.992 -2.604 -16.031 1 90.62 194 TRP A O 1
ATOM 1481 N N . MET A 1 195 ? 13.758 -4.398 -16.094 1 91.75 195 MET A N 1
ATOM 1482 C CA . MET A 1 195 ? 13.516 -4.363 -14.648 1 91.75 195 MET A CA 1
ATOM 1483 C C . MET A 1 195 ? 14.766 -4.773 -13.883 1 91.75 195 MET A C 1
ATOM 1485 O O . MET A 1 195 ? 15.031 -4.25 -12.797 1 91.75 195 MET A O 1
ATOM 1489 N N . ASN A 1 196 ? 15.477 -5.695 -14.469 1 93.44 196 ASN A N 1
ATOM 1490 C CA . ASN A 1 196 ? 16.719 -6.125 -13.836 1 93.44 196 ASN A CA 1
ATOM 1491 C C . ASN A 1 196 ? 17.688 -4.961 -13.664 1 93.44 196 ASN A C 1
ATOM 1493 O O . ASN A 1 196 ? 18.312 -4.816 -12.609 1 93.44 196 ASN A O 1
ATOM 1497 N N . VAL A 1 197 ? 17.734 -4.16 -14.641 1 93.5 197 VAL A N 1
ATOM 1498 C CA . VAL A 1 197 ? 18.656 -3.025 -14.617 1 93.5 197 VAL A CA 1
ATOM 1499 C C . VAL A 1 197 ? 18.219 -2.043 -13.523 1 93.5 197 VAL A C 1
ATOM 1501 O O . VAL A 1 197 ? 19.062 -1.577 -12.742 1 93.5 197 VAL A O 1
ATOM 1504 N N . VAL A 1 198 ? 17 -1.795 -13.438 1 94 198 VAL A N 1
ATOM 1505 C CA . VAL A 1 198 ? 16.484 -0.85 -12.453 1 94 198 VAL A CA 1
ATOM 1506 C C . VAL A 1 198 ? 16.672 -1.412 -11.047 1 94 198 VAL A C 1
ATOM 1508 O O . VAL A 1 198 ? 17 -0.675 -10.117 1 94 198 VAL A O 1
ATOM 1511 N N . MET A 1 199 ? 16.469 -2.67 -10.922 1 95.44 199 MET A N 1
ATOM 1512 C CA . MET A 1 199 ? 16.625 -3.312 -9.625 1 95.44 199 MET A CA 1
ATOM 1513 C C . MET A 1 199 ? 18.062 -3.256 -9.148 1 95.44 199 MET A C 1
ATOM 1515 O O . MET A 1 199 ? 18.328 -2.998 -7.973 1 95.44 199 MET A O 1
ATOM 1519 N N . LEU A 1 200 ? 19 -3.41 -10.078 1 94.75 200 LEU A N 1
ATOM 1520 C CA . LEU A 1 200 ? 20.406 -3.469 -9.711 1 94.75 200 LEU A CA 1
ATOM 1521 C C . LEU A 1 200 ? 20.922 -2.092 -9.305 1 94.75 200 LEU A C 1
ATOM 1523 O O . LEU A 1 200 ? 21.891 -1.981 -8.539 1 94.75 200 LEU A O 1
ATOM 1527 N N . VAL A 1 201 ? 20.281 -1.045 -9.711 1 95 201 VAL A N 1
ATOM 1528 C CA . VAL A 1 201 ? 20.703 0.305 -9.344 1 95 201 VAL A CA 1
ATOM 1529 C C . VAL A 1 201 ? 19.938 0.758 -8.094 1 95 201 VAL A C 1
ATOM 1531 O O . VAL A 1 201 ? 20.297 1.756 -7.469 1 95 201 VAL A O 1
ATOM 1534 N N . ASN A 1 202 ? 18.953 0.053 -7.707 1 96.25 202 ASN A N 1
ATOM 1535 C CA . ASN A 1 202 ? 18.094 0.36 -6.57 1 96.25 202 ASN A CA 1
ATOM 1536 C C . ASN A 1 202 ? 18.75 -0.027 -5.246 1 96.25 202 ASN A C 1
ATOM 1538 O O . ASN A 1 202 ? 18.953 -1.211 -4.973 1 96.25 202 ASN A O 1
ATOM 1542 N N . PRO A 1 203 ? 19.047 0.912 -4.426 1 96.69 203 PRO A N 1
ATOM 1543 C CA . PRO A 1 203 ? 19.656 0.571 -3.143 1 96.69 203 PRO A CA 1
ATOM 1544 C C . PRO A 1 203 ? 18.781 -0.327 -2.279 1 96.69 203 PRO A C 1
ATOM 1546 O O . PRO A 1 203 ? 19.281 -1.08 -1.443 1 96.69 203 PRO A O 1
ATOM 1549 N N . VAL A 1 204 ? 17.531 -0.271 -2.5 1 97.44 204 VAL A N 1
ATOM 1550 C CA . VAL A 1 204 ? 16.609 -1.099 -1.719 1 97.44 204 VAL A CA 1
ATOM 1551 C C . VAL A 1 204 ? 16.781 -2.564 -2.115 1 97.44 204 VAL A C 1
ATOM 1553 O O . VAL A 1 204 ? 16.625 -3.459 -1.279 1 97.44 204 VAL A O 1
ATOM 1556 N N . PHE A 1 205 ? 17.062 -2.811 -3.355 1 97.81 205 PHE A N 1
ATOM 1557 C CA . PHE A 1 205 ? 17.391 -4.16 -3.809 1 97.81 205 PHE A CA 1
ATOM 1558 C C . PHE A 1 205 ? 18.578 -4.719 -3.041 1 97.81 205 PHE A C 1
ATOM 1560 O O . PHE A 1 205 ? 18.531 -5.852 -2.553 1 97.81 205 PHE A O 1
ATOM 1567 N N . HIS A 1 206 ? 19.562 -3.967 -2.916 1 98 206 HIS A N 1
ATOM 1568 C CA . HIS A 1 206 ? 20.781 -4.395 -2.236 1 98 206 HIS A CA 1
ATOM 1569 C C . HIS A 1 206 ? 20.547 -4.531 -0.735 1 98 206 HIS A C 1
ATOM 1571 O O . HIS A 1 206 ? 21.125 -5.41 -0.095 1 98 206 HIS A O 1
ATOM 1577 N N . ALA A 1 207 ? 19.75 -3.662 -0.203 1 98.12 207 ALA A N 1
ATOM 1578 C CA . ALA A 1 207 ? 19.375 -3.814 1.2 1 98.12 207 ALA A CA 1
ATOM 1579 C C . ALA A 1 207 ? 18.688 -5.152 1.441 1 98.12 207 ALA A C 1
ATOM 1581 O O . ALA A 1 207 ? 18.969 -5.836 2.428 1 98.12 207 ALA A O 1
ATOM 1582 N N . LEU A 1 208 ? 17.844 -5.473 0.528 1 97.81 208 LEU A N 1
ATOM 1583 C CA . LEU A 1 208 ? 17.141 -6.746 0.661 1 97.81 208 LEU A CA 1
ATOM 1584 C C . LEU A 1 208 ? 18.109 -7.918 0.552 1 97.81 208 LEU A C 1
ATOM 1586 O O . LEU A 1 208 ? 17.984 -8.898 1.286 1 97.81 208 LEU A O 1
ATOM 1590 N N . GLU A 1 209 ? 19.047 -7.812 -0.312 1 96.31 209 GLU A N 1
ATOM 1591 C CA . GLU A 1 209 ? 20.016 -8.891 -0.489 1 96.31 209 GLU A CA 1
ATOM 1592 C C . GLU A 1 209 ? 20.797 -9.141 0.795 1 96.31 209 GLU A C 1
ATOM 1594 O O . GLU A 1 209 ? 21.016 -10.289 1.181 1 96.31 209 GLU A O 1
ATOM 1599 N N . ILE A 1 210 ? 21.172 -8.133 1.432 1 96.19 210 ILE A N 1
ATOM 1600 C CA . ILE A 1 210 ? 22 -8.297 2.621 1 96.19 210 ILE A CA 1
ATOM 1601 C C . ILE A 1 210 ? 21.156 -8.812 3.777 1 96.19 210 ILE A C 1
ATOM 1603 O O . ILE A 1 210 ? 21.656 -9.492 4.67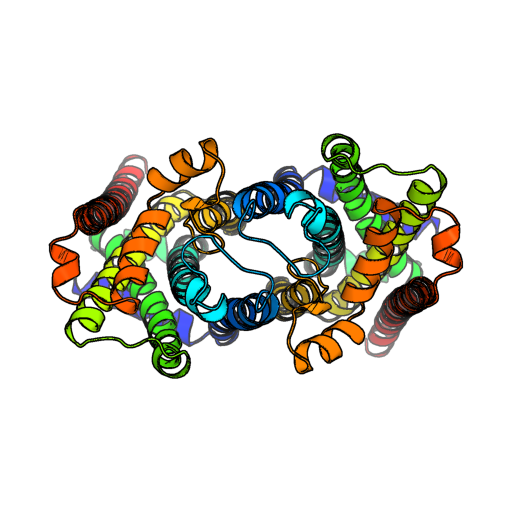2 1 96.19 210 ILE A O 1
ATOM 1607 N N . ILE A 1 211 ? 19.891 -8.539 3.756 1 96.31 211 ILE A N 1
ATOM 1608 C CA . ILE A 1 211 ? 18.984 -8.969 4.828 1 96.31 211 ILE A CA 1
ATOM 1609 C C . ILE A 1 211 ? 18.516 -10.391 4.562 1 96.31 211 ILE A C 1
ATOM 1611 O O . ILE A 1 211 ? 18.328 -11.18 5.496 1 96.31 211 ILE A O 1
ATOM 1615 N N . ARG A 1 212 ? 18.391 -10.734 3.326 1 94.62 212 ARG A N 1
ATOM 1616 C CA . ARG A 1 212 ? 17.891 -12.047 2.93 1 94.62 212 ARG A CA 1
ATOM 1617 C C . ARG A 1 212 ? 18.969 -13.117 3.088 1 94.62 212 ARG A C 1
ATOM 1619 O O . ARG A 1 212 ? 18.688 -14.219 3.549 1 94.62 212 ARG A O 1
ATOM 1626 N N . ALA A 1 213 ? 20.188 -12.852 2.807 1 93.19 213 ALA A N 1
ATOM 1627 C CA . ALA A 1 213 ? 21.281 -13.812 2.664 1 93.19 213 ALA A CA 1
ATOM 1628 C C . ALA A 1 213 ? 21.5 -14.594 3.959 1 93.19 213 ALA A C 1
ATOM 1630 O O . ALA A 1 213 ? 21.672 -15.812 3.938 1 93.19 213 ALA A O 1
ATOM 1631 N N . PRO A 1 214 ? 21.359 -13.906 5.098 1 92 214 PRO A N 1
ATOM 1632 C CA . PRO A 1 214 ? 21.641 -14.633 6.34 1 92 214 PRO A CA 1
ATOM 1633 C C . PRO A 1 214 ? 20.625 -15.742 6.613 1 92 214 PRO A C 1
ATOM 1635 O O . PRO A 1 214 ? 20.922 -16.688 7.34 1 92 214 PRO A O 1
ATOM 1638 N N . PHE A 1 215 ? 19.453 -15.68 6.082 1 90.44 215 PHE A N 1
ATOM 1639 C CA . PHE A 1 215 ? 18.422 -16.688 6.324 1 90.44 215 PHE A CA 1
ATOM 1640 C C . PHE A 1 215 ? 18.703 -17.953 5.523 1 90.44 215 PHE A C 1
ATOM 1642 O O . PHE A 1 215 ? 18.188 -19.031 5.848 1 90.44 215 PHE A O 1
ATOM 1649 N N . TYR A 1 216 ? 19.344 -17.859 4.418 1 82.31 216 TYR A N 1
ATOM 1650 C CA . TYR A 1 216 ? 19.531 -19.016 3.533 1 82.31 216 TYR A CA 1
ATOM 1651 C C . TYR A 1 216 ? 20.938 -19.578 3.654 1 82.31 216 TYR A C 1
ATOM 1653 O O . TYR A 1 216 ? 21.391 -20.312 2.783 1 82.31 216 TYR A O 1
ATOM 1661 N N . GLY A 1 217 ? 21.469 -19.25 4.699 1 71.31 217 GLY A N 1
ATOM 1662 C CA . GLY A 1 217 ? 22.719 -19.922 5.062 1 71.31 217 GLY A CA 1
ATOM 1663 C C . GLY A 1 217 ? 23.953 -19.156 4.617 1 71.31 217 GLY A C 1
ATOM 1664 O O . GLY A 1 217 ? 23.844 -18.031 4.117 1 71.31 217 GLY A O 1
ATOM 1665 N N . GLY A 1 218 ? 25.016 -19.562 5.039 1 68 218 GLY A N 1
ATOM 1666 C CA . GLY A 1 218 ? 26.359 -19.156 4.629 1 68 218 GLY A CA 1
ATOM 1667 C C . GLY A 1 218 ? 27.188 -18.578 5.762 1 68 218 GLY A C 1
ATOM 1668 O O . GLY A 1 218 ? 28.406 -18.609 5.723 1 68 218 GLY A O 1
ATOM 1669 N N . GLY A 1 219 ? 26.438 -18.203 6.785 1 69.25 219 GLY A N 1
ATOM 1670 C CA . GLY A 1 219 ? 27.219 -17.672 7.891 1 69.25 219 GLY A CA 1
ATOM 1671 C C . GLY A 1 219 ? 28.375 -16.781 7.441 1 69.25 219 GLY A C 1
ATOM 1672 O O . GLY A 1 219 ? 28.172 -15.852 6.664 1 69.25 219 GLY A O 1
ATOM 1673 N N . LEU A 1 220 ? 29.5 -17.188 7.684 1 73.5 220 LEU A N 1
ATOM 1674 C CA . LEU A 1 220 ? 30.719 -16.453 7.332 1 73.5 220 LEU A CA 1
ATOM 1675 C C . LEU A 1 220 ? 30.984 -16.547 5.832 1 73.5 220 LEU A C 1
ATOM 1677 O O . LEU A 1 220 ? 31.672 -15.68 5.27 1 73.5 220 LEU A O 1
ATOM 1681 N N . ASN A 1 221 ? 30.438 -17.484 5.164 1 81.12 221 ASN A N 1
ATOM 1682 C CA . ASN A 1 221 ? 30.641 -17.672 3.73 1 81.12 221 ASN A CA 1
ATOM 1683 C C . ASN A 1 221 ? 30.031 -16.531 2.928 1 81.12 221 ASN A C 1
ATOM 1685 O O . ASN A 1 221 ? 30.406 -16.297 1.779 1 81.12 221 ASN A O 1
ATOM 1689 N N . LEU A 1 222 ? 29.203 -15.852 3.572 1 83.88 222 LEU A N 1
ATOM 1690 C CA . LEU A 1 222 ? 28.562 -14.727 2.895 1 83.88 222 LEU A CA 1
ATOM 1691 C C . LEU A 1 222 ? 29.578 -13.617 2.611 1 83.88 222 LEU A C 1
ATOM 1693 O O . LEU A 1 222 ? 29.516 -12.953 1.572 1 83.88 222 LEU A O 1
ATOM 1697 N N . LEU A 1 223 ? 30.578 -13.484 3.514 1 85.75 223 LEU A N 1
ATOM 1698 C CA . LEU A 1 223 ? 31.562 -12.43 3.357 1 85.75 223 LEU A CA 1
ATOM 1699 C C . LEU A 1 223 ? 32.562 -12.766 2.242 1 85.75 223 LEU A C 1
ATOM 1701 O O . LEU A 1 223 ? 33.312 -11.898 1.78 1 85.75 223 LEU A O 1
ATOM 1705 N N . GLY A 1 224 ? 32.469 -13.961 1.754 1 84.94 224 GLY A N 1
ATOM 1706 C CA . GLY A 1 224 ? 33.281 -14.383 0.62 1 84.94 224 GLY A CA 1
ATOM 1707 C C . GLY A 1 224 ? 32.531 -14.289 -0.703 1 84.94 224 GLY A C 1
ATOM 1708 O O . GLY A 1 224 ? 33.125 -14.5 -1.765 1 84.94 224 GLY A O 1
ATOM 1709 N N . GLN A 1 225 ? 31.328 -13.969 -0.669 1 90.19 225 GLN A N 1
ATOM 1710 C CA . GLN A 1 225 ? 30.516 -13.898 -1.882 1 90.19 225 GLN A CA 1
ATOM 1711 C C . GLN A 1 225 ? 30.516 -12.477 -2.447 1 90.19 225 GLN A C 1
ATOM 1713 O O . GLN A 1 225 ? 30.016 -11.555 -1.804 1 90.19 225 GLN A O 1
ATOM 1718 N N . PRO A 1 226 ? 31.031 -12.312 -3.648 1 91.81 226 PRO A N 1
ATOM 1719 C CA . PRO A 1 226 ? 31.141 -10.984 -4.25 1 91.81 226 PRO A CA 1
ATOM 1720 C C . PRO A 1 226 ? 29.797 -10.266 -4.355 1 91.81 226 PRO A C 1
ATOM 1722 O O . PRO A 1 226 ? 29.734 -9.039 -4.184 1 91.81 226 PRO A O 1
ATOM 1725 N N . ALA A 1 227 ? 28.812 -11.008 -4.609 1 91.25 227 ALA A N 1
ATOM 1726 C CA . ALA A 1 227 ? 27.5 -10.383 -4.746 1 91.25 227 ALA A CA 1
ATOM 1727 C C . ALA A 1 227 ? 27.031 -9.789 -3.418 1 91.25 227 ALA A C 1
ATOM 1729 O O . ALA A 1 227 ? 26.469 -8.695 -3.389 1 91.25 227 ALA A O 1
ATOM 1730 N N . TYR A 1 228 ? 27.281 -10.492 -2.369 1 94 228 TYR A N 1
ATOM 1731 C CA . TYR A 1 228 ? 26.906 -10 -1.049 1 94 228 TYR A CA 1
ATOM 1732 C C . TYR A 1 228 ? 27.734 -8.766 -0.675 1 94 228 TYR A C 1
ATOM 1734 O O . TYR A 1 228 ? 27.203 -7.789 -0.151 1 94 228 TYR A O 1
ATOM 1742 N N . LEU A 1 229 ? 28.984 -8.758 -0.989 1 94.81 229 LEU A N 1
ATOM 1743 C CA . LEU A 1 229 ? 29.875 -7.652 -0.671 1 94.81 229 LEU A CA 1
ATOM 1744 C C . LEU A 1 229 ? 29.5 -6.41 -1.479 1 94.81 229 LEU A C 1
ATOM 1746 O O . LEU A 1 229 ? 29.594 -5.289 -0.978 1 94.81 229 LEU A O 1
ATOM 1750 N N . LEU A 1 230 ? 29.188 -6.645 -2.674 1 95.56 230 LEU A N 1
ATOM 1751 C CA . LEU A 1 230 ? 28.734 -5.523 -3.494 1 95.56 230 LEU A CA 1
ATOM 1752 C C . LEU A 1 230 ? 27.484 -4.883 -2.904 1 95.56 230 LEU A C 1
ATOM 1754 O O . LEU A 1 230 ? 27.391 -3.656 -2.811 1 95.56 230 LEU A O 1
ATOM 1758 N N . SER A 1 231 ? 26.578 -5.734 -2.535 1 97.06 231 SER A N 1
ATOM 1759 C CA . SER A 1 231 ? 25.359 -5.215 -1.938 1 97.06 231 SER A CA 1
ATOM 1760 C C . SER A 1 231 ? 25.641 -4.465 -0.643 1 97.06 231 SER A C 1
ATOM 1762 O O . SER A 1 231 ? 25.062 -3.41 -0.384 1 97.06 231 SER A O 1
ATOM 1764 N N . LEU A 1 232 ? 26.516 -5.004 0.132 1 96.31 232 LEU A N 1
ATOM 1765 C CA . LEU A 1 232 ? 26.922 -4.344 1.369 1 96.31 232 LEU A CA 1
ATOM 1766 C C . LEU A 1 232 ? 27.547 -2.984 1.082 1 96.31 232 LEU A C 1
ATOM 1768 O O . LEU A 1 232 ? 27.219 -1.997 1.748 1 96.31 232 LEU A O 1
ATOM 1772 N N . ALA A 1 233 ? 28.359 -2.941 0.104 1 97.44 233 ALA A N 1
ATOM 1773 C CA . ALA A 1 233 ? 29.031 -1.696 -0.27 1 97.44 233 ALA A CA 1
ATOM 1774 C C . ALA A 1 233 ? 28.016 -0.649 -0.727 1 97.44 233 ALA A C 1
ATOM 1776 O O . ALA A 1 233 ? 28.109 0.523 -0.357 1 97.44 233 ALA A O 1
ATOM 1777 N N . VAL A 1 234 ? 27.094 -1.037 -1.503 1 97.69 234 VAL A N 1
ATOM 1778 C CA . VAL A 1 234 ? 26.078 -0.125 -2.014 1 97.69 234 VAL A CA 1
ATOM 1779 C C . VAL A 1 234 ? 25.25 0.425 -0.854 1 97.69 234 VAL A C 1
ATOM 1781 O O . VAL A 1 234 ? 24.969 1.624 -0.797 1 97.69 234 VAL A O 1
ATOM 1784 N N . VAL A 1 235 ? 24.891 -0.415 0.071 1 97.81 235 VAL A N 1
ATOM 1785 C CA . VAL A 1 235 ? 24.047 0.005 1.19 1 97.81 235 VAL A CA 1
ATOM 1786 C C . VAL A 1 235 ? 24.828 0.949 2.098 1 97.81 235 VAL A C 1
ATOM 1788 O O . VAL A 1 235 ? 24.297 1.951 2.576 1 97.81 235 VAL A O 1
ATOM 1791 N N . VAL A 1 236 ? 26.078 0.631 2.34 1 97.94 236 VAL A N 1
ATOM 1792 C CA . VAL A 1 236 ? 26.922 1.505 3.145 1 97.94 236 VAL A CA 1
ATOM 1793 C C . VAL A 1 236 ? 27.047 2.867 2.467 1 97.94 236 VAL A C 1
ATOM 1795 O O . VAL A 1 236 ? 26.922 3.906 3.121 1 97.94 236 VAL A O 1
ATOM 1798 N N . ALA A 1 237 ? 27.297 2.832 1.201 1 98 237 ALA A N 1
ATOM 1799 C CA . ALA A 1 237 ? 27.422 4.074 0.442 1 98 237 ALA A CA 1
ATOM 1800 C C . ALA A 1 237 ? 26.109 4.867 0.483 1 98 237 ALA A C 1
ATOM 1802 O O . ALA A 1 237 ? 26.125 6.086 0.684 1 98 237 ALA A O 1
ATOM 1803 N N . TRP A 1 238 ? 25.047 4.172 0.302 1 97.06 238 TRP A N 1
ATOM 1804 C CA . TRP A 1 238 ? 23.734 4.816 0.316 1 97.06 238 TRP A CA 1
ATOM 1805 C C . TRP A 1 238 ? 23.438 5.418 1.687 1 97.06 238 TRP A C 1
ATOM 1807 O O . TRP A 1 238 ? 22.969 6.551 1.783 1 97.06 238 TRP A O 1
ATOM 1817 N N . ALA A 1 239 ? 23.688 4.691 2.74 1 97.5 239 ALA A N 1
ATOM 1818 C CA . ALA A 1 239 ? 23.5 5.191 4.102 1 97.5 239 ALA A CA 1
ATOM 1819 C C . ALA A 1 239 ? 24.375 6.41 4.367 1 97.5 239 ALA A C 1
ATOM 1821 O O . ALA A 1 239 ? 23.906 7.41 4.922 1 97.5 239 ALA A O 1
ATOM 1822 N N . GLY A 1 240 ? 25.609 6.316 3.922 1 97.06 240 GLY A N 1
ATOM 1823 C CA . GLY A 1 240 ? 26.531 7.438 4.09 1 97.06 240 GLY A CA 1
ATOM 1824 C C . GLY A 1 240 ? 26.109 8.664 3.305 1 97.06 240 GLY A C 1
ATOM 1825 O O . GLY A 1 240 ? 26.125 9.781 3.834 1 97.06 240 GLY A O 1
ATOM 1826 N N . LEU A 1 241 ? 25.75 8.5 2.111 1 97.12 241 LEU A N 1
ATOM 1827 C CA . LEU A 1 241 ? 25.344 9.602 1.243 1 97.12 241 LEU A CA 1
ATOM 1828 C C . LEU A 1 241 ? 24.078 10.273 1.759 1 97.12 241 LEU A C 1
ATOM 1830 O O . LEU A 1 241 ? 23.953 11.5 1.71 1 97.12 241 LEU A O 1
ATOM 1834 N N . SER A 1 242 ? 23.109 9.461 2.199 1 96.44 242 SER A N 1
ATOM 1835 C CA . SER A 1 242 ? 21.859 10.023 2.719 1 96.44 242 SER A CA 1
ATOM 1836 C C . SER A 1 242 ? 22.109 10.828 3.99 1 96.44 242 SER A C 1
ATOM 1838 O O . SER A 1 242 ? 21.531 11.898 4.176 1 96.44 242 SER A O 1
ATOM 1840 N N . LEU A 1 243 ? 22.953 10.305 4.836 1 95.38 243 LEU A N 1
ATOM 1841 C CA . LEU A 1 243 ? 23.281 11.008 6.074 1 95.38 243 LEU A CA 1
ATOM 1842 C C . LEU A 1 243 ? 24.047 12.289 5.785 1 95.38 243 LEU A C 1
ATOM 1844 O O . LEU A 1 243 ? 23.703 13.352 6.309 1 95.38 243 LEU A O 1
ATOM 1848 N N . LEU A 1 244 ? 25.031 12.195 4.914 1 94.94 244 LEU A N 1
ATOM 1849 C CA . LEU A 1 244 ? 25.828 13.359 4.562 1 94.94 244 LEU A CA 1
ATOM 1850 C C . LEU A 1 244 ? 24.984 14.398 3.822 1 94.94 244 LEU A C 1
ATOM 1852 O O . LEU A 1 244 ? 25.141 15.602 4.047 1 94.94 244 LEU A O 1
ATOM 1856 N N . GLY A 1 245 ? 24.219 13.906 2.961 1 95.12 245 GLY A N 1
ATOM 1857 C CA . GLY A 1 245 ? 23.312 14.82 2.266 1 95.12 245 GLY A CA 1
ATOM 1858 C C . GLY A 1 245 ? 22.391 15.57 3.197 1 95.12 245 GLY A C 1
ATOM 1859 O O . GLY A 1 245 ? 22.156 16.766 3.023 1 95.12 245 GLY A O 1
ATOM 1860 N N . SER A 1 246 ? 21.828 14.867 4.145 1 95 246 SER A N 1
ATOM 1861 C CA . SER A 1 246 ? 20.953 15.492 5.129 1 95 246 SER A CA 1
ATOM 1862 C C . SER A 1 246 ? 21.703 16.531 5.961 1 95 246 SER A C 1
ATOM 1864 O O . SER A 1 246 ? 21.188 17.625 6.211 1 95 246 SER A O 1
ATOM 1866 N N . MET A 1 247 ? 22.922 16.266 6.34 1 92.12 247 MET A N 1
ATOM 1867 C CA . MET A 1 247 ? 23.734 17.188 7.129 1 92.12 247 MET A CA 1
ATOM 1868 C C . MET A 1 247 ? 24.047 18.438 6.332 1 92.12 247 MET A C 1
ATOM 1870 O O . MET A 1 247 ? 23.969 19.547 6.863 1 92.12 247 MET A O 1
ATOM 1874 N N . ARG A 1 248 ? 24.344 18.297 5.105 1 92.5 248 ARG A N 1
ATOM 1875 C CA . ARG A 1 248 ? 24.656 19.438 4.254 1 92.5 248 ARG A CA 1
ATOM 1876 C C . ARG A 1 248 ? 23.422 20.297 4.02 1 92.5 248 ARG A C 1
ATOM 1878 O O . ARG A 1 248 ? 23.531 21.531 3.977 1 92.5 248 ARG A O 1
ATOM 1885 N N . ARG A 1 249 ? 22.344 19.609 3.842 1 90.62 249 ARG A N 1
ATOM 1886 C CA . ARG A 1 249 ? 21.094 20.328 3.578 1 90.62 249 ARG A CA 1
ATOM 1887 C C . ARG A 1 249 ? 20.703 21.203 4.77 1 90.62 249 ARG A C 1
ATOM 1889 O O . ARG A 1 249 ? 20.25 22.328 4.602 1 90.62 249 ARG A O 1
ATOM 1896 N N . VAL A 1 250 ? 20.844 20.688 5.91 1 87.81 250 VAL A N 1
ATOM 1897 C CA . VAL A 1 250 ? 20.5 21.422 7.129 1 87.81 250 VAL A CA 1
ATOM 1898 C C . VAL A 1 250 ? 21.469 22.578 7.328 1 87.81 250 VAL A C 1
ATOM 1900 O O . VAL A 1 250 ? 21.062 23.656 7.785 1 87.81 250 VAL A O 1
ATOM 1903 N N . SER A 1 251 ? 22.656 22.406 6.957 1 83.69 251 SER A N 1
ATOM 1904 C CA . SER A 1 251 ? 23.672 23.438 7.133 1 83.69 251 SER A CA 1
ATOM 1905 C C . SER A 1 251 ? 23.5 24.562 6.121 1 83.69 251 SER A C 1
ATOM 1907 O O . SER A 1 251 ? 23.797 25.719 6.422 1 83.69 251 SER A O 1
ATOM 1909 N N . ARG A 1 252 ? 23.062 24.297 4.918 1 75.69 252 ARG A N 1
ATOM 1910 C CA . ARG A 1 252 ? 22.875 25.312 3.889 1 75.69 252 ARG A CA 1
ATOM 1911 C C . ARG A 1 252 ? 21.688 26.203 4.207 1 75.69 252 ARG A C 1
ATOM 1913 O O . ARG A 1 252 ? 21.703 27.406 3.893 1 75.69 252 ARG A O 1
ATOM 1920 N N . ARG A 1 253 ? 20.531 25.688 4.41 1 59.34 253 ARG A N 1
ATOM 1921 C CA . ARG A 1 253 ? 19.359 26.516 4.641 1 59.34 253 ARG A CA 1
ATOM 1922 C C . ARG A 1 253 ? 19.641 27.578 5.699 1 59.34 253 ARG A C 1
ATOM 1924 O O . ARG A 1 253 ? 18.922 28.578 5.789 1 59.34 253 ARG A O 1
ATOM 1931 N N . GLU A 1 254 ? 20.609 27.438 6.57 1 52.22 254 GLU A N 1
ATOM 1932 C CA . GLU A 1 254 ? 21 28.531 7.461 1 52.22 254 GLU A CA 1
ATOM 1933 C C . GLU A 1 254 ? 21.578 29.703 6.676 1 52.22 254 GLU A C 1
ATOM 1935 O O . GLU A 1 254 ? 21.391 30.859 7.055 1 52.22 254 GLU A O 1
ATOM 1940 N N . VAL A 1 255 ? 22.281 29.375 5.555 1 46.56 255 VAL A N 1
ATOM 1941 C CA . VAL A 1 255 ? 22.938 30.547 4.969 1 46.56 255 VAL A CA 1
ATOM 1942 C C . VAL A 1 255 ? 21.891 31.438 4.285 1 46.56 255 VAL A C 1
ATOM 1944 O O . VAL A 1 255 ? 22.062 32.656 4.207 1 46.56 255 VAL A O 1
ATOM 1947 N N . GLY A 1 256 ? 20.844 30.766 3.875 1 37.41 256 GLY A N 1
ATOM 1948 C CA . GLY A 1 256 ? 19.906 31.656 3.221 1 37.41 256 GLY A CA 1
ATOM 1949 C C . GLY A 1 256 ? 18.906 32.281 4.18 1 37.41 256 GLY A C 1
ATOM 1950 O O . GLY A 1 256 ? 17.922 32.875 3.75 1 37.41 256 GLY A O 1
ATOM 1951 N N . VAL A 1 257 ? 18.844 31.75 5.395 1 38.53 257 VAL A N 1
ATOM 1952 C CA . VAL A 1 257 ? 18.078 32.656 6.25 1 38.53 257 VAL A CA 1
ATOM 1953 C C . VAL A 1 257 ? 18.984 33.781 6.754 1 38.53 257 VAL A C 1
ATOM 1955 O O . VAL A 1 257 ? 20.156 33.531 7.055 1 38.53 257 VAL A O 1
ATOM 1958 N N . MET B 1 1 ? -34.625 16.891 -4.805 1 79.88 1 MET B N 1
ATOM 1959 C CA . MET B 1 1 ? -33.656 16.016 -4.152 1 79.88 1 MET B CA 1
ATOM 1960 C C . MET B 1 1 ? -32.531 15.633 -5.113 1 79.88 1 MET B C 1
ATOM 1962 O O . MET B 1 1 ? -31.344 15.82 -4.809 1 79.88 1 MET B O 1
ATOM 1966 N N . MET B 1 2 ? -32.875 15.406 -6.402 1 86.75 2 MET B N 1
ATOM 1967 C CA . MET B 1 2 ? -31.875 14.922 -7.359 1 86.75 2 MET B CA 1
ATOM 1968 C C . MET B 1 2 ? -31 16.062 -7.852 1 86.75 2 MET B C 1
ATOM 1970 O O . MET B 1 2 ? -29.797 15.883 -8.078 1 86.75 2 MET B O 1
ATOM 1974 N N . ALA B 1 3 ? -31.609 17.266 -7.895 1 90.06 3 ALA B N 1
ATOM 1975 C CA . ALA B 1 3 ? -30.828 18.406 -8.336 1 90.06 3 ALA B CA 1
ATOM 1976 C C . ALA B 1 3 ? -29.734 18.75 -7.32 1 90.06 3 ALA B C 1
ATOM 1978 O O . ALA B 1 3 ? -28.609 19.062 -7.699 1 90.06 3 ALA B O 1
ATOM 1979 N N . VAL B 1 4 ? -30.125 18.672 -6.117 1 88.19 4 VAL B N 1
ATOM 1980 C CA . VAL B 1 4 ? -29.188 18.953 -5.051 1 88.19 4 VAL B CA 1
ATOM 1981 C C . VAL B 1 4 ? -28.094 17.891 -5.016 1 88.19 4 VAL B C 1
ATOM 1983 O O . VAL B 1 4 ? -26.906 18.203 -4.918 1 88.19 4 VAL B O 1
ATOM 1986 N N . ALA B 1 5 ? -28.516 16.641 -5.148 1 93 5 ALA B N 1
ATOM 1987 C CA . ALA B 1 5 ? -27.562 15.531 -5.172 1 93 5 ALA B CA 1
ATOM 1988 C C . ALA B 1 5 ? -26.562 15.68 -6.32 1 93 5 ALA B C 1
ATOM 1990 O O . ALA B 1 5 ? -25.359 15.461 -6.148 1 93 5 ALA B O 1
ATOM 1991 N N . PHE B 1 6 ? -27.078 16.078 -7.43 1 94.06 6 PHE B N 1
ATOM 1992 C CA . PHE B 1 6 ? -26.234 16.25 -8.609 1 94.06 6 PHE B CA 1
ATOM 1993 C C . PHE B 1 6 ? -25.25 17.391 -8.406 1 94.06 6 PHE B C 1
ATOM 1995 O O . PHE B 1 6 ? -24.094 17.312 -8.82 1 94.06 6 PHE B O 1
ATOM 2002 N N . SER B 1 7 ? -25.75 18.453 -7.789 1 92.81 7 SER B N 1
ATOM 2003 C CA . SER B 1 7 ? -24.875 19.594 -7.527 1 92.81 7 SER B CA 1
ATOM 2004 C C . SER B 1 7 ? -23.734 19.219 -6.574 1 92.81 7 SER B C 1
ATOM 2006 O O . SER B 1 7 ? -22.594 19.625 -6.773 1 92.81 7 SER B O 1
ATOM 2008 N N . LEU B 1 8 ? -24.062 18.438 -5.609 1 91.88 8 LEU B N 1
ATOM 2009 C CA . LEU B 1 8 ? -23.062 18 -4.652 1 91.88 8 LEU B CA 1
ATOM 2010 C C . LEU B 1 8 ? -22.078 17.031 -5.309 1 91.88 8 LEU B C 1
ATOM 2012 O O . LEU B 1 8 ? -20.875 17.078 -5.027 1 91.88 8 LEU B O 1
ATOM 2016 N N . ALA B 1 9 ? -22.594 16.188 -6.113 1 95.25 9 ALA B N 1
ATOM 2017 C CA . ALA B 1 9 ? -21.734 15.258 -6.848 1 95.25 9 ALA B CA 1
ATOM 2018 C C . ALA B 1 9 ? -20.781 16.016 -7.77 1 95.25 9 ALA B C 1
ATOM 2020 O O . ALA B 1 9 ? -19.594 15.672 -7.855 1 95.25 9 ALA B O 1
ATOM 2021 N N . LYS B 1 10 ? -21.297 16.953 -8.445 1 95.25 10 LYS B N 1
ATOM 2022 C CA . LYS B 1 10 ? -20.484 17.766 -9.344 1 95.25 10 LYS B CA 1
ATOM 2023 C C . LYS B 1 10 ? -19.391 18.5 -8.586 1 95.25 10 LYS B C 1
ATOM 2025 O O . LYS B 1 10 ? -18.25 18.609 -9.062 1 95.25 10 LYS B O 1
ATOM 2030 N N . ARG B 1 11 ? -19.734 18.938 -7.453 1 91.69 11 ARG B N 1
ATOM 2031 C CA . ARG B 1 11 ? -18.75 19.625 -6.617 1 91.69 11 ARG B CA 1
ATOM 2032 C C . ARG B 1 11 ? -17.625 18.688 -6.219 1 91.69 11 ARG B C 1
ATOM 2034 O O . ARG B 1 11 ? -16.453 19.062 -6.258 1 91.69 11 ARG B O 1
ATOM 2041 N N . GLU B 1 12 ? -18.062 17.516 -5.871 1 91.5 12 GLU B N 1
ATOM 2042 C CA . GLU B 1 12 ? -17.062 16.516 -5.488 1 91.5 12 GLU B CA 1
ATOM 2043 C C . GLU B 1 12 ? -16.109 16.219 -6.645 1 91.5 12 GLU B C 1
ATOM 2045 O O . GLU B 1 12 ? -14.891 16.156 -6.457 1 91.5 12 GLU B O 1
ATOM 2050 N N . PHE B 1 13 ? -16.656 16.062 -7.734 1 93.38 13 PHE B N 1
ATOM 2051 C CA . PHE B 1 13 ? -15.867 15.734 -8.922 1 93.38 13 PHE B CA 1
ATOM 2052 C C . PHE B 1 13 ? -14.938 16.891 -9.297 1 93.38 13 PHE B C 1
ATOM 2054 O O . PHE B 1 13 ? -13.766 16.672 -9.602 1 93.38 13 PHE B O 1
ATOM 2061 N N . THR B 1 14 ? -15.422 18.109 -9.266 1 93.06 14 THR B N 1
ATOM 2062 C CA . THR B 1 14 ? -14.648 19.281 -9.648 1 93.06 14 THR B CA 1
ATOM 2063 C C . THR B 1 14 ? -13.5 19.516 -8.672 1 93.06 14 THR B C 1
ATOM 2065 O O . THR B 1 14 ? -12.383 19.844 -9.078 1 93.06 14 THR B O 1
ATOM 2068 N N . ARG B 1 15 ? -13.852 19.297 -7.441 1 90.69 15 ARG B N 1
ATOM 2069 C CA . ARG B 1 15 ? -12.82 19.453 -6.422 1 90.69 15 ARG B CA 1
ATOM 2070 C C . ARG B 1 15 ? -11.68 18.469 -6.637 1 90.69 15 ARG B C 1
ATOM 2072 O O . ARG B 1 15 ? -10.508 18.828 -6.535 1 90.69 15 ARG B O 1
ATOM 2079 N N . PHE B 1 16 ? -12 17.328 -6.969 1 89.81 16 PHE B N 1
ATOM 2080 C CA . PHE B 1 16 ? -10.992 16.312 -7.227 1 89.81 16 PHE B CA 1
ATOM 2081 C C . PHE B 1 16 ? -10.188 16.641 -8.477 1 89.81 16 PHE B C 1
ATOM 2083 O O . PHE B 1 16 ? -8.961 16.578 -8.477 1 89.81 16 PHE B O 1
ATOM 2090 N N . ALA B 1 17 ? -10.898 17.016 -9.523 1 90.38 17 ALA B N 1
ATOM 2091 C CA . ALA B 1 17 ? -10.266 17.281 -10.812 1 90.38 17 ALA B CA 1
ATOM 2092 C C . ALA B 1 17 ? -9.328 18.484 -10.719 1 90.38 17 ALA B C 1
ATOM 2094 O O . ALA B 1 17 ? -8.375 18.594 -11.5 1 90.38 17 ALA B O 1
ATOM 2095 N N . ARG B 1 18 ? -9.484 19.312 -9.75 1 90 18 ARG B N 1
ATOM 2096 C CA . ARG B 1 18 ? -8.695 20.531 -9.602 1 90 18 ARG B CA 1
ATOM 2097 C C . ARG B 1 18 ? -7.484 20.297 -8.703 1 90 18 ARG B C 1
ATOM 2099 O O . ARG B 1 18 ? -6.676 21.203 -8.484 1 90 18 ARG B O 1
ATOM 2106 N N . GLN B 1 19 ? -7.367 19.078 -8.289 1 86.19 19 GLN B N 1
ATOM 2107 C CA . GLN B 1 19 ? -6.211 18.719 -7.48 1 86.19 19 GLN B CA 1
ATOM 2108 C C . GLN B 1 19 ? -5.301 17.75 -8.234 1 86.19 19 GLN B C 1
ATOM 2110 O O . GLN B 1 19 ? -5.383 16.531 -8.031 1 86.19 19 GLN B O 1
ATOM 2115 N N . PRO B 1 20 ? -4.398 18.219 -8.961 1 83.06 20 PRO B N 1
ATOM 2116 C CA . PRO B 1 20 ? -3.594 17.359 -9.836 1 83.06 20 PRO B CA 1
ATOM 2117 C C . PRO B 1 20 ? -2.773 16.328 -9.062 1 83.06 20 PRO B C 1
ATOM 2119 O O . PRO B 1 20 ? -2.566 15.211 -9.539 1 83.06 20 PRO B O 1
ATOM 2122 N N . GLN B 1 21 ? -2.334 16.719 -7.914 1 78.38 21 GLN B N 1
ATOM 2123 C CA . GLN B 1 21 ? -1.536 15.797 -7.117 1 78.38 21 GLN B CA 1
ATOM 2124 C C . GLN B 1 21 ? -2.357 14.578 -6.703 1 78.38 21 GLN B C 1
ATOM 2126 O O . GLN B 1 21 ? -1.858 13.453 -6.723 1 78.38 21 GLN B O 1
ATOM 2131 N N . ARG B 1 22 ? -3.596 14.789 -6.398 1 78.25 22 ARG B N 1
ATOM 2132 C CA . ARG B 1 22 ? -4.465 13.688 -5.996 1 78.25 22 ARG B CA 1
ATOM 2133 C C . ARG B 1 22 ? -4.816 12.805 -7.184 1 78.25 22 ARG B C 1
ATOM 2135 O O . ARG B 1 22 ? -4.844 11.578 -7.066 1 78.25 22 ARG B O 1
ATOM 2142 N N . VAL B 1 23 ? -5.051 13.492 -8.266 1 83.25 23 VAL B N 1
ATOM 2143 C CA . VAL B 1 23 ? -5.406 12.766 -9.484 1 83.25 23 VAL B CA 1
ATOM 2144 C C . VAL B 1 23 ? -4.227 11.906 -9.93 1 83.25 23 VAL B C 1
ATOM 2146 O O . VAL B 1 23 ? -4.391 10.711 -10.195 1 83.25 23 VAL B O 1
ATOM 2149 N N . ILE B 1 24 ? -3.09 12.438 -9.945 1 82.5 24 ILE B N 1
ATOM 2150 C CA . ILE B 1 24 ? -1.885 11.734 -10.375 1 82.5 24 ILE B CA 1
ATOM 2151 C C . ILE B 1 24 ? -1.595 10.578 -9.422 1 82.5 24 ILE B C 1
ATOM 2153 O O . ILE B 1 24 ? -1.298 9.469 -9.859 1 82.5 24 ILE B O 1
ATOM 2157 N N . GLY B 1 25 ? -1.709 10.836 -8.203 1 79.5 25 GLY B N 1
ATOM 2158 C CA . GLY B 1 25 ? -1.47 9.781 -7.223 1 79.5 25 GLY B CA 1
ATOM 2159 C C . GLY B 1 25 ? -2.443 8.625 -7.344 1 79.5 25 GLY B C 1
ATOM 2160 O O . GLY B 1 25 ? -2.045 7.465 -7.273 1 79.5 25 GLY B O 1
ATOM 2161 N N . ALA B 1 26 ? -3.643 8.938 -7.594 1 81.94 26 ALA B N 1
ATOM 2162 C CA . ALA B 1 26 ? -4.711 7.941 -7.645 1 81.94 26 ALA B CA 1
ATOM 2163 C C . ALA B 1 26 ? -4.555 7.023 -8.852 1 81.94 26 ALA B C 1
ATOM 2165 O O . ALA B 1 26 ? -4.961 5.863 -8.82 1 81.94 26 ALA B O 1
ATOM 2166 N N . VAL B 1 27 ? -3.91 7.582 -9.82 1 84.62 27 VAL B N 1
ATOM 2167 C CA . VAL B 1 27 ? -3.781 6.816 -11.055 1 84.62 27 VAL B CA 1
ATOM 2168 C C . VAL B 1 27 ? -2.389 6.191 -11.133 1 84.62 27 VAL B C 1
ATOM 2170 O O . VAL B 1 27 ? -2.244 5.031 -11.531 1 84.62 27 VAL B O 1
ATOM 2173 N N . ALA B 1 28 ? -1.428 6.891 -10.758 1 84.94 28 ALA B N 1
ATOM 2174 C CA . ALA B 1 28 ? -0.04 6.473 -10.938 1 84.94 28 ALA B CA 1
ATOM 2175 C C . ALA B 1 28 ? 0.276 5.238 -10.094 1 84.94 28 ALA B C 1
ATOM 2177 O O . ALA B 1 28 ? 0.902 4.293 -10.578 1 84.94 28 ALA B O 1
ATOM 2178 N N . GLN B 1 29 ? -0.178 5.199 -8.953 1 85.12 29 GLN B N 1
ATOM 2179 C CA . GLN B 1 29 ? 0.196 4.129 -8.031 1 85.12 29 GLN B CA 1
ATOM 2180 C C . GLN B 1 29 ? -0.373 2.787 -8.492 1 85.12 29 GLN B C 1
ATOM 2182 O O . GLN B 1 29 ? 0.366 1.812 -8.641 1 85.12 29 GLN B O 1
ATOM 2187 N N . PRO B 1 30 ? -1.645 2.721 -8.773 1 87.19 30 PRO B N 1
ATOM 2188 C CA . PRO B 1 30 ? -2.156 1.444 -9.281 1 87.19 30 PRO B CA 1
ATOM 2189 C C . PRO B 1 30 ? -1.485 1.014 -10.586 1 87.19 30 PRO B C 1
ATOM 2191 O O . PRO B 1 30 ? -1.238 -0.177 -10.789 1 87.19 30 PRO B O 1
ATOM 2194 N N . LEU B 1 31 ? -1.155 1.987 -11.406 1 88.62 31 LEU B N 1
ATOM 2195 C CA . LEU B 1 31 ? -0.507 1.671 -12.672 1 88.62 31 LEU B CA 1
ATOM 2196 C C . LEU B 1 31 ? 0.894 1.112 -12.445 1 88.62 31 LEU B C 1
ATOM 2198 O O . LEU B 1 31 ? 1.285 0.126 -13.07 1 88.62 31 LEU B O 1
ATOM 2202 N N . MET B 1 32 ? 1.561 1.706 -11.609 1 88.19 32 MET B N 1
ATOM 2203 C CA . MET B 1 32 ? 2.904 1.235 -11.281 1 88.19 32 MET B CA 1
ATOM 2204 C C . MET B 1 32 ? 2.855 -0.138 -10.625 1 88.19 32 MET B C 1
ATOM 2206 O O . MET B 1 32 ? 3.668 -1.012 -10.938 1 88.19 32 MET B O 1
ATOM 2210 N N . PHE B 1 33 ? 1.901 -0.24 -9.781 1 88.94 33 PHE B N 1
ATOM 2211 C CA . PHE B 1 33 ? 1.716 -1.529 -9.125 1 88.94 33 PHE B CA 1
ATOM 2212 C C . PHE B 1 33 ? 1.411 -2.617 -10.148 1 88.94 33 PHE B C 1
ATOM 2214 O O . PHE B 1 33 ? 1.962 -3.717 -10.07 1 88.94 33 PHE B O 1
ATOM 2221 N N . TRP B 1 34 ? 0.562 -2.273 -11.031 1 91.5 34 TRP B N 1
ATOM 2222 C CA . TRP B 1 34 ? 0.188 -3.223 -12.07 1 91.5 34 TRP B CA 1
ATOM 2223 C C . TRP B 1 34 ? 1.387 -3.572 -12.945 1 91.5 34 TRP B C 1
ATOM 2225 O O . TRP B 1 34 ? 1.672 -4.75 -13.18 1 91.5 34 TRP B O 1
ATOM 2235 N N . LEU B 1 35 ? 2.115 -2.598 -13.352 1 89.06 35 LEU B N 1
ATOM 2236 C CA . LEU B 1 35 ? 3.227 -2.803 -14.273 1 89.06 35 LEU B CA 1
ATOM 2237 C C . LEU B 1 35 ? 4.371 -3.547 -13.594 1 89.06 35 LEU B C 1
ATOM 2239 O O . LEU B 1 35 ? 4.891 -4.527 -14.133 1 89.06 35 LEU B O 1
ATOM 2243 N N . PHE B 1 36 ? 4.703 -3.162 -12.43 1 89.81 36 PHE B N 1
ATOM 2244 C CA . PHE B 1 36 ? 5.871 -3.725 -11.758 1 89.81 36 PHE B CA 1
ATOM 2245 C C . PHE B 1 36 ? 5.582 -5.133 -11.258 1 89.81 36 PHE B C 1
ATOM 2247 O O . PHE B 1 36 ? 6.383 -6.047 -11.453 1 89.81 36 PHE B O 1
ATOM 2254 N N . LEU B 1 37 ? 4.457 -5.266 -10.633 1 90.06 37 LEU B N 1
ATOM 2255 C CA . LEU B 1 37 ? 4.129 -6.602 -10.141 1 90.06 37 LEU B CA 1
ATOM 2256 C C . LEU B 1 37 ? 3.73 -7.523 -11.289 1 90.06 37 LEU B C 1
ATOM 2258 O O . LEU B 1 37 ? 4.117 -8.695 -11.312 1 90.06 37 LEU B O 1
ATOM 2262 N N . GLY B 1 38 ? 2.994 -7.012 -12.172 1 90.12 38 GLY B N 1
ATOM 2263 C CA . GLY B 1 38 ? 2.588 -7.805 -13.328 1 90.12 38 GLY B CA 1
ATOM 2264 C C . GLY B 1 38 ? 3.758 -8.289 -14.156 1 90.12 38 GLY B C 1
ATOM 2265 O O . GLY B 1 38 ? 3.832 -9.477 -14.5 1 90.12 38 GLY B O 1
ATOM 2266 N N . ALA B 1 39 ? 4.66 -7.477 -14.414 1 87.69 39 ALA B N 1
ATOM 2267 C CA . ALA B 1 39 ? 5.828 -7.844 -15.211 1 87.69 39 ALA B CA 1
ATOM 2268 C C . ALA B 1 39 ? 6.84 -8.625 -14.375 1 87.69 39 ALA B C 1
ATOM 2270 O O . ALA B 1 39 ? 7.52 -9.516 -14.891 1 87.69 39 ALA B O 1
ATOM 2271 N N . GLY B 1 40 ? 6.918 -8.312 -13.172 1 88.69 40 GLY B N 1
ATOM 2272 C CA . GLY B 1 40 ? 7.91 -8.922 -12.305 1 88.69 40 GLY B CA 1
ATOM 2273 C C . GLY B 1 40 ? 7.602 -10.375 -11.969 1 88.69 40 GLY B C 1
ATOM 2274 O O . GLY B 1 40 ? 8.508 -11.203 -11.898 1 88.69 40 GLY B O 1
ATOM 2275 N N . MET B 1 41 ? 6.324 -10.656 -11.734 1 87.12 41 MET B N 1
ATOM 2276 C CA . MET B 1 41 ? 5.938 -12.023 -11.383 1 87.12 41 MET B CA 1
ATOM 2277 C C . MET B 1 41 ? 6.023 -12.945 -12.586 1 87.12 41 MET B C 1
ATOM 2279 O O . MET B 1 41 ? 6.141 -14.164 -12.438 1 87.12 41 MET B O 1
ATOM 2283 N N . GLY B 1 42 ? 5.98 -12.32 -13.844 1 72.38 42 GLY B N 1
ATOM 2284 C CA . GLY B 1 42 ? 6.129 -12.93 -15.156 1 72.38 42 GLY B CA 1
ATOM 2285 C C . GLY B 1 42 ? 6.246 -14.438 -15.102 1 72.38 42 GLY B C 1
ATOM 2286 O O . GLY B 1 42 ? 5.254 -15.141 -14.891 1 72.38 42 GLY B O 1
ATOM 2287 N N . THR B 1 43 ? 7.359 -15.047 -14.844 1 74 43 THR B N 1
ATOM 2288 C CA . THR B 1 43 ? 7.617 -16.469 -14.984 1 74 43 THR B CA 1
ATOM 2289 C C . THR B 1 43 ? 7.504 -17.188 -13.641 1 74 43 THR B C 1
ATOM 2291 O O . THR B 1 43 ? 7.512 -18.406 -13.578 1 74 43 THR B O 1
ATOM 2294 N N . SER B 1 44 ? 7.246 -16.422 -12.633 1 79.81 44 SER B N 1
ATOM 2295 C CA . SER B 1 44 ? 7.207 -17.016 -11.297 1 79.81 44 SER B CA 1
ATOM 2296 C C . SER B 1 44 ? 5.785 -17.406 -10.906 1 79.81 44 SER B C 1
ATOM 2298 O O . SER B 1 44 ? 5.586 -18.203 -9.984 1 79.81 44 SER B O 1
ATOM 2300 N N . PHE B 1 45 ? 4.914 -16.766 -11.555 1 80 45 PHE B N 1
ATOM 2301 C CA . PHE B 1 45 ? 3.506 -17.031 -11.281 1 80 45 PHE B CA 1
ATOM 2302 C C . PHE B 1 45 ? 2.971 -18.125 -12.188 1 80 45 PHE B C 1
ATOM 2304 O O . PHE B 1 45 ? 2.834 -17.922 -13.398 1 80 45 PHE B O 1
ATOM 2311 N N . ARG B 1 46 ? 2.748 -19.328 -11.656 1 80.5 46 ARG B N 1
ATOM 2312 C CA . ARG B 1 46 ? 2.254 -20.469 -12.406 1 80.5 46 ARG B CA 1
ATOM 2313 C C . ARG B 1 46 ? 1.167 -21.219 -11.633 1 80.5 46 ARG B C 1
ATOM 2315 O O . ARG B 1 46 ? 1.394 -22.312 -11.133 1 80.5 46 ARG B O 1
ATOM 2322 N N . PRO B 1 47 ? -0.037 -20.516 -11.641 1 74.38 47 PRO B N 1
ATOM 2323 C CA . PRO B 1 47 ? -1.113 -21.188 -10.906 1 74.38 47 PRO B CA 1
ATOM 2324 C C . PRO B 1 47 ? -1.64 -22.422 -11.633 1 74.38 47 PRO B C 1
ATOM 2326 O O . PRO B 1 47 ? -1.612 -22.484 -12.867 1 74.38 47 PRO B O 1
ATOM 2329 N N . ALA B 1 48 ? -2.07 -23.344 -10.859 1 70 48 ALA B N 1
ATOM 2330 C CA . ALA B 1 48 ? -2.617 -24.562 -11.445 1 70 48 ALA B CA 1
ATOM 2331 C C . ALA B 1 48 ? -3.857 -24.266 -12.281 1 70 48 ALA B C 1
ATOM 2333 O O . ALA B 1 48 ? -4.781 -23.594 -11.82 1 70 48 ALA B O 1
ATOM 2334 N N . GLY B 1 49 ? -3.932 -24.625 -13.477 1 69.44 49 GLY B N 1
ATOM 2335 C CA . GLY B 1 49 ? -5.098 -24.484 -14.336 1 69.44 49 GLY B CA 1
ATOM 2336 C C . GLY B 1 49 ? -5.141 -23.172 -15.094 1 69.44 49 GLY B C 1
ATOM 2337 O O . GLY B 1 49 ? -6.008 -22.969 -15.938 1 69.44 49 GLY B O 1
ATOM 2338 N N . LEU B 1 50 ? -4.273 -22.219 -14.727 1 67 50 LEU B N 1
ATOM 2339 C CA . LEU B 1 50 ? -4.227 -20.922 -15.375 1 67 50 LEU B CA 1
ATOM 2340 C C . LEU B 1 50 ? -2.854 -20.672 -15.984 1 67 50 LEU B C 1
ATOM 2342 O O . LEU B 1 50 ? -2.354 -19.531 -15.961 1 67 50 LEU B O 1
ATOM 2346 N N . GLU B 1 51 ? -2.311 -21.656 -16.406 1 67.69 51 GLU B N 1
ATOM 2347 C CA . GLU B 1 51 ? -0.912 -21.578 -16.812 1 67.69 51 GLU B CA 1
ATOM 2348 C C . GLU B 1 51 ? -0.751 -20.734 -18.078 1 67.69 51 GLU B C 1
ATOM 2350 O O . GLU B 1 51 ? 0.328 -20.203 -18.328 1 67.69 51 GLU B O 1
ATOM 2355 N N . GLN B 1 52 ? -1.833 -20.469 -18.766 1 73.75 52 GLN B N 1
ATOM 2356 C CA . GLN B 1 52 ? -1.712 -19.734 -20.016 1 73.75 52 GLN B CA 1
ATOM 2357 C C . GLN B 1 52 ? -1.917 -18.234 -19.812 1 73.75 52 GLN B C 1
ATOM 2359 O O . GLN B 1 52 ? -1.732 -17.453 -20.734 1 73.75 52 GLN B O 1
ATOM 2364 N N . ILE B 1 53 ? -2.236 -17.891 -18.641 1 80.5 53 ILE B N 1
ATOM 2365 C CA . ILE B 1 53 ? -2.506 -16.469 -18.375 1 80.5 53 ILE B CA 1
ATOM 2366 C C . ILE B 1 53 ? -1.314 -15.852 -17.656 1 80.5 53 ILE B C 1
ATOM 2368 O O . ILE B 1 53 ? -0.839 -16.375 -16.656 1 80.5 53 ILE B O 1
ATOM 2372 N N . SER B 1 54 ? -0.81 -14.828 -18.234 1 86.81 54 SER B N 1
ATOM 2373 C CA . SER B 1 54 ? 0.282 -14.109 -17.594 1 86.81 54 SER B CA 1
ATOM 2374 C C . SER B 1 54 ? -0.199 -13.391 -16.328 1 86.81 54 SER B C 1
ATOM 2376 O O . SER B 1 54 ? -1.39 -13.109 -16.188 1 86.81 54 SER B O 1
ATOM 2378 N N . TYR B 1 55 ? 0.673 -13.164 -15.438 1 89.38 55 TYR B N 1
ATOM 2379 C CA . TYR B 1 55 ? 0.289 -12.445 -14.227 1 89.38 55 TYR B CA 1
ATOM 2380 C C . TYR B 1 55 ? -0.163 -11.023 -14.555 1 89.38 55 TYR B C 1
ATOM 2382 O O . TYR B 1 55 ? -1.021 -10.469 -13.875 1 89.38 55 TYR B O 1
ATOM 2390 N N . LEU B 1 56 ? 0.418 -10.508 -15.625 1 89.19 56 LEU B N 1
ATOM 2391 C CA . LEU B 1 56 ? 0.003 -9.188 -16.078 1 89.19 56 LEU B CA 1
ATOM 2392 C C . LEU B 1 56 ? -1.485 -9.164 -16.406 1 89.19 56 LEU B C 1
ATOM 2394 O O . LEU B 1 56 ? -2.186 -8.203 -16.094 1 89.19 56 LEU B O 1
ATOM 2398 N N . GLU B 1 57 ? -1.948 -10.227 -16.984 1 89.31 57 GLU B N 1
ATOM 2399 C CA . GLU B 1 57 ? -3.354 -10.359 -17.359 1 89.31 57 GLU B CA 1
ATOM 2400 C C . GLU B 1 57 ? -4.215 -10.703 -16.141 1 89.31 57 GLU B C 1
ATOM 2402 O O . GLU B 1 57 ? -5.305 -10.148 -15.977 1 89.31 57 GLU B O 1
ATOM 2407 N N . TYR B 1 58 ? -3.725 -11.586 -15.391 1 89.62 58 TYR B N 1
ATOM 2408 C CA . TYR B 1 58 ? -4.469 -12.031 -14.219 1 89.62 58 TYR B CA 1
ATOM 2409 C C . TYR B 1 58 ? -4.734 -10.867 -13.273 1 89.62 58 TYR B C 1
ATOM 2411 O O . TYR B 1 58 ? -5.824 -10.75 -12.711 1 89.62 58 TYR B O 1
ATOM 2419 N N . PHE B 1 59 ? -3.73 -10.016 -13.086 1 93.06 59 PHE B N 1
ATOM 2420 C CA . PHE B 1 59 ? -3.734 -8.977 -12.07 1 93.06 59 PHE B CA 1
ATOM 2421 C C . PHE B 1 59 ? -4.52 -7.758 -12.547 1 93.06 59 PHE B C 1
ATOM 2423 O O . PHE B 1 59 ? -4.906 -6.91 -11.742 1 93.06 59 PHE B O 1
ATOM 2430 N N . TYR B 1 60 ? -4.816 -7.641 -13.758 1 94.56 60 TYR B N 1
ATOM 2431 C CA . TYR B 1 60 ? -5.398 -6.457 -14.391 1 94.56 60 TYR B CA 1
ATOM 2432 C C . TYR B 1 60 ? -6.75 -6.121 -13.766 1 94.56 60 TYR B C 1
ATOM 2434 O O . TYR B 1 60 ? -6.953 -5.012 -13.266 1 94.56 60 TYR B O 1
ATOM 2442 N N . PRO B 1 61 ? -7.676 -7.066 -13.656 1 95.38 61 PRO B N 1
ATOM 2443 C CA . PRO B 1 61 ? -8.953 -6.75 -13.008 1 95.38 61 PRO B CA 1
ATOM 2444 C C . PRO B 1 61 ? -8.797 -6.434 -11.523 1 95.38 61 PRO B C 1
ATOM 2446 O O . PRO B 1 61 ? -9.586 -5.656 -10.969 1 95.38 61 PRO B O 1
ATOM 2449 N N . GLY B 1 62 ? -7.84 -7.109 -10.93 1 95.88 62 GLY B N 1
ATOM 2450 C CA . GLY B 1 62 ? -7.57 -6.824 -9.523 1 95.88 62 GLY B CA 1
ATOM 2451 C C . GLY B 1 62 ? -7.211 -5.375 -9.266 1 95.88 62 GLY B C 1
ATOM 2452 O O . GLY B 1 62 ? -7.652 -4.785 -8.281 1 95.88 62 GLY B O 1
ATOM 2453 N N . VAL B 1 63 ? -6.418 -4.832 -10.164 1 95.75 63 VAL B N 1
ATOM 2454 C CA . VAL B 1 63 ? -6.02 -3.434 -10.047 1 95.75 63 VAL B CA 1
ATOM 2455 C C . VAL B 1 63 ? -7.227 -2.529 -10.281 1 95.75 63 VAL B C 1
ATOM 2457 O O . VAL B 1 63 ? -7.359 -1.483 -9.641 1 95.75 63 VAL B O 1
ATOM 2460 N N . MET B 1 64 ? -8.047 -2.92 -11.18 1 97.06 64 MET B N 1
ATOM 2461 C CA . MET B 1 64 ? -9.273 -2.158 -11.414 1 97.06 64 MET B CA 1
ATOM 2462 C C . MET B 1 64 ? -10.102 -2.053 -10.141 1 97.06 64 MET B C 1
ATOM 2464 O O . MET B 1 64 ? -10.57 -0.971 -9.789 1 97.06 64 MET B O 1
ATOM 2468 N N . VAL B 1 65 ? -10.203 -3.17 -9.484 1 97.56 65 VAL B N 1
ATOM 2469 C CA . VAL B 1 65 ? -10.992 -3.188 -8.258 1 97.56 65 VAL B CA 1
ATOM 2470 C C . VAL B 1 65 ? -10.297 -2.346 -7.188 1 97.56 65 VAL B C 1
ATOM 2472 O O . VAL B 1 65 ? -10.953 -1.667 -6.398 1 97.56 65 VAL B O 1
ATOM 2475 N N . MET B 1 66 ? -8.984 -2.42 -7.188 1 94.62 66 MET B N 1
ATOM 2476 C CA . MET B 1 6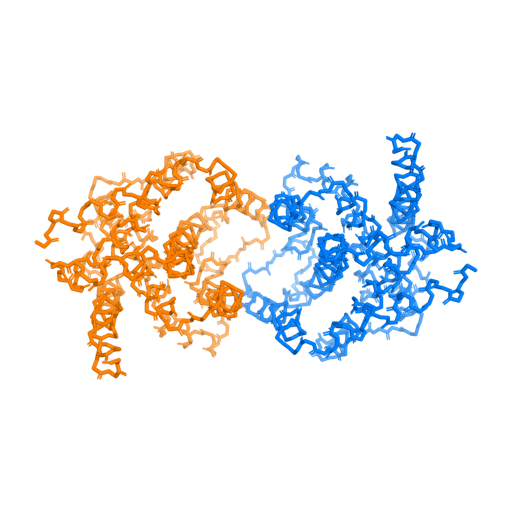6 ? -8.227 -1.574 -6.273 1 94.62 66 MET B CA 1
ATOM 2477 C C . MET B 1 66 ? -8.539 -0.1 -6.512 1 94.62 66 MET B C 1
ATOM 2479 O O . MET B 1 66 ? -8.766 0.653 -5.562 1 94.62 66 MET B O 1
ATOM 2483 N N . MET B 1 67 ? -8.5 0.319 -7.73 1 95.06 67 MET B N 1
ATOM 2484 C CA . MET B 1 67 ? -8.781 1.706 -8.094 1 95.06 67 MET B CA 1
ATOM 2485 C C . MET B 1 67 ? -10.18 2.113 -7.66 1 95.06 67 MET B C 1
ATOM 2487 O O . MET B 1 67 ? -10.383 3.205 -7.125 1 95.06 67 MET B O 1
ATOM 2491 N N . LEU B 1 68 ? -11.086 1.249 -7.91 1 97.19 68 LEU B N 1
ATOM 2492 C CA . LEU B 1 68 ? -12.461 1.532 -7.508 1 97.19 68 LEU B CA 1
ATOM 2493 C C . LEU B 1 68 ? -12.57 1.667 -5.992 1 97.19 68 LEU B C 1
ATOM 2495 O O . LEU B 1 68 ? -13.234 2.58 -5.492 1 97.19 68 LEU B O 1
ATOM 2499 N N . LEU B 1 69 ? -11.969 0.727 -5.352 1 94.12 69 LEU B N 1
ATOM 2500 C CA . LEU B 1 69 ? -12.016 0.71 -3.893 1 94.12 69 LEU B CA 1
ATOM 2501 C C . LEU B 1 69 ? -11.406 1.985 -3.316 1 94.12 69 LEU B C 1
ATOM 2503 O O . LEU B 1 69 ? -12.062 2.699 -2.555 1 94.12 69 LEU B O 1
ATOM 2507 N N . PHE B 1 70 ? -10.234 2.318 -3.705 1 89.69 70 PHE B N 1
ATOM 2508 C CA . PHE B 1 70 ? -9.516 3.447 -3.129 1 89.69 70 PHE B CA 1
ATOM 2509 C C . PHE B 1 70 ? -10.148 4.766 -3.547 1 89.69 70 PHE B C 1
ATOM 2511 O O . PHE B 1 70 ? -10.359 5.652 -2.715 1 89.69 70 PHE B O 1
ATOM 2518 N N . ALA B 1 71 ? -10.469 4.922 -4.793 1 93.06 71 ALA B N 1
ATOM 2519 C CA . ALA B 1 71 ? -11.07 6.164 -5.277 1 93.06 71 ALA B CA 1
ATOM 2520 C C . ALA B 1 71 ? -12.414 6.422 -4.602 1 93.06 71 ALA B C 1
ATOM 2522 O O . ALA B 1 71 ? -12.688 7.543 -4.16 1 93.06 71 ALA B O 1
ATOM 2523 N N . SER B 1 72 ? -13.188 5.402 -4.52 1 95.62 72 SER B N 1
ATOM 2524 C CA . SER B 1 72 ? -14.539 5.559 -3.975 1 95.62 72 SER B CA 1
ATOM 2525 C C . SER B 1 72 ? -14.492 5.852 -2.479 1 95.62 72 SER B C 1
ATOM 2527 O O . SER B 1 72 ? -15.148 6.781 -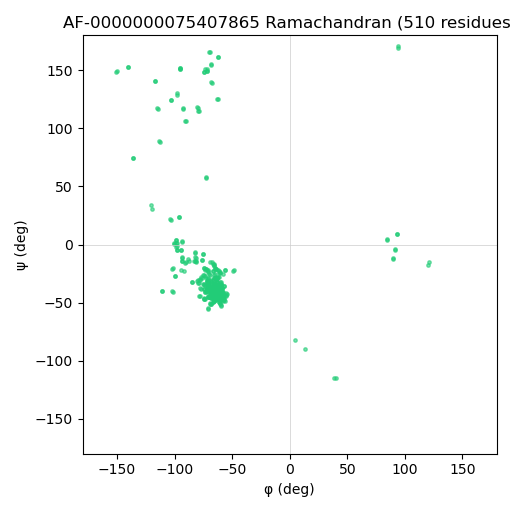2.006 1 95.62 72 SER B O 1
ATOM 2529 N N . VAL B 1 73 ? -13.805 5.07 -1.772 1 93.12 73 VAL B N 1
ATOM 2530 C CA . VAL B 1 73 ? -13.781 5.223 -0.322 1 93.12 73 VAL B CA 1
ATOM 2531 C C . VAL B 1 73 ? -13.031 6.5 0.053 1 93.12 73 VAL B C 1
ATOM 2533 O O . VAL B 1 73 ? -13.5 7.277 0.889 1 93.12 73 VAL B O 1
ATOM 2536 N N . PHE B 1 74 ? -11.914 6.762 -0.569 1 88.62 74 PHE B N 1
ATOM 2537 C CA . PHE B 1 74 ? -11.117 7.934 -0.226 1 88.62 74 PHE B CA 1
ATOM 2538 C C . PHE B 1 74 ? -11.867 9.219 -0.559 1 88.62 74 PHE B C 1
ATOM 2540 O O . PHE B 1 74 ? -11.688 10.242 0.107 1 88.62 74 PHE B O 1
ATOM 2547 N N . ALA B 1 75 ? -12.625 9.211 -1.613 1 92 75 ALA B N 1
ATOM 2548 C CA . ALA B 1 75 ? -13.414 10.383 -1.97 1 92 75 ALA B CA 1
ATOM 2549 C C . ALA B 1 75 ? -14.336 10.797 -0.822 1 92 75 ALA B C 1
ATOM 2551 O O . ALA B 1 75 ? -14.703 11.969 -0.704 1 92 75 ALA B O 1
ATOM 2552 N N . CYS B 1 76 ? -14.641 9.922 0.046 1 93.62 76 CYS B N 1
ATOM 2553 C CA . CYS B 1 76 ? -15.586 10.195 1.126 1 93.62 76 CYS B CA 1
ATOM 2554 C C . CYS B 1 76 ? -14.898 10.914 2.281 1 93.62 76 CYS B C 1
ATOM 2556 O O . CYS B 1 76 ? -15.555 11.367 3.217 1 93.62 76 CYS B O 1
ATOM 2558 N N . ILE B 1 77 ? -13.562 11.031 2.162 1 90.69 77 ILE B N 1
ATOM 2559 C CA . ILE B 1 77 ? -12.828 11.727 3.211 1 90.69 77 ILE B CA 1
ATOM 2560 C C . ILE B 1 77 ? -13.305 13.18 3.287 1 90.69 77 ILE B C 1
ATOM 2562 O O . ILE B 1 77 ? -13.219 13.812 4.344 1 90.69 77 ILE B O 1
ATOM 2566 N N . THR B 1 78 ? -13.789 13.75 2.193 1 91.5 78 THR B N 1
ATOM 2567 C CA . THR B 1 78 ? -14.234 15.141 2.104 1 91.5 78 THR B CA 1
ATOM 2568 C C . THR B 1 78 ? -15.398 15.398 3.049 1 91.5 78 THR B C 1
ATOM 2570 O O . THR B 1 78 ? -15.664 16.547 3.418 1 91.5 78 THR B O 1
ATOM 2573 N N . ILE B 1 79 ? -16.094 14.367 3.402 1 93.25 79 ILE B N 1
ATOM 2574 C CA . ILE B 1 79 ? -17.172 14.523 4.371 1 93.25 79 ILE B CA 1
ATOM 2575 C C . ILE B 1 79 ? -16.609 15.07 5.684 1 93.25 79 ILE B C 1
ATOM 2577 O O . ILE B 1 79 ? -17.188 15.984 6.277 1 93.25 79 ILE B O 1
ATOM 2581 N N . ILE B 1 80 ? -15.539 14.539 6.082 1 92.56 80 ILE B N 1
ATOM 2582 C CA . ILE B 1 80 ? -14.891 14.984 7.309 1 92.56 80 ILE B CA 1
ATOM 2583 C C . ILE B 1 80 ? -14.328 16.391 7.121 1 92.56 80 ILE B C 1
ATOM 2585 O O . ILE B 1 80 ? -14.5 17.25 7.984 1 92.56 80 ILE B O 1
ATOM 2589 N N . GLU B 1 81 ? -13.719 16.578 6.016 1 90.12 81 GLU B N 1
ATOM 2590 C CA . GLU B 1 81 ? -13.172 17.906 5.715 1 90.12 81 GLU B CA 1
ATOM 2591 C C . GLU B 1 81 ? -14.266 18.953 5.648 1 90.12 81 GLU B C 1
ATOM 2593 O O . GLU B 1 81 ? -14.094 20.078 6.156 1 90.12 81 GLU B O 1
ATOM 2598 N N . ASP B 1 82 ? -15.344 18.641 5.004 1 90.88 82 ASP B N 1
ATOM 2599 C CA . ASP B 1 82 ? -16.484 19.547 4.891 1 90.88 82 ASP B CA 1
ATOM 2600 C C . ASP B 1 82 ? -17.078 19.844 6.262 1 90.88 82 ASP B C 1
ATOM 2602 O O . ASP B 1 82 ? -17.547 20.969 6.52 1 90.88 82 ASP B O 1
ATOM 2606 N N . ARG B 1 83 ? -17.094 18.875 7.062 1 91.75 83 ARG B N 1
ATOM 2607 C CA . ARG B 1 83 ? -17.578 19.062 8.422 1 91.75 83 ARG B CA 1
ATOM 2608 C C . ARG B 1 83 ? -16.672 20 9.211 1 91.75 83 ARG B C 1
ATOM 2610 O O . ARG B 1 83 ? -17.141 20.922 9.875 1 91.75 83 ARG B O 1
ATOM 2617 N N . ASP B 1 84 ? -15.383 19.812 9.109 1 90.94 84 ASP B N 1
ATOM 2618 C CA . ASP B 1 84 ? -14.398 20.625 9.805 1 90.94 84 ASP B CA 1
ATOM 2619 C C . ASP B 1 84 ? -14.438 22.078 9.312 1 90.94 84 ASP B C 1
ATOM 2621 O O . ASP B 1 84 ? -14.227 23.016 10.086 1 90.94 84 ASP B O 1
ATOM 2625 N N . ALA B 1 85 ? -14.719 22.281 8.094 1 91.12 85 ALA B N 1
ATOM 2626 C CA . ALA B 1 85 ? -14.766 23.609 7.484 1 91.12 85 ALA B CA 1
ATOM 2627 C C . ALA B 1 85 ? -16.109 24.281 7.738 1 91.12 85 ALA B C 1
ATOM 2629 O O . ALA B 1 85 ? -16.297 25.453 7.422 1 91.12 85 ALA B O 1
ATOM 2630 N N . GLY B 1 86 ? -17.094 23.531 8.18 1 90.31 86 GLY B N 1
ATOM 2631 C CA . GLY B 1 86 ? -18.422 24.062 8.469 1 90.31 86 GLY B CA 1
ATOM 2632 C C . GLY B 1 86 ? -19.359 23.984 7.285 1 90.31 86 GLY B C 1
ATOM 2633 O O . GLY B 1 86 ? -20.516 24.438 7.371 1 90.31 86 GLY B O 1
ATOM 2634 N N . PHE B 1 87 ? -18.891 23.562 6.211 1 88.12 87 PHE B N 1
ATOM 2635 C CA . PHE B 1 87 ? -19.703 23.453 5.004 1 88.12 87 PHE B CA 1
ATOM 2636 C C . PHE B 1 87 ? -20.844 22.469 5.207 1 88.12 87 PHE B C 1
ATOM 2638 O O . PHE B 1 87 ? -21.984 22.734 4.797 1 88.12 87 PHE B O 1
ATOM 2645 N N . LEU B 1 88 ? -20.562 21.391 5.82 1 87 88 LEU B N 1
ATOM 2646 C CA . LEU B 1 88 ? -21.562 20.359 6.016 1 87 88 LEU B CA 1
ATOM 2647 C C . LEU B 1 88 ? -22.703 20.859 6.898 1 87 88 LEU B C 1
ATOM 2649 O O . LEU B 1 88 ? -23.859 20.516 6.668 1 87 88 LEU B O 1
ATOM 2653 N N . GLN B 1 89 ? -22.359 21.641 7.812 1 86.62 89 GLN B N 1
ATOM 2654 C CA . GLN B 1 89 ? -23.375 22.234 8.672 1 86.62 89 GLN B CA 1
ATOM 2655 C C . GLN B 1 89 ? -24.281 23.156 7.887 1 86.62 89 GLN B C 1
ATOM 2657 O O . GLN B 1 89 ? -25.5 23.203 8.125 1 86.62 89 GLN B O 1
ATOM 2662 N N . GLY B 1 90 ? -23.688 23.859 6.957 1 87.06 90 GLY B N 1
ATOM 2663 C CA . GLY B 1 90 ? -24.484 24.703 6.094 1 87.06 90 GLY B CA 1
ATOM 2664 C C . GLY B 1 90 ? -25.453 23.938 5.227 1 87.06 90 GLY B C 1
ATOM 2665 O O . GLY B 1 90 ? -26.609 24.344 5.051 1 87.06 90 GLY B O 1
ATOM 2666 N N . VAL B 1 91 ? -25.047 22.844 4.789 1 84.75 91 VAL B N 1
ATOM 2667 C CA . VAL B 1 91 ? -25.891 22 3.936 1 84.75 91 VAL B CA 1
ATOM 2668 C C . VAL B 1 91 ? -27.016 21.375 4.762 1 84.75 91 VAL B C 1
ATOM 2670 O O . VAL B 1 91 ? -28.156 21.297 4.301 1 84.75 91 VAL B O 1
ATOM 2673 N N . LEU B 1 92 ? -26.688 21.016 5.984 1 83.19 92 LEU B N 1
A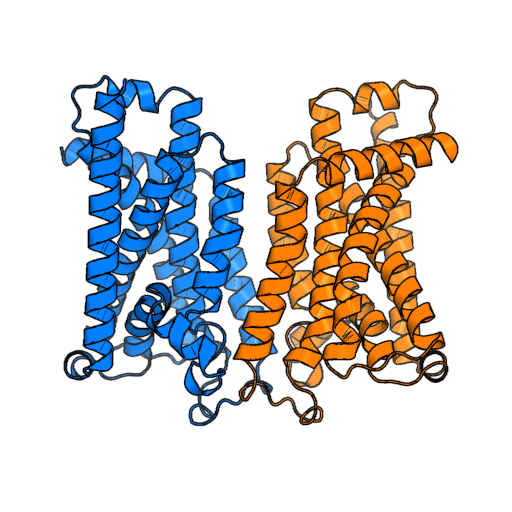TOM 2674 C CA . LEU B 1 92 ? -27.641 20.328 6.855 1 83.19 92 LEU B CA 1
ATOM 2675 C C . LEU B 1 92 ? -28.734 21.281 7.309 1 83.19 92 LEU B C 1
ATOM 2677 O O . LEU B 1 92 ? -29.828 20.828 7.695 1 83.19 92 LEU B O 1
ATOM 2681 N N . VAL B 1 93 ? -28.469 22.594 7.289 1 83.69 93 VAL B N 1
ATOM 2682 C CA . VAL B 1 93 ? -29.469 23.562 7.711 1 83.69 93 VAL B CA 1
ATOM 2683 C C . VAL B 1 93 ? -30.312 24 6.508 1 83.69 93 VAL B C 1
ATOM 2685 O O . VAL B 1 93 ? -31.375 24.594 6.668 1 83.69 93 VAL B O 1
ATOM 2688 N N . ALA B 1 94 ? -29.828 23.719 5.355 1 83.31 94 ALA B N 1
ATOM 2689 C CA . ALA B 1 94 ? -30.578 24 4.141 1 83.31 94 ALA B CA 1
ATOM 2690 C C . ALA B 1 94 ? -31.75 23.031 3.99 1 83.31 94 ALA B C 1
ATOM 2692 O O . ALA B 1 94 ? -31.75 21.938 4.566 1 83.31 94 ALA B O 1
ATOM 2693 N N . PRO B 1 95 ? -32.75 23.5 3.357 1 84.94 95 PRO B N 1
ATOM 2694 C CA . PRO B 1 95 ? -33.906 22.641 3.172 1 84.94 95 PRO B CA 1
ATOM 2695 C C . PRO B 1 95 ? -33.656 21.531 2.152 1 84.94 95 PRO B C 1
ATOM 2697 O O . PRO B 1 95 ? -34.344 21.453 1.134 1 84.94 95 PRO B O 1
ATOM 2700 N N . VAL B 1 96 ? -32.656 20.797 2.473 1 84.44 96 VAL B N 1
ATOM 2701 C CA . VAL B 1 96 ? -32.281 19.703 1.591 1 84.44 96 VAL B CA 1
ATOM 2702 C C . VAL B 1 96 ? -32.438 18.375 2.324 1 84.44 96 VAL B C 1
ATOM 2704 O O . VAL B 1 96 ? -32.219 18.297 3.535 1 84.44 96 VAL B O 1
ATOM 2707 N N . SER B 1 97 ? -32.906 17.453 1.561 1 87.44 97 SER B N 1
ATOM 2708 C CA . SER B 1 97 ? -33.062 16.141 2.156 1 87.44 97 SER B CA 1
ATOM 2709 C C . SER B 1 97 ? -31.703 15.508 2.477 1 87.44 97 SER B C 1
ATOM 2711 O O . SER B 1 97 ? -30.75 15.648 1.705 1 87.44 97 SER B O 1
ATOM 2713 N N . ARG B 1 98 ? -31.594 14.891 3.574 1 86.81 98 ARG B N 1
ATOM 2714 C CA . ARG B 1 98 ? -30.391 14.195 3.992 1 86.81 98 ARG B CA 1
ATOM 2715 C C . ARG B 1 98 ? -29.984 13.125 2.98 1 86.81 98 ARG B C 1
ATOM 2717 O O . ARG B 1 98 ? -28.797 12.859 2.783 1 86.81 98 ARG B O 1
ATOM 2724 N N . MET B 1 99 ? -30.953 12.695 2.303 1 90.75 99 MET B N 1
ATOM 2725 C CA . MET B 1 99 ? -30.688 11.688 1.273 1 90.75 99 MET B CA 1
ATOM 2726 C C . MET B 1 99 ? -29.938 12.297 0.098 1 90.75 99 MET B C 1
ATOM 2728 O O . MET B 1 99 ? -29.109 11.633 -0.536 1 90.75 99 MET B O 1
ATOM 2732 N N . ALA B 1 100 ? -30.156 13.516 -0.097 1 92 100 ALA B N 1
ATOM 2733 C CA . ALA B 1 100 ? -29.484 14.211 -1.185 1 92 100 ALA B CA 1
ATOM 2734 C C . ALA B 1 100 ? -27.984 14.336 -0.901 1 92 100 ALA B C 1
ATOM 2736 O O . ALA B 1 100 ? -27.156 14.273 -1.821 1 92 100 ALA B O 1
ATOM 2737 N N . ILE B 1 101 ? -27.688 14.406 0.319 1 91.56 101 ILE B N 1
ATOM 2738 C CA . ILE B 1 101 ? -26.297 14.523 0.729 1 91.56 101 ILE B CA 1
ATOM 2739 C C . ILE B 1 101 ? -25.578 13.195 0.488 1 91.56 101 ILE B C 1
ATOM 2741 O O . ILE B 1 101 ? -24.484 13.164 -0.109 1 91.56 101 ILE B O 1
ATOM 2745 N N . VAL B 1 102 ? -26.266 12.156 0.884 1 94.88 102 VAL B N 1
ATOM 2746 C CA . VAL B 1 102 ? -25.688 10.828 0.725 1 94.88 102 VAL B CA 1
ATOM 2747 C C . VAL B 1 102 ? -25.516 10.516 -0.76 1 94.88 102 VAL B C 1
ATOM 2749 O O . VAL B 1 102 ? -24.438 10.117 -1.196 1 94.88 102 VAL B O 1
ATOM 2752 N N . LEU B 1 103 ? -26.547 10.781 -1.491 1 95.62 103 LEU B N 1
ATOM 2753 C CA . LEU B 1 103 ? -26.516 10.469 -2.916 1 95.62 103 LEU B CA 1
ATOM 2754 C C . LEU B 1 103 ? -25.484 11.344 -3.641 1 95.62 103 LEU B C 1
ATOM 2756 O O . LEU B 1 103 ? -24.797 10.875 -4.547 1 95.62 103 LEU B O 1
ATOM 2760 N N . GLY B 1 104 ? -25.422 12.555 -3.234 1 95 104 GLY B N 1
ATOM 2761 C CA . GLY B 1 104 ? -24.438 13.445 -3.838 1 95 104 GLY B CA 1
ATOM 2762 C C . GLY B 1 104 ? -23.016 12.984 -3.643 1 95 104 GLY B C 1
ATOM 2763 O O . GLY B 1 104 ? -22.234 12.93 -4.598 1 95 104 GLY B O 1
ATOM 2764 N N . LYS B 1 105 ? -22.734 12.617 -2.451 1 95.56 105 LYS B N 1
ATOM 2765 C CA . LYS B 1 105 ? -21.375 12.18 -2.133 1 95.56 105 LYS B CA 1
ATOM 2766 C C . LYS B 1 105 ? -21.062 10.844 -2.797 1 95.56 105 LYS B C 1
ATOM 2768 O O . LYS B 1 105 ? -19.969 10.664 -3.363 1 95.56 105 LYS B O 1
ATOM 2773 N N . VAL B 1 106 ? -21.984 9.961 -2.717 1 96.88 106 VAL B N 1
ATOM 2774 C CA . VAL B 1 106 ? -21.766 8.625 -3.262 1 96.88 106 VAL B CA 1
ATOM 2775 C C . VAL B 1 106 ? -21.641 8.695 -4.785 1 96.88 106 VAL B C 1
ATOM 2777 O O . VAL B 1 106 ? -20.766 8.078 -5.375 1 96.88 106 VAL B O 1
ATOM 2780 N N . PHE B 1 107 ? -22.469 9.484 -5.375 1 96.81 107 PHE B N 1
ATOM 2781 C CA . PHE B 1 107 ? -22.422 9.609 -6.824 1 96.81 107 PHE B CA 1
ATOM 2782 C C . PHE B 1 107 ? -21.172 10.359 -7.254 1 96.81 107 PHE B C 1
ATOM 2784 O O . PHE B 1 107 ? -20.578 10.047 -8.289 1 96.81 107 PHE B O 1
ATOM 2791 N N . GLY B 1 108 ? -20.828 11.32 -6.512 1 97 108 GLY B N 1
ATOM 2792 C CA . GLY B 1 108 ? -19.578 12 -6.789 1 97 108 GLY B CA 1
ATOM 2793 C C . GLY B 1 108 ? -18.375 11.086 -6.715 1 97 108 GLY B C 1
ATOM 2794 O O . GLY B 1 108 ? -17.531 11.078 -7.617 1 97 108 GLY B O 1
ATOM 2795 N N . ALA B 1 109 ? -18.375 10.336 -5.66 1 97.19 109 ALA B N 1
ATOM 2796 C CA . ALA B 1 109 ? -17.297 9.375 -5.465 1 97.19 109 ALA B CA 1
ATOM 2797 C C . ALA B 1 109 ? -17.281 8.328 -6.574 1 97.19 109 ALA B C 1
ATOM 2799 O O . ALA B 1 109 ? -16.219 7.961 -7.078 1 97.19 109 ALA B O 1
ATOM 2800 N N . THR B 1 110 ? -18.438 7.879 -6.934 1 97.94 110 THR B N 1
ATOM 2801 C CA . THR B 1 110 ? -18.578 6.891 -7.996 1 97.94 110 THR B CA 1
ATOM 2802 C C . THR B 1 110 ? -18.078 7.449 -9.328 1 97.94 110 THR B C 1
ATOM 2804 O O . THR B 1 110 ? -17.375 6.77 -10.07 1 97.94 110 THR B O 1
ATOM 2807 N N . ALA B 1 111 ? -18.406 8.656 -9.586 1 97.62 111 ALA B N 1
ATOM 2808 C CA . ALA B 1 111 ? -17.984 9.297 -10.828 1 97.62 111 ALA B CA 1
ATOM 2809 C C . ALA B 1 111 ? -16.469 9.391 -10.906 1 97.62 111 ALA B C 1
ATOM 2811 O O . ALA B 1 111 ? -15.867 9.102 -11.945 1 97.62 111 ALA B O 1
ATOM 2812 N N . ILE B 1 112 ? -15.891 9.75 -9.844 1 96.31 112 ILE B N 1
ATOM 2813 C CA . ILE B 1 112 ? -14.438 9.859 -9.766 1 96.31 112 ILE B CA 1
ATOM 2814 C C . ILE B 1 112 ? -13.805 8.5 -10.047 1 96.31 112 ILE B C 1
ATOM 2816 O O . ILE B 1 112 ? -12.891 8.398 -10.867 1 96.31 112 ILE B O 1
ATOM 2820 N N . ALA B 1 113 ? -14.297 7.512 -9.414 1 97.31 113 ALA B N 1
ATOM 2821 C CA . ALA B 1 113 ? -13.766 6.16 -9.57 1 97.31 113 ALA B CA 1
ATOM 2822 C C . ALA B 1 113 ? -13.953 5.648 -10.992 1 97.31 113 ALA B C 1
ATOM 2824 O O . ALA B 1 113 ? -13.062 5.008 -11.555 1 97.31 113 ALA B O 1
ATOM 2825 N N . LEU B 1 114 ? -15.102 5.957 -11.562 1 97.5 114 LEU B N 1
ATOM 2826 C CA . LEU B 1 114 ? -15.43 5.473 -12.898 1 97.5 114 LEU B CA 1
ATOM 2827 C C . LEU B 1 114 ? -14.492 6.078 -13.938 1 97.5 114 LEU B C 1
ATOM 2829 O O . LEU B 1 114 ? -14.023 5.379 -14.844 1 97.5 114 LEU B O 1
ATOM 2833 N N . VAL B 1 115 ? -14.211 7.309 -13.797 1 96.12 115 VAL B N 1
ATOM 2834 C CA . VAL B 1 115 ? -13.312 7.957 -14.75 1 96.12 115 VAL B CA 1
ATOM 2835 C C . VAL B 1 115 ? -11.938 7.301 -14.703 1 96.12 115 VAL B C 1
ATOM 2837 O O . VAL B 1 115 ? -11.352 7 -15.742 1 96.12 115 VAL B O 1
ATOM 2840 N N . GLN B 1 116 ? -11.484 7.039 -13.555 1 94.25 116 GLN B N 1
ATOM 2841 C CA . GLN B 1 116 ? -10.156 6.453 -13.375 1 94.25 116 GLN B CA 1
ATOM 2842 C C . GLN B 1 116 ? -10.102 5.039 -13.945 1 94.25 116 GLN B C 1
ATOM 2844 O O . GLN B 1 116 ? -9.188 4.703 -14.695 1 94.25 116 GLN B O 1
ATOM 2849 N N . VAL B 1 117 ? -11.109 4.195 -13.594 1 96.81 117 VAL B N 1
ATOM 2850 C CA . VAL B 1 117 ? -11.062 2.793 -13.992 1 96.81 117 VAL B CA 1
ATOM 2851 C C . VAL B 1 117 ? -11.312 2.676 -15.492 1 96.81 117 VAL B C 1
ATOM 2853 O O . VAL B 1 117 ? -10.75 1.802 -16.156 1 96.81 117 VAL B O 1
ATOM 2856 N N . LEU B 1 118 ? -12.102 3.57 -16.047 1 95.94 118 LEU B N 1
ATOM 2857 C CA . LEU B 1 118 ? -12.359 3.555 -17.484 1 95.94 118 LEU B CA 1
ATOM 2858 C C . LEU B 1 118 ? -11.102 3.92 -18.266 1 95.94 118 LEU B C 1
ATOM 2860 O O . LEU B 1 118 ? -10.812 3.322 -19.312 1 95.94 118 LEU B O 1
ATOM 2864 N N . LEU B 1 119 ? -10.398 4.887 -17.766 1 93.25 119 LEU B N 1
ATOM 2865 C CA . LEU B 1 119 ? -9.125 5.23 -18.391 1 93.25 119 LEU B CA 1
ATOM 2866 C C . LEU B 1 119 ? -8.164 4.051 -18.359 1 93.25 119 LEU B C 1
ATOM 2868 O O . LEU B 1 119 ? -7.457 3.787 -19.344 1 93.25 119 LEU B O 1
ATOM 2872 N N . PHE B 1 120 ? -8.188 3.381 -17.312 1 93.56 120 PHE B N 1
ATOM 2873 C CA . PHE B 1 120 ? -7.316 2.223 -17.172 1 93.56 120 PHE B CA 1
ATOM 2874 C C . PHE B 1 120 ? -7.785 1.078 -18.062 1 93.56 120 PHE B C 1
ATOM 2876 O O . PHE B 1 120 ? -6.969 0.294 -18.547 1 93.56 120 PHE B O 1
ATOM 2883 N N . THR B 1 121 ? -9.086 0.985 -18.281 1 93.94 121 THR B N 1
ATOM 2884 C CA . THR B 1 121 ? -9.664 -0.079 -19.094 1 93.94 121 THR B CA 1
ATOM 2885 C C . THR B 1 121 ? -9.195 0.03 -20.547 1 93.94 121 THR B C 1
ATOM 2887 O O . THR B 1 121 ? -9.172 -0.966 -21.266 1 93.94 121 THR B O 1
ATOM 2890 N N . ILE B 1 122 ? -8.758 1.174 -20.938 1 88.88 122 ILE B N 1
ATOM 2891 C CA . ILE B 1 122 ? -8.305 1.404 -22.312 1 88.88 122 ILE B CA 1
ATOM 2892 C C . ILE B 1 122 ? -7.055 0.574 -22.594 1 88.88 122 ILE B C 1
ATOM 2894 O O . ILE B 1 122 ? -6.773 0.231 -23.734 1 88.88 122 ILE B O 1
ATOM 2898 N N . ALA B 1 123 ? -6.359 0.094 -21.578 1 85.94 123 ALA B N 1
ATOM 2899 C CA . ALA B 1 123 ? -5.141 -0.697 -21.734 1 85.94 123 ALA B CA 1
ATOM 2900 C C . ALA B 1 123 ? -5.465 -2.16 -22.016 1 85.94 123 ALA B C 1
ATOM 2902 O O . ALA B 1 123 ? -4.59 -2.934 -22.406 1 85.94 123 ALA B O 1
ATOM 2903 N N . ALA B 1 124 ? -6.723 -2.562 -21.859 1 87.5 124 ALA B N 1
ATOM 2904 C CA . ALA B 1 124 ? -7.125 -3.965 -21.922 1 87.5 124 ALA B CA 1
ATOM 2905 C C . ALA B 1 124 ? -6.793 -4.582 -23.281 1 87.5 124 ALA B C 1
ATOM 2907 O O . ALA B 1 124 ? -6.195 -5.656 -23.344 1 87.5 124 ALA B O 1
ATOM 2908 N N . PRO B 1 125 ? -7.055 -3.859 -24.391 1 83.06 125 PRO B N 1
ATOM 2909 C CA . PRO B 1 125 ? -6.746 -4.461 -25.703 1 83.06 125 PRO B CA 1
ATOM 2910 C C . PRO B 1 125 ? -5.25 -4.664 -25.906 1 83.06 125 PRO B C 1
ATOM 2912 O O . PRO B 1 125 ? -4.844 -5.578 -26.641 1 83.06 125 PRO B O 1
ATOM 2915 N N . PHE B 1 126 ? -4.5 -3.895 -25.266 1 83.25 126 PHE B N 1
ATOM 2916 C CA . PHE B 1 126 ? -3.055 -4 -25.422 1 83.25 126 PHE B CA 1
ATOM 2917 C C . PHE B 1 126 ? -2.51 -5.199 -24.656 1 83.25 126 PHE B C 1
ATOM 2919 O O . PHE B 1 126 ? -1.373 -5.621 -24.875 1 83.25 126 PHE B O 1
ATOM 2926 N N . LEU B 1 127 ? -3.316 -5.75 -23.812 1 85 127 LEU B N 1
ATOM 2927 C CA . LEU B 1 127 ? -2.918 -6.91 -23.016 1 85 127 LEU B CA 1
ATOM 2928 C C . LEU B 1 127 ? -3.473 -8.195 -23.625 1 85 127 LEU B C 1
ATOM 2930 O O . LEU B 1 127 ? -3.301 -9.281 -23.062 1 85 127 LEU B O 1
ATOM 2934 N N . GLY B 1 128 ? -4.145 -8.031 -24.688 1 82.12 128 GLY B N 1
ATOM 2935 C C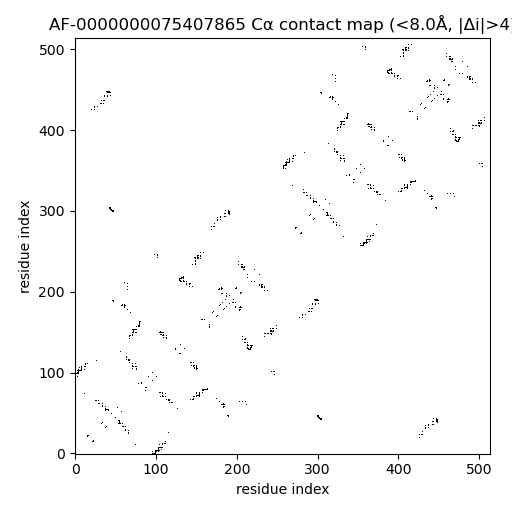A . GLY B 1 128 ? -4.738 -9.195 -25.328 1 82.12 128 GLY B CA 1
ATOM 2936 C C . GLY B 1 128 ? -6.078 -9.578 -24.734 1 82.12 128 GLY B C 1
ATOM 2937 O O . GLY B 1 128 ? -6.605 -10.656 -25.016 1 82.12 128 GLY B O 1
ATOM 2938 N N . LEU B 1 129 ? -6.504 -8.75 -23.844 1 84.06 129 LEU B N 1
ATOM 2939 C CA . LEU B 1 129 ? -7.824 -9.008 -23.281 1 84.06 129 LEU B CA 1
ATOM 2940 C C . LEU B 1 129 ? -8.922 -8.516 -24.219 1 84.06 129 LEU B C 1
ATOM 2942 O O . LEU B 1 129 ? -8.93 -7.348 -24.609 1 84.06 129 LEU B O 1
ATOM 2946 N N . LYS B 1 130 ? -9.734 -9.414 -24.672 1 82.62 130 LYS B N 1
ATOM 2947 C CA . LYS B 1 130 ? -10.805 -9.078 -25.609 1 82.62 130 LYS B CA 1
ATOM 2948 C C . LYS B 1 130 ? -12.133 -8.891 -24.875 1 82.62 130 LYS B C 1
ATOM 2950 O O . LYS B 1 130 ? -12.484 -9.688 -24.016 1 82.62 130 LYS B O 1
ATOM 2955 N N . LEU B 1 131 ? -12.719 -7.832 -25.172 1 85.44 131 LEU B N 1
ATOM 2956 C CA . LEU B 1 131 ? -14.008 -7.512 -24.578 1 85.44 131 LEU B CA 1
ATOM 2957 C C . LEU B 1 131 ? -15.102 -7.465 -25.641 1 85.44 131 LEU B C 1
ATOM 2959 O O . LEU B 1 131 ? -14.984 -6.723 -26.609 1 85.44 131 LEU B O 1
ATOM 2963 N N . SER B 1 132 ? -16.109 -8.383 -25.516 1 85.56 132 SER B N 1
ATOM 2964 C CA . SER B 1 132 ? -17.297 -8.297 -26.375 1 85.56 132 SER B CA 1
ATOM 2965 C C . SER B 1 132 ? -18.156 -7.098 -26 1 85.56 132 SER B C 1
ATOM 2967 O O . SER B 1 132 ? -17.953 -6.48 -24.953 1 85.56 132 SER B O 1
ATOM 2969 N N . LEU B 1 133 ? -19.078 -6.738 -26.859 1 86.69 133 LEU B N 1
ATOM 2970 C CA . LEU B 1 133 ? -19.984 -5.629 -26.578 1 86.69 133 LEU B CA 1
ATOM 2971 C C . LEU B 1 133 ? -20.766 -5.883 -25.297 1 86.69 133 LEU B C 1
ATOM 2973 O O . LEU B 1 133 ? -20.891 -4.996 -24.453 1 86.69 133 LEU B O 1
ATOM 2977 N N . PHE B 1 134 ? -21.234 -7.078 -25.219 1 88.88 134 PHE B N 1
ATOM 2978 C CA . PHE B 1 134 ? -21.984 -7.43 -24.016 1 88.88 134 PHE B CA 1
ATOM 2979 C C . PHE B 1 134 ? -21.078 -7.453 -22.797 1 88.88 134 PHE B C 1
ATOM 2981 O O . PHE B 1 134 ? -21.484 -7.07 -21.703 1 88.88 134 PHE B O 1
ATOM 2988 N N . GLY B 1 135 ? -19.859 -7.895 -23.016 1 89.81 135 GLY B N 1
ATOM 2989 C CA . GLY B 1 135 ? -18.875 -7.859 -21.938 1 89.81 135 GLY B CA 1
ATOM 2990 C C . GLY B 1 135 ? -18.625 -6.461 -21.406 1 89.81 135 GLY B C 1
ATOM 2991 O O . GLY B 1 135 ? -18.484 -6.266 -20.203 1 89.81 135 GLY B O 1
ATOM 2992 N N . VAL B 1 136 ? -18.641 -5.52 -22.344 1 91.81 136 VAL B N 1
ATOM 2993 C CA . VAL B 1 136 ? -18.422 -4.129 -21.969 1 91.81 136 VAL B CA 1
ATOM 2994 C C . VAL B 1 136 ? -19.562 -3.641 -21.094 1 91.81 136 VAL B C 1
ATOM 2996 O O . VAL B 1 136 ? -19.344 -2.947 -20.094 1 91.81 136 VAL B O 1
ATOM 2999 N N . VAL B 1 137 ? -20.75 -3.998 -21.406 1 93.94 137 VAL B N 1
ATOM 3000 C CA . VAL B 1 137 ? -21.922 -3.588 -20.641 1 93.94 137 VAL B CA 1
ATOM 3001 C C . VAL B 1 137 ? -21.844 -4.188 -19.25 1 93.94 137 VAL B C 1
ATOM 3003 O O . VAL B 1 137 ? -22.062 -3.488 -18.25 1 93.94 137 VAL B O 1
ATOM 3006 N N . LEU B 1 138 ? -21.562 -5.465 -19.172 1 93.69 138 LEU B N 1
ATOM 3007 C CA . LEU B 1 138 ? -21.469 -6.129 -17.875 1 93.69 138 LEU B CA 1
ATOM 3008 C C . LEU B 1 138 ? -20.359 -5.52 -17.031 1 93.69 138 LEU B C 1
ATOM 3010 O O . LEU B 1 138 ? -20.484 -5.383 -15.812 1 93.69 138 LEU B O 1
ATOM 3014 N N . LEU B 1 139 ? -19.297 -5.18 -17.719 1 95.06 139 LEU B N 1
ATOM 3015 C CA . LEU B 1 139 ? -18.172 -4.551 -17.031 1 95.06 139 LEU B CA 1
ATOM 3016 C C . LEU B 1 139 ? -18.578 -3.199 -16.453 1 95.06 139 LEU B C 1
ATOM 3018 O O . LEU B 1 139 ? -18.266 -2.896 -15.297 1 95.06 139 LEU B O 1
ATOM 3022 N N . LEU B 1 140 ? -19.281 -2.393 -17.219 1 96.5 140 LEU B N 1
ATOM 3023 C CA . LEU B 1 140 ? -19.719 -1.072 -16.781 1 96.5 140 LEU B CA 1
ATOM 3024 C C . LEU B 1 140 ? -20.672 -1.18 -15.602 1 96.5 140 LEU B C 1
ATOM 3026 O O . LEU B 1 140 ? -20.562 -0.426 -14.633 1 96.5 140 LEU B O 1
ATOM 3030 N N . VAL B 1 141 ? -21.578 -2.104 -15.688 1 96.44 141 VAL B N 1
ATOM 3031 C CA . VAL B 1 141 ? -22.516 -2.334 -14.594 1 96.44 141 VAL B CA 1
ATOM 3032 C C . VAL B 1 141 ? -21.75 -2.762 -13.344 1 96.44 141 VAL B C 1
ATOM 3034 O O . VAL B 1 141 ? -22.047 -2.293 -12.242 1 96.44 141 VAL B O 1
ATOM 3037 N N . GLY B 1 142 ? -20.797 -3.652 -13.555 1 97.31 142 GLY B N 1
ATOM 3038 C CA . GLY B 1 142 ? -19.953 -4.07 -12.438 1 97.31 142 GLY B CA 1
ATOM 3039 C C . GLY B 1 142 ? -19.203 -2.92 -11.805 1 97.31 142 GLY B C 1
ATOM 3040 O O . GLY B 1 142 ? -19.125 -2.832 -10.57 1 97.31 142 GLY B O 1
ATOM 3041 N N . PHE B 1 143 ? -18.672 -2.021 -12.641 1 98.5 143 PHE B N 1
ATOM 3042 C CA . PHE B 1 143 ? -17.953 -0.855 -12.141 1 98.5 143 PHE B CA 1
ATOM 3043 C C . PHE B 1 143 ? -18.859 0.012 -11.273 1 98.5 143 PHE B C 1
ATOM 3045 O O . PHE B 1 143 ? -18.484 0.42 -10.18 1 98.5 143 PHE B O 1
ATOM 3052 N N . ILE B 1 144 ? -20.016 0.241 -11.766 1 98.31 144 ILE B N 1
ATOM 3053 C CA . ILE B 1 144 ? -20.953 1.135 -11.094 1 98.31 144 ILE B CA 1
ATOM 3054 C C . ILE B 1 144 ? -21.391 0.517 -9.766 1 98.31 144 ILE B C 1
ATOM 3056 O O . ILE B 1 144 ? -21.328 1.168 -8.719 1 98.31 144 ILE B O 1
ATOM 3060 N N . LEU B 1 145 ? -21.797 -0.719 -9.797 1 98.19 145 LEU B N 1
ATOM 3061 C CA . LEU B 1 145 ? -22.266 -1.396 -8.594 1 98.19 145 LEU B CA 1
ATOM 3062 C C . LEU B 1 145 ? -21.172 -1.445 -7.535 1 98.19 145 LEU B C 1
ATOM 3064 O O . LEU B 1 145 ? -21.422 -1.144 -6.363 1 98.19 145 LEU B O 1
ATOM 3068 N N . THR B 1 146 ? -20.016 -1.818 -7.988 1 98.38 146 THR B N 1
ATOM 3069 C CA . THR B 1 146 ? -18.875 -1.941 -7.074 1 98.38 146 THR B CA 1
ATOM 3070 C C . THR B 1 146 ? -18.516 -0.585 -6.477 1 98.38 146 THR B C 1
ATOM 3072 O O . THR B 1 146 ? -18.312 -0.469 -5.266 1 98.38 146 THR B O 1
ATOM 3075 N N . SER B 1 147 ? -18.469 0.416 -7.301 1 98.38 147 SER B N 1
ATOM 3076 C CA . SER B 1 147 ? -18.109 1.754 -6.832 1 98.38 147 SER B CA 1
ATOM 3077 C C . SER B 1 147 ? -19.172 2.297 -5.875 1 98.38 147 SER B C 1
ATOM 3079 O O . SER B 1 147 ? -18.844 2.926 -4.867 1 98.38 147 SER B O 1
ATOM 3081 N N . VAL B 1 148 ? -20.406 2.062 -6.168 1 98 148 VAL B N 1
ATOM 3082 C CA . VAL B 1 148 ? -21.484 2.502 -5.285 1 98 148 VAL B CA 1
ATOM 3083 C C . VAL B 1 148 ? -21.359 1.805 -3.934 1 98 148 VAL B C 1
ATOM 3085 O O . VAL B 1 148 ? -21.547 2.43 -2.887 1 98 148 VAL B O 1
ATOM 3088 N N . GLY B 1 149 ? -21.094 0.542 -3.996 1 97.94 149 GLY B N 1
ATOM 3089 C CA . GLY B 1 149 ? -20.875 -0.188 -2.758 1 97.94 149 GLY B CA 1
ATOM 3090 C C . GLY B 1 149 ? -19.734 0.366 -1.926 1 97.94 149 GLY B C 1
ATOM 3091 O O . GLY B 1 149 ? -19.891 0.597 -0.724 1 97.94 149 GLY B O 1
ATOM 3092 N N . PHE B 1 150 ? -18.641 0.625 -2.561 1 97.56 150 PHE B N 1
ATOM 3093 C CA . PHE B 1 150 ? -17.469 1.151 -1.865 1 97.56 150 PHE B CA 1
ATOM 3094 C C . PHE B 1 150 ? -17.734 2.572 -1.379 1 97.56 150 PHE B C 1
ATOM 3096 O O . PHE B 1 150 ? -17.328 2.934 -0.267 1 97.56 150 PHE B O 1
ATOM 3103 N N . ALA B 1 151 ? -18.344 3.361 -2.205 1 97.81 151 ALA B N 1
ATOM 3104 C CA . ALA B 1 151 ? -18.656 4.738 -1.824 1 97.81 151 ALA B CA 1
ATOM 3105 C C . ALA B 1 151 ? -19.625 4.773 -0.65 1 97.81 151 ALA B C 1
ATOM 3107 O O . ALA B 1 151 ? -19.484 5.598 0.258 1 97.81 151 ALA B O 1
ATOM 3108 N N . GLY B 1 152 ? -20.609 3.918 -0.737 1 97.38 152 GLY B N 1
ATOM 3109 C CA . GLY B 1 152 ? -21.516 3.818 0.386 1 97.38 152 GLY B CA 1
ATOM 3110 C C . GLY B 1 152 ? -20.828 3.445 1.687 1 97.38 152 GLY B C 1
ATOM 3111 O O . GLY B 1 152 ? -21.109 4.031 2.732 1 97.38 152 GLY B O 1
ATOM 3112 N N . LEU B 1 153 ? -20.016 2.49 1.607 1 95.62 153 LEU B N 1
ATOM 3113 C CA . LEU B 1 153 ? -19.25 2.094 2.779 1 95.62 153 LEU B CA 1
ATOM 3114 C C . LEU B 1 153 ? -18.375 3.244 3.271 1 95.62 153 LEU B C 1
ATOM 3116 O O . LEU B 1 153 ? -18.297 3.506 4.473 1 95.62 153 LEU B O 1
ATOM 3120 N N . GLY B 1 154 ? -17.688 3.855 2.332 1 95.94 154 GLY B N 1
ATOM 3121 C CA . GLY B 1 154 ? -16.875 5.012 2.688 1 95.94 154 GLY B CA 1
ATOM 3122 C C . GLY B 1 154 ? -17.672 6.105 3.375 1 95.94 154 GLY B C 1
ATOM 3123 O O . GLY B 1 154 ? -17.219 6.672 4.375 1 95.94 154 GLY B O 1
ATOM 3124 N N . PHE B 1 155 ? -18.781 6.359 2.855 1 96.56 155 PHE B N 1
ATOM 3125 C CA . PHE B 1 155 ? -19.656 7.359 3.459 1 96.56 155 PHE B CA 1
ATOM 3126 C C . PHE B 1 155 ? -20.047 6.957 4.875 1 96.56 155 PHE B C 1
ATOM 3128 O O . PHE B 1 155 ? -19.938 7.762 5.805 1 96.56 155 PHE B O 1
ATOM 3135 N N . PHE B 1 156 ? -20.484 5.738 4.98 1 95.31 156 PHE B N 1
ATOM 3136 C CA . PHE B 1 156 ? -20.922 5.203 6.266 1 95.31 156 PHE B CA 1
ATOM 3137 C C . PHE B 1 156 ? -19.828 5.359 7.316 1 95.31 156 PHE B C 1
ATOM 3139 O O . PHE B 1 156 ? -20.094 5.773 8.445 1 95.31 156 PHE B O 1
ATOM 3146 N N . LEU B 1 157 ? -18.609 5.094 6.965 1 93.62 157 LEU B N 1
ATOM 3147 C CA . LEU B 1 157 ? -17.484 5.18 7.883 1 93.62 157 LEU B CA 1
ATOM 3148 C C . LEU B 1 157 ? -17.125 6.637 8.164 1 93.62 157 LEU B C 1
ATOM 3150 O O . LEU B 1 157 ? -16.922 7.02 9.32 1 93.62 157 LEU B O 1
ATOM 3154 N N . ALA B 1 158 ? -17.047 7.395 7.129 1 94.31 158 ALA B N 1
ATOM 3155 C CA . ALA B 1 158 ? -16.625 8.789 7.242 1 94.31 158 ALA B CA 1
ATOM 3156 C C . ALA B 1 158 ? -17.609 9.594 8.086 1 94.31 158 ALA B C 1
ATOM 3158 O O . ALA B 1 158 ? -17.203 10.484 8.836 1 94.31 158 ALA B O 1
ATOM 3159 N N . TRP B 1 159 ? -18.812 9.297 7.98 1 93.38 159 TRP B N 1
ATOM 3160 C CA . TRP B 1 159 ? -19.859 10.055 8.656 1 93.38 159 TRP B CA 1
ATOM 3161 C C . TRP B 1 159 ? -19.656 10.039 10.172 1 93.38 159 TRP B C 1
ATOM 3163 O O . TRP B 1 159 ? -19.922 11.031 10.852 1 93.38 159 TRP B O 1
ATOM 3173 N N . GLY B 1 160 ? -19.156 8.977 10.664 1 90.56 160 GLY B N 1
ATOM 3174 C CA . GLY B 1 160 ? -19.016 8.852 12.102 1 90.56 160 GLY B CA 1
ATOM 3175 C C . GLY B 1 160 ? -17.625 9.164 12.602 1 90.56 160 GLY B C 1
ATOM 3176 O O . GLY B 1 160 ? -17.375 9.18 13.805 1 90.56 160 GLY B O 1
ATOM 3177 N N . MET B 1 161 ? -16.781 9.508 11.766 1 89.69 161 MET B N 1
ATOM 3178 C CA . MET B 1 161 ? -15.391 9.727 12.156 1 89.69 161 MET B CA 1
ATOM 3179 C C . MET B 1 161 ? -15.133 11.203 12.438 1 89.69 161 MET B C 1
ATOM 3181 O O . MET B 1 161 ? -15.742 12.07 11.812 1 89.69 161 MET B O 1
ATOM 3185 N N . ARG B 1 162 ? -14.156 11.453 13.344 1 86.88 162 ARG B N 1
ATOM 3186 C CA . ARG B 1 162 ? -13.93 12.828 13.789 1 86.88 162 ARG B CA 1
ATOM 3187 C C . ARG B 1 162 ? -12.703 13.43 13.102 1 86.88 162 ARG B C 1
ATOM 3189 O O . ARG B 1 162 ? -12.539 14.656 13.078 1 86.88 162 ARG B O 1
ATOM 3196 N N . SER B 1 163 ? -11.867 12.516 12.617 1 86.06 163 SER B N 1
ATOM 3197 C CA . SER B 1 163 ? -10.656 13.055 12 1 86.06 163 SER B CA 1
ATOM 3198 C C . SER B 1 163 ? -10.297 12.273 10.734 1 86.06 163 SER B C 1
ATOM 3200 O O . SER B 1 163 ? -10.664 11.109 10.594 1 86.06 163 SER B O 1
ATOM 3202 N N . THR B 1 164 ? -9.656 12.977 9.891 1 85.5 164 THR B N 1
ATOM 3203 C CA . THR B 1 164 ? -9.188 12.359 8.648 1 85.5 164 THR B CA 1
ATOM 3204 C C . THR B 1 164 ? -8.164 11.266 8.945 1 85.5 164 THR B C 1
ATOM 3206 O O . THR B 1 164 ? -8.094 10.266 8.227 1 85.5 164 THR B O 1
ATOM 3209 N N . SER B 1 165 ? -7.434 11.422 10.055 1 79.56 165 SER B N 1
ATOM 3210 C CA . SER B 1 165 ? -6.445 10.43 10.453 1 79.56 165 SER B CA 1
ATOM 3211 C C . SER B 1 165 ? -7.113 9.117 10.867 1 79.56 165 SER B C 1
ATOM 3213 O O . SER B 1 165 ? -6.641 8.039 10.516 1 79.56 165 SER B O 1
ATOM 3215 N N . ALA B 1 166 ? -8.117 9.273 11.594 1 80.88 166 ALA B N 1
ATOM 3216 C CA . ALA B 1 166 ? -8.875 8.094 11.992 1 80.88 166 ALA B CA 1
ATOM 3217 C C . ALA B 1 166 ? -9.445 7.371 10.773 1 80.88 166 ALA B C 1
ATOM 3219 O O . ALA B 1 166 ? -9.438 6.137 10.727 1 80.88 166 ALA B O 1
ATOM 3220 N N . PHE B 1 167 ? -9.977 8.164 9.852 1 87.19 167 PHE B N 1
ATOM 3221 C CA . PHE B 1 167 ? -10.516 7.598 8.617 1 87.19 167 PHE B CA 1
ATOM 3222 C C . PHE B 1 167 ? -9.438 6.836 7.855 1 87.19 167 PHE B C 1
ATOM 3224 O O . PHE B 1 167 ? -9.664 5.711 7.41 1 87.19 167 PHE B O 1
ATOM 3231 N N . HIS B 1 168 ? -8.25 7.406 7.73 1 79.38 168 HIS B N 1
ATOM 3232 C CA . HIS B 1 168 ? -7.133 6.766 7.055 1 79.38 168 HIS B CA 1
ATOM 3233 C C . HIS B 1 168 ? -6.738 5.469 7.754 1 79.38 168 HIS B C 1
ATOM 3235 O O . HIS B 1 168 ? -6.477 4.457 7.098 1 79.38 168 HIS B O 1
ATOM 3241 N N . ALA B 1 169 ? -6.691 5.48 9.047 1 76 169 ALA B N 1
ATOM 3242 C CA . ALA B 1 169 ? -6.32 4.309 9.836 1 76 169 ALA B CA 1
ATOM 3243 C C . ALA B 1 169 ? -7.293 3.156 9.594 1 76 169 ALA B C 1
ATOM 3245 O O . ALA B 1 169 ? -6.871 2.02 9.367 1 76 169 ALA B O 1
ATOM 3246 N N . ILE B 1 170 ? -8.539 3.525 9.609 1 79.5 170 ILE B N 1
ATOM 3247 C CA . ILE B 1 170 ? -9.555 2.506 9.398 1 79.5 170 ILE B CA 1
ATOM 3248 C C . ILE B 1 170 ? -9.445 1.943 7.984 1 79.5 170 ILE B C 1
ATOM 3250 O O . ILE B 1 170 ? -9.578 0.735 7.777 1 79.5 170 ILE B O 1
ATOM 3254 N N . MET B 1 171 ? -9.211 2.805 7.055 1 82.81 171 MET B N 1
ATOM 3255 C CA . MET B 1 171 ? -9.062 2.375 5.668 1 82.81 171 MET B CA 1
ATOM 3256 C C . MET B 1 171 ? -7.883 1.415 5.52 1 82.81 171 MET B C 1
ATOM 3258 O O . MET B 1 171 ? -8.008 0.376 4.867 1 82.81 171 MET B O 1
ATOM 3262 N N . MET B 1 172 ? -6.855 1.695 6.043 1 73.75 172 MET B N 1
ATOM 3263 C CA . MET B 1 172 ? -5.637 0.899 5.902 1 73.75 172 MET B CA 1
ATOM 3264 C C . MET B 1 172 ? -5.801 -0.468 6.559 1 73.75 172 MET B C 1
ATOM 3266 O O . MET B 1 172 ? -5.344 -1.478 6.023 1 73.75 172 MET B O 1
ATOM 3270 N N . VAL B 1 173 ? -6.457 -0.466 7.668 1 77.06 173 VAL B N 1
ATOM 3271 C CA . VAL B 1 173 ? -6.555 -1.691 8.453 1 77.06 173 VAL B CA 1
ATOM 3272 C C . VAL B 1 173 ? -7.594 -2.623 7.836 1 77.06 173 VAL B C 1
ATOM 3274 O O . VAL B 1 173 ? -7.438 -3.846 7.863 1 77.06 173 VAL B O 1
ATOM 3277 N N . PHE B 1 174 ? -8.578 -2.006 7.207 1 83.56 174 PHE B N 1
ATOM 3278 C CA . PHE B 1 174 ? -9.68 -2.861 6.785 1 83.56 174 PHE B CA 1
ATOM 3279 C C . PHE B 1 174 ? -9.719 -2.982 5.266 1 83.56 174 PHE B C 1
ATOM 3281 O O . PHE B 1 174 ? -9.914 -4.078 4.73 1 83.56 174 PHE B O 1
ATOM 3288 N N . LEU B 1 175 ? -9.477 -1.938 4.582 1 87.62 175 LEU B N 1
ATOM 3289 C CA . LEU B 1 175 ? -9.695 -1.937 3.141 1 87.62 175 LEU B CA 1
ATOM 3290 C C . LEU B 1 175 ? -8.609 -2.732 2.424 1 87.62 175 LEU B C 1
ATOM 3292 O O . LEU B 1 175 ? -8.906 -3.504 1.509 1 87.62 175 LEU B O 1
ATOM 3296 N N . MET B 1 176 ? -7.422 -2.607 2.902 1 86.06 176 MET B N 1
ATOM 3297 C CA . MET B 1 176 ? -6.328 -3.295 2.227 1 86.06 176 MET B CA 1
ATOM 3298 C C . MET B 1 176 ? -6.441 -4.805 2.4 1 86.06 176 MET B C 1
ATOM 3300 O O . MET B 1 176 ? -6.379 -5.555 1.424 1 86.06 176 MET B O 1
ATOM 3304 N N . PRO B 1 177 ? -6.711 -5.238 3.557 1 89.25 177 PRO B N 1
ATOM 3305 C CA . PRO B 1 177 ? -6.918 -6.68 3.73 1 89.25 177 PRO B CA 1
ATOM 3306 C C . PRO B 1 177 ? -8.086 -7.211 2.896 1 89.25 177 PRO B C 1
ATOM 3308 O O . PRO B 1 177 ? -7.996 -8.305 2.336 1 89.25 177 PRO B O 1
ATOM 3311 N N . LEU B 1 178 ? -9.133 -6.453 2.857 1 91.44 178 LEU B N 1
ATOM 3312 C CA . LEU B 1 178 ? -10.273 -6.855 2.045 1 91.44 178 LEU B CA 1
ATOM 3313 C C . LEU B 1 178 ? -9.875 -7 0.58 1 91.44 178 LEU B C 1
ATOM 3315 O O . LEU B 1 178 ? -10.297 -7.941 -0.093 1 91.44 178 LEU B O 1
ATOM 3319 N N . TRP B 1 179 ? -9.117 -6.07 0.133 1 94.12 179 TRP B N 1
ATOM 3320 C CA . TRP B 1 179 ? -8.656 -6.117 -1.251 1 94.12 179 TRP B CA 1
ATOM 3321 C C . TRP B 1 179 ? -7.688 -7.277 -1.465 1 94.12 179 TRP B C 1
ATOM 3323 O O . TRP B 1 179 ? -7.754 -7.969 -2.486 1 94.12 179 TRP B O 1
ATOM 3333 N N . MET B 1 180 ? -6.836 -7.496 -0.47 1 91.81 180 MET B N 1
ATOM 3334 C CA . MET B 1 180 ? -5.859 -8.578 -0.568 1 91.81 180 MET B CA 1
ATOM 3335 C C . MET B 1 180 ? -6.559 -9.938 -0.639 1 91.81 180 MET B C 1
ATOM 3337 O O . MET B 1 180 ? -6.059 -10.859 -1.283 1 91.81 180 MET B O 1
ATOM 3341 N N . LEU B 1 181 ? -7.645 -10.016 -0.001 1 94.69 181 LEU B N 1
ATOM 3342 C CA . LEU B 1 181 ? -8.383 -11.273 0.064 1 94.69 181 LEU B CA 1
ATOM 3343 C C . LEU B 1 181 ? -9.484 -11.312 -0.996 1 94.69 181 LEU B C 1
ATOM 3345 O O . LEU B 1 181 ? -10.508 -11.969 -0.808 1 94.69 181 LEU B O 1
ATOM 3349 N N . SER B 1 182 ? -9.328 -10.586 -1.999 1 95.94 182 SER B N 1
ATOM 3350 C CA . SER B 1 182 ? -10.312 -10.523 -3.072 1 95.94 182 SER B CA 1
ATOM 3351 C C . SER B 1 182 ? -9.977 -11.5 -4.191 1 95.94 182 SER B C 1
ATOM 3353 O O . SER B 1 182 ? -10.812 -11.773 -5.059 1 95.94 182 SER B O 1
ATOM 3355 N N . GLY B 1 183 ? -8.781 -12.031 -4.203 1 94.12 183 GLY B N 1
ATOM 3356 C CA . GLY B 1 183 ? -8.312 -12.852 -5.305 1 94.12 183 GLY B CA 1
ATOM 3357 C C . GLY B 1 183 ? -7.555 -12.062 -6.355 1 94.12 183 GLY B C 1
ATOM 3358 O O . GLY B 1 183 ? -7.227 -12.594 -7.418 1 94.12 183 GLY B O 1
ATOM 3359 N N . ALA B 1 184 ? -7.285 -10.844 -6.043 1 94.19 184 ALA B N 1
ATOM 3360 C CA . ALA B 1 184 ? -6.609 -9.961 -6.992 1 94.19 184 ALA B CA 1
ATOM 3361 C C . ALA B 1 184 ? -5.148 -10.367 -7.176 1 94.19 184 ALA B C 1
ATOM 3363 O O . ALA B 1 184 ? -4.621 -10.328 -8.289 1 94.19 184 ALA B O 1
ATOM 3364 N N . LEU B 1 185 ? -4.57 -10.828 -6.098 1 92.69 185 LEU B N 1
ATOM 3365 C CA . LEU B 1 185 ? -3.135 -11.094 -6.121 1 92.69 185 LEU B CA 1
ATOM 3366 C C . LEU B 1 185 ? -2.857 -12.578 -6.336 1 92.69 185 LEU B C 1
ATOM 3368 O O . LEU B 1 185 ? -1.791 -12.945 -6.836 1 92.69 185 LEU B O 1
ATOM 3372 N N . PHE B 1 186 ? -3.752 -13.398 -5.953 1 91.5 186 PHE B N 1
ATOM 3373 C CA . PHE B 1 186 ? -3.621 -14.852 -6.055 1 91.5 186 PHE B CA 1
ATOM 3374 C C . PHE B 1 186 ? -4.988 -15.508 -6.223 1 91.5 186 PHE B C 1
ATOM 3376 O O . PHE B 1 186 ? -5.992 -14.992 -5.73 1 91.5 186 PHE B O 1
ATOM 3383 N N . PRO B 1 187 ? -4.945 -16.578 -6.914 1 91 187 PRO B N 1
ATOM 3384 C CA . PRO B 1 187 ? -6.211 -17.281 -7.113 1 91 187 PRO B CA 1
ATOM 3385 C C . PRO B 1 187 ? -6.676 -18.031 -5.859 1 91 187 PRO B C 1
ATOM 3387 O O . PRO B 1 187 ? -5.852 -18.453 -5.051 1 91 187 PRO B O 1
ATOM 3390 N N . ILE B 1 188 ? -8.016 -18.109 -5.73 1 89.62 188 ILE B N 1
ATOM 3391 C CA . ILE B 1 188 ? -8.602 -18.781 -4.578 1 89.62 188 ILE B CA 1
ATOM 3392 C C . ILE B 1 188 ? -8.219 -20.266 -4.594 1 89.62 188 ILE B C 1
ATOM 3394 O O . ILE B 1 188 ? -8.102 -20.891 -3.541 1 89.62 188 ILE B O 1
ATOM 3398 N N . SER B 1 189 ? -7.973 -20.891 -5.703 1 85.12 189 SER B N 1
ATOM 3399 C CA . SER B 1 189 ? -7.672 -22.312 -5.848 1 85.12 189 SER B CA 1
ATOM 3400 C C . SER B 1 189 ? -6.344 -22.672 -5.195 1 85.12 189 SER B C 1
ATOM 3402 O O . SER B 1 189 ? -6.156 -23.797 -4.727 1 85.12 189 SER B O 1
ATOM 3404 N N . GLY B 1 190 ? -5.422 -21.766 -5.129 1 81 190 GLY B N 1
ATOM 3405 C CA . GLY B 1 190 ? -4.113 -22.047 -4.562 1 81 190 GLY B CA 1
ATOM 3406 C C . GLY B 1 190 ? -3.973 -21.578 -3.125 1 81 190 GLY B C 1
ATOM 3407 O O . GLY B 1 190 ? -2.932 -21.797 -2.5 1 81 190 GLY B O 1
ATOM 3408 N N . ALA B 1 191 ? -5.07 -21.062 -2.576 1 84.62 191 ALA B N 1
ATOM 3409 C CA . ALA B 1 191 ? -5.02 -20.531 -1.221 1 84.62 191 ALA B CA 1
ATOM 3410 C C . ALA B 1 191 ? -5.473 -21.562 -0.199 1 84.62 191 ALA B C 1
ATOM 3412 O O . ALA B 1 191 ? -6.227 -22.484 -0.531 1 84.62 191 ALA B O 1
ATOM 3413 N N . PRO B 1 192 ? -4.941 -21.422 1.019 1 89.25 192 PRO B N 1
ATOM 3414 C CA . PRO B 1 192 ? -5.367 -22.359 2.061 1 89.25 192 PRO B CA 1
ATOM 3415 C C . PRO B 1 192 ? -6.855 -22.266 2.375 1 89.25 192 PRO B C 1
ATOM 3417 O O . PRO B 1 192 ? -7.473 -21.219 2.129 1 89.25 192 PRO B O 1
ATOM 3420 N N . GLY B 1 193 ? -7.379 -23.297 3.004 1 89.31 193 GLY B N 1
ATOM 3421 C CA . GLY B 1 193 ? -8.805 -23.438 3.258 1 89.31 193 GLY B CA 1
ATOM 3422 C C . GLY B 1 193 ? -9.383 -22.266 4.035 1 89.31 193 GLY B C 1
ATOM 3423 O O . GLY B 1 193 ? -10.414 -21.719 3.652 1 89.31 193 GLY B O 1
ATOM 3424 N N . TRP B 1 194 ? -8.758 -21.875 5.09 1 90.38 194 TRP B N 1
ATOM 3425 C CA . TRP B 1 194 ? -9.281 -20.781 5.91 1 90.38 194 TRP B CA 1
ATOM 3426 C C . TRP B 1 194 ? -9.398 -19.5 5.105 1 90.38 194 TRP B C 1
ATOM 3428 O O . TRP B 1 194 ? -10.305 -18.703 5.328 1 90.38 194 TRP B O 1
ATOM 3438 N N . MET B 1 195 ? -8.547 -19.312 4.199 1 91.69 195 MET B N 1
ATOM 3439 C CA . MET B 1 195 ? -8.578 -18.094 3.377 1 91.69 195 MET B CA 1
ATOM 3440 C C . MET B 1 195 ? -9.719 -18.156 2.369 1 91.69 195 MET B C 1
ATOM 3442 O O . MET B 1 195 ? -10.328 -17.125 2.055 1 91.69 195 MET B O 1
ATOM 3446 N N . ASN B 1 196 ? -9.969 -19.359 1.918 1 93.25 196 ASN B N 1
ATOM 3447 C CA . ASN B 1 196 ? -11.078 -19.516 0.982 1 93.25 196 ASN B CA 1
ATOM 3448 C C . ASN B 1 196 ? -12.406 -19.078 1.599 1 93.25 196 ASN B C 1
ATOM 3450 O O . ASN B 1 196 ? -13.203 -18.406 0.948 1 93.25 196 ASN B O 1
ATOM 3454 N N . VAL B 1 197 ? -12.555 -19.406 2.807 1 93.38 197 VAL B N 1
ATOM 3455 C CA . VAL B 1 197 ? -13.789 -19.078 3.502 1 93.38 197 VAL B CA 1
ATOM 3456 C C . VAL B 1 197 ? -13.914 -17.562 3.652 1 93.38 197 VAL B C 1
ATOM 3458 O O . VAL B 1 197 ? -14.969 -16.984 3.379 1 93.38 197 VAL B O 1
ATOM 3461 N N . VAL B 1 198 ? -12.883 -16.938 3.996 1 93.81 198 VAL B N 1
ATOM 3462 C CA . VAL B 1 198 ? -12.883 -15.5 4.199 1 93.81 198 VAL B CA 1
ATOM 3463 C C . VAL B 1 198 ? -13.094 -14.789 2.863 1 93.81 198 VAL B C 1
ATOM 3465 O O . VAL B 1 198 ? -13.812 -13.789 2.793 1 93.81 198 VAL B O 1
ATOM 3468 N N . MET B 1 199 ? -12.5 -15.32 1.857 1 95.38 199 MET B N 1
ATOM 3469 C CA . MET B 1 199 ? -12.641 -14.727 0.531 1 95.38 199 MET B CA 1
ATOM 3470 C C . MET B 1 199 ? -14.078 -14.82 0.039 1 95.38 199 MET B C 1
ATOM 3472 O O . MET B 1 199 ? -14.609 -13.867 -0.539 1 95.38 199 MET B O 1
ATOM 3476 N N . LEU B 1 200 ? -14.742 -15.93 0.348 1 94.69 200 LEU B N 1
ATOM 3477 C CA . LEU B 1 200 ? -16.094 -16.156 -0.161 1 94.69 200 LEU B CA 1
ATOM 3478 C C . LEU B 1 200 ? -17.094 -15.266 0.557 1 94.69 200 LEU B C 1
ATOM 3480 O O . LEU B 1 200 ? -18.156 -14.945 0.004 1 94.69 200 LEU B O 1
ATOM 3484 N N . VAL B 1 201 ? -16.797 -14.789 1.707 1 94.94 201 VAL B N 1
ATOM 3485 C CA . VAL B 1 201 ? -17.688 -13.914 2.443 1 94.94 201 VAL B CA 1
ATOM 3486 C C . VAL B 1 201 ? -17.344 -12.453 2.145 1 94.94 201 VAL B C 1
ATOM 3488 O O . VAL B 1 201 ? -18.125 -11.547 2.461 1 94.94 201 VAL B O 1
ATOM 3491 N N . ASN B 1 202 ? -16.266 -12.203 1.531 1 96.12 202 ASN B N 1
ATOM 3492 C CA . ASN B 1 202 ? -15.758 -10.867 1.206 1 96.12 202 ASN B CA 1
ATOM 3493 C C . ASN B 1 202 ? -16.453 -10.289 -0.022 1 96.12 202 ASN B C 1
ATOM 3495 O O . ASN B 1 202 ? -16.281 -10.797 -1.134 1 96.12 202 ASN B O 1
ATOM 3499 N N . PRO B 1 203 ? -17.172 -9.25 0.136 1 96.62 203 PRO B N 1
ATOM 3500 C CA . PRO B 1 203 ? -17.844 -8.664 -1.025 1 96.62 203 PRO B CA 1
ATOM 3501 C C . PRO B 1 203 ? -16.875 -8.195 -2.102 1 96.62 203 PRO B C 1
ATOM 3503 O O . PRO B 1 203 ? -17.234 -8.141 -3.281 1 96.62 203 PRO B O 1
ATOM 3506 N N . VAL B 1 204 ? -15.695 -7.918 -1.708 1 97.44 204 VAL B N 1
ATOM 3507 C CA . VAL B 1 204 ? -14.703 -7.461 -2.674 1 97.44 204 VAL B CA 1
ATOM 3508 C C . VAL B 1 204 ? -14.289 -8.625 -3.578 1 97.44 204 VAL B C 1
ATOM 3510 O O . VAL B 1 204 ? -13.992 -8.422 -4.758 1 97.44 204 VAL B O 1
ATOM 3513 N N . PHE B 1 205 ? -14.266 -9.797 -3.049 1 97.75 205 PHE B N 1
ATOM 3514 C CA . PHE B 1 205 ? -14.031 -10.992 -3.852 1 97.75 205 PHE B CA 1
ATOM 3515 C C . PHE B 1 205 ? -15.078 -11.117 -4.957 1 97.75 205 PHE B C 1
ATOM 3517 O O . PHE B 1 205 ? -14.734 -11.344 -6.117 1 97.75 205 PHE B O 1
ATOM 3524 N N . HIS B 1 206 ? -16.266 -10.938 -4.621 1 98 206 HIS B N 1
ATOM 3525 C CA . HIS B 1 206 ? -17.359 -11.062 -5.574 1 98 206 HIS B CA 1
ATOM 3526 C C . HIS B 1 206 ? -17.344 -9.914 -6.574 1 98 206 HIS B C 1
ATOM 3528 O O . HIS B 1 206 ? -17.703 -10.102 -7.742 1 98 206 HIS B O 1
ATOM 3534 N N . ALA B 1 207 ? -16.984 -8.75 -6.098 1 98.06 207 ALA B N 1
ATOM 3535 C CA . ALA B 1 207 ? -16.828 -7.637 -7.023 1 98.06 207 ALA B CA 1
ATOM 3536 C C . ALA B 1 207 ? -15.773 -7.949 -8.086 1 98.06 207 ALA B C 1
ATOM 3538 O O . ALA B 1 207 ? -15.969 -7.668 -9.266 1 98.06 207 ALA B O 1
ATOM 3539 N N . LEU B 1 208 ? -14.734 -8.539 -7.621 1 97.81 208 LEU B N 1
ATOM 3540 C CA . LEU B 1 208 ? -13.68 -8.891 -8.555 1 97.81 208 LEU B CA 1
ATOM 3541 C C . LEU B 1 208 ? -14.164 -9.945 -9.547 1 97.81 208 LEU B C 1
ATOM 3543 O O . LEU B 1 208 ? -13.836 -9.883 -10.734 1 97.81 208 LEU B O 1
ATOM 3547 N N . GLU B 1 209 ? -14.93 -10.867 -9.086 1 96.31 209 GLU B N 1
ATOM 3548 C CA . GLU B 1 209 ? -15.438 -11.922 -9.961 1 96.31 209 GLU B CA 1
ATOM 3549 C C . GLU B 1 209 ? -16.297 -11.344 -11.086 1 96.31 209 GLU B C 1
ATOM 3551 O O . GLU B 1 209 ? -16.172 -11.75 -12.242 1 96.31 209 GLU B O 1
ATOM 3556 N N . ILE B 1 210 ? -17.078 -10.43 -10.773 1 96.12 210 ILE B N 1
ATOM 3557 C CA . ILE B 1 210 ? -18 -9.891 -11.781 1 96.12 210 ILE B CA 1
ATOM 3558 C C . ILE B 1 210 ? -17.219 -8.992 -12.742 1 96.12 210 ILE B C 1
ATOM 3560 O O . ILE B 1 210 ? -17.609 -8.852 -13.906 1 96.12 210 ILE B O 1
ATOM 3564 N N . ILE B 1 211 ? -16.141 -8.43 -12.305 1 96.31 211 ILE B N 1
ATOM 3565 C CA . ILE B 1 211 ? -15.344 -7.547 -13.148 1 96.31 211 ILE B CA 1
ATOM 3566 C C . ILE B 1 211 ? -14.375 -8.367 -14 1 96.31 211 ILE B C 1
ATOM 3568 O O . ILE B 1 211 ? -14.102 -8.016 -15.148 1 96.31 211 ILE B O 1
ATOM 3572 N N . ARG B 1 212 ? -13.938 -9.461 -13.469 1 94.62 212 ARG B N 1
ATOM 3573 C CA . ARG B 1 212 ? -12.961 -10.312 -14.148 1 94.62 212 ARG B CA 1
ATOM 3574 C C . ARG B 1 212 ? -13.633 -11.141 -15.242 1 94.62 212 ARG B C 1
ATOM 3576 O O . ARG B 1 212 ? -13.078 -11.297 -16.328 1 94.62 212 ARG B O 1
ATOM 3583 N N . ALA B 1 213 ? -14.812 -11.633 -15.078 1 93.19 213 ALA B N 1
ATOM 3584 C CA . ALA B 1 213 ? -15.477 -12.633 -15.906 1 93.19 213 ALA B CA 1
ATOM 3585 C C . ALA B 1 213 ? -15.633 -12.141 -17.344 1 93.19 213 ALA B C 1
ATOM 3587 O O . ALA B 1 213 ? -15.383 -12.891 -18.297 1 93.19 213 ALA B O 1
ATOM 3588 N N . PRO B 1 214 ? -15.922 -10.852 -17.5 1 91.94 214 PRO B N 1
ATOM 3589 C CA . PRO B 1 214 ? -16.141 -10.391 -18.875 1 91.94 214 PRO B CA 1
ATOM 3590 C C . PRO B 1 214 ? -14.875 -10.445 -19.719 1 91.94 214 PRO B C 1
ATOM 3592 O O . PRO B 1 214 ? -14.961 -10.516 -20.953 1 91.94 214 PRO B O 1
ATOM 3595 N N . PHE B 1 215 ? -13.727 -10.43 -19.156 1 90.44 215 PHE B N 1
ATOM 3596 C CA . PHE B 1 215 ? -12.477 -10.445 -19.906 1 90.44 215 PHE B CA 1
ATOM 3597 C C . PHE B 1 215 ? -12.18 -11.852 -20.422 1 90.44 215 PHE B C 1
ATOM 3599 O O . PHE B 1 215 ? -11.391 -12.016 -21.359 1 90.44 215 PHE B O 1
ATOM 3606 N N . TYR B 1 216 ? -12.625 -12.852 -19.781 1 82.25 216 TYR B N 1
ATOM 3607 C CA . TYR B 1 216 ? -12.266 -14.219 -20.141 1 82.25 216 TYR B CA 1
ATOM 3608 C C . TYR B 1 216 ? -13.414 -14.914 -20.859 1 82.25 216 TYR B C 1
ATOM 3610 O O . TYR B 1 216 ? -13.445 -16.141 -20.969 1 82.25 216 TYR B O 1
ATOM 3618 N N . GLY B 1 217 ? -14.18 -14.109 -21.344 1 71.5 217 GLY B N 1
ATOM 3619 C CA . GLY B 1 217 ? -15.172 -14.617 -22.281 1 71.5 217 GLY B CA 1
ATOM 3620 C C . GLY B 1 217 ? -16.5 -14.945 -21.625 1 71.5 217 GLY B C 1
ATOM 3621 O O . GLY B 1 217 ? -16.688 -14.672 -20.438 1 71.5 217 GLY B O 1
ATOM 3622 N N . GLY B 1 218 ? -17.438 -15.18 -22.359 1 68.06 218 GLY B N 1
ATOM 3623 C CA . GLY B 1 218 ? -18.75 -15.719 -22.031 1 68.06 218 GLY B CA 1
ATOM 3624 C C . GLY B 1 218 ? -19.891 -14.797 -22.406 1 68.06 218 GLY B C 1
ATOM 3625 O O . GLY B 1 218 ? -21.016 -15.25 -22.594 1 68.06 218 GLY B O 1
ATOM 3626 N N . GLY B 1 219 ? -19.5 -13.578 -22.656 1 69.19 219 GLY B N 1
ATOM 3627 C CA . GLY B 1 219 ? -20.578 -12.703 -23.062 1 69.19 219 GLY B CA 1
ATOM 3628 C C . GLY B 1 219 ? -21.875 -12.961 -22.297 1 69.19 219 GLY B C 1
ATOM 3629 O O . GLY B 1 219 ? -21.875 -12.984 -21.062 1 69.19 219 GLY B O 1
ATOM 3630 N N . LEU B 1 220 ? -22.812 -13.383 -22.953 1 73.5 220 LEU B N 1
ATOM 3631 C CA . LEU B 1 220 ? -24.125 -13.664 -22.375 1 73.5 220 LEU B CA 1
ATOM 3632 C C . LEU B 1 220 ? -24.094 -14.945 -21.562 1 73.5 220 LEU B C 1
ATOM 3634 O O . LEU B 1 220 ? -24.922 -15.141 -20.672 1 73.5 220 LEU B O 1
ATOM 3638 N N . ASN B 1 221 ? -23.156 -15.797 -21.781 1 80.94 221 ASN B N 1
ATOM 3639 C CA . ASN B 1 221 ? -23.031 -17.062 -21.062 1 80.94 221 ASN B CA 1
ATOM 3640 C C . ASN B 1 221 ? -22.719 -16.859 -19.594 1 80.94 221 ASN B C 1
ATOM 3642 O O . ASN B 1 221 ? -22.953 -17.734 -18.766 1 80.94 221 ASN B O 1
ATOM 3646 N N . LEU B 1 222 ? -22.297 -15.711 -19.328 1 83.56 222 LEU B N 1
ATOM 3647 C CA . LEU B 1 222 ? -21.984 -15.406 -17.938 1 83.56 222 LEU B CA 1
ATOM 3648 C C . LEU B 1 222 ? -23.234 -15.359 -17.078 1 83.56 222 LEU B C 1
ATOM 3650 O O . LEU B 1 222 ? -23.219 -15.773 -15.922 1 83.56 222 LEU B O 1
ATOM 3654 N N . LEU B 1 223 ? -24.359 -14.938 -17.719 1 85.62 223 LEU B N 1
ATOM 3655 C CA . LEU B 1 223 ? -25.609 -14.812 -16.969 1 85.62 223 LEU B CA 1
ATOM 3656 C C . LEU B 1 223 ? -26.219 -16.188 -16.703 1 85.62 223 LEU B C 1
ATOM 3658 O O . LEU B 1 223 ? -27.125 -16.312 -15.883 1 85.62 223 LEU B O 1
ATOM 3662 N N . GLY B 1 224 ? -25.656 -17.188 -17.297 1 84.81 224 GLY B N 1
ATOM 3663 C CA . GLY B 1 224 ? -26.062 -18.547 -17.047 1 84.81 224 GLY B CA 1
ATOM 3664 C C . GLY B 1 224 ? -25.188 -19.266 -16.047 1 84.81 224 GLY B C 1
ATOM 3665 O O . GLY B 1 224 ? -25.5 -20.406 -15.648 1 84.81 224 GLY B O 1
ATOM 3666 N N . GLN B 1 225 ? -24.188 -18.672 -15.617 1 90.12 225 GLN B N 1
ATOM 3667 C CA . GLN B 1 225 ? -23.25 -19.281 -14.672 1 90.12 225 GLN B CA 1
ATOM 3668 C C . GLN B 1 225 ? -23.625 -18.938 -13.227 1 90.12 225 GLN B C 1
ATOM 3670 O O . GLN B 1 225 ? -23.594 -17.766 -12.836 1 90.12 225 GLN B O 1
ATOM 3675 N N . PRO B 1 226 ? -23.969 -19.938 -12.438 1 91.69 226 PRO B N 1
ATOM 3676 C CA . PRO B 1 226 ? -24.422 -19.703 -11.062 1 91.69 226 PRO B CA 1
ATOM 3677 C C . PRO B 1 226 ? -23.406 -18.938 -10.227 1 91.69 226 PRO B C 1
ATOM 3679 O O . PRO B 1 226 ? -23.781 -18.125 -9.383 1 91.69 226 PRO B O 1
ATOM 3682 N N . ALA B 1 227 ? -22.188 -19.219 -10.477 1 91.19 227 ALA B N 1
ATOM 3683 C CA . ALA B 1 227 ? -21.156 -18.531 -9.703 1 91.19 227 ALA B CA 1
ATOM 3684 C C . ALA B 1 227 ? -21.156 -17.031 -9.992 1 91.19 227 ALA B C 1
ATOM 3686 O O . ALA B 1 227 ? -21 -16.219 -9.078 1 91.19 227 ALA B O 1
ATOM 3687 N N . TYR B 1 228 ? -21.328 -16.703 -11.219 1 93.94 228 TYR B N 1
ATOM 3688 C CA . TYR B 1 228 ? -21.359 -15.289 -11.602 1 93.94 228 TYR B CA 1
ATOM 3689 C C . TYR B 1 228 ? -22.609 -14.609 -11.031 1 93.94 228 TYR B C 1
ATOM 3691 O O . TYR B 1 228 ? -22.516 -13.492 -10.523 1 93.94 228 TYR B O 1
ATOM 3699 N N . LEU B 1 229 ? -23.703 -15.266 -11.039 1 94.75 229 LEU B N 1
ATOM 3700 C CA . LEU B 1 229 ? -24.953 -14.719 -10.531 1 94.75 229 LEU B CA 1
ATOM 3701 C C . LEU B 1 229 ? -24.906 -14.531 -9.023 1 94.75 229 LEU B C 1
ATOM 3703 O O . LEU B 1 229 ? -25.453 -13.562 -8.492 1 94.75 229 LEU B O 1
ATOM 3707 N N . LEU B 1 230 ? -24.328 -15.461 -8.406 1 95.5 230 LEU B N 1
ATOM 3708 C CA . LEU B 1 230 ? -24.141 -15.32 -6.961 1 95.5 230 LEU B CA 1
ATOM 3709 C C . LEU B 1 230 ? -23.297 -14.094 -6.633 1 95.5 230 LEU B C 1
ATOM 3711 O O . LEU B 1 230 ? -23.641 -13.32 -5.738 1 95.5 230 LEU B O 1
ATOM 3715 N N . SER B 1 231 ? -22.234 -13.984 -7.367 1 97 231 SER B N 1
ATOM 3716 C CA . SER B 1 231 ? -21.375 -12.828 -7.141 1 97 231 SER B CA 1
ATOM 3717 C C . SER B 1 231 ? -22.109 -11.523 -7.422 1 97 231 SER B C 1
ATOM 3719 O O . SER B 1 231 ? -21.969 -10.547 -6.68 1 97 231 SER B O 1
ATOM 3721 N N . LEU B 1 232 ? -22.859 -11.523 -8.461 1 96.25 232 LEU B N 1
ATOM 3722 C CA . LEU B 1 232 ? -23.656 -10.344 -8.789 1 96.25 232 LEU B CA 1
ATOM 3723 C C . LEU B 1 232 ? -24.641 -10.031 -7.672 1 96.25 232 LEU B C 1
ATOM 3725 O O . LEU B 1 232 ? -24.797 -8.875 -7.273 1 96.25 232 LEU B O 1
ATOM 3729 N N . ALA B 1 233 ? -25.266 -11.023 -7.172 1 97.5 233 ALA B N 1
ATOM 3730 C CA . ALA B 1 233 ? -26.234 -10.852 -6.098 1 97.5 233 ALA B CA 1
ATOM 3731 C C . ALA B 1 233 ? -25.578 -10.289 -4.844 1 97.5 233 ALA B C 1
ATOM 3733 O O . ALA B 1 233 ? -26.125 -9.398 -4.191 1 97.5 233 ALA B O 1
ATOM 3734 N N . VAL B 1 234 ? -24.453 -10.789 -4.496 1 97.69 234 VAL B N 1
ATOM 3735 C CA . VAL B 1 234 ? -23.734 -10.336 -3.312 1 97.69 234 VAL B CA 1
ATOM 3736 C C . VAL B 1 234 ? -23.344 -8.867 -3.473 1 97.69 234 VAL B C 1
ATOM 3738 O O . VAL B 1 234 ? -23.5 -8.07 -2.541 1 97.69 234 VAL B O 1
ATOM 3741 N N . VAL B 1 235 ? -22.875 -8.5 -4.629 1 97.81 235 VAL B N 1
ATOM 3742 C CA . VAL B 1 235 ? -22.438 -7.129 -4.863 1 97.81 235 VAL B CA 1
ATOM 3743 C C . VAL B 1 235 ? -23.625 -6.184 -4.832 1 97.81 235 VAL B C 1
ATOM 3745 O O . VAL B 1 235 ? -23.547 -5.086 -4.273 1 97.81 235 VAL B O 1
ATOM 3748 N N . VAL B 1 236 ? -24.719 -6.586 -5.438 1 97.94 236 VAL B N 1
ATOM 3749 C CA . VAL B 1 236 ? -25.938 -5.777 -5.41 1 97.94 236 VAL B CA 1
ATOM 3750 C C . VAL B 1 236 ? -26.391 -5.59 -3.965 1 97.94 236 VAL B C 1
ATOM 3752 O O . VAL B 1 236 ? -26.734 -4.48 -3.555 1 97.94 236 VAL B O 1
ATOM 3755 N N . ALA B 1 237 ? -26.406 -6.66 -3.25 1 98 237 ALA B N 1
ATOM 3756 C CA . ALA B 1 237 ? -26.797 -6.602 -1.848 1 98 237 ALA B CA 1
ATOM 3757 C C . ALA B 1 237 ? -25.875 -5.695 -1.047 1 98 237 ALA B C 1
ATOM 3759 O O . ALA B 1 237 ? -26.328 -4.879 -0.244 1 98 237 ALA B O 1
ATOM 3760 N N . TRP B 1 238 ? -24.609 -5.867 -1.293 1 97 238 TRP B N 1
ATOM 3761 C CA . TRP B 1 238 ? -23.625 -5.062 -0.587 1 97 238 TRP B CA 1
ATOM 3762 C C . TRP B 1 238 ? -23.781 -3.584 -0.93 1 97 238 TRP B C 1
ATOM 3764 O O . TRP B 1 238 ? -23.734 -2.729 -0.044 1 97 238 TRP B O 1
ATOM 3774 N N . ALA B 1 239 ? -23.922 -3.252 -2.176 1 97.5 239 ALA B N 1
ATOM 3775 C CA . ALA B 1 239 ? -24.141 -1.873 -2.609 1 97.5 239 ALA B CA 1
ATOM 3776 C C . ALA B 1 239 ? -25.406 -1.293 -1.986 1 97.5 239 ALA B C 1
ATOM 3778 O O . ALA B 1 239 ? -25.406 -0.163 -1.491 1 97.5 239 ALA B O 1
ATOM 3779 N N . GLY B 1 240 ? -26.453 -2.104 -1.993 1 97.06 240 GLY B N 1
ATOM 3780 C CA . GLY B 1 240 ? -27.703 -1.665 -1.393 1 97.06 240 GLY B CA 1
ATOM 3781 C C . GLY B 1 240 ? -27.609 -1.448 0.106 1 97.06 240 GLY B C 1
ATOM 3782 O O . GLY B 1 240 ? -28.078 -0.436 0.626 1 97.06 240 GLY B O 1
ATOM 3783 N N . LEU B 1 241 ? -27.016 -2.334 0.783 1 97.06 241 LEU B N 1
ATOM 3784 C CA . LEU B 1 241 ? -26.875 -2.254 2.232 1 97.06 241 LEU B CA 1
ATOM 3785 C C . LEU B 1 241 ? -26.016 -1.064 2.631 1 97.06 241 LEU B C 1
ATOM 3787 O O . LEU B 1 241 ? -26.297 -0.384 3.619 1 97.06 241 LEU B O 1
ATOM 3791 N N . SER B 1 242 ? -24.906 -0.844 1.898 1 96.38 242 SER B N 1
ATOM 3792 C CA . SER B 1 242 ? -24.047 0.282 2.211 1 96.38 242 SER B CA 1
ATOM 3793 C C . SER B 1 242 ? -24.75 1.612 1.993 1 96.38 242 SER B C 1
ATOM 3795 O O . SER B 1 242 ? -24.609 2.537 2.795 1 96.38 242 SER B O 1
ATOM 3797 N N . LEU B 1 243 ? -25.5 1.673 0.931 1 95.38 243 LEU B N 1
ATOM 3798 C CA . LEU B 1 243 ? -26.234 2.895 0.644 1 95.38 243 LEU B CA 1
ATOM 3799 C C . LEU B 1 243 ? -27.344 3.119 1.681 1 95.38 243 LEU B C 1
ATOM 3801 O O . LEU B 1 243 ? -27.469 4.219 2.223 1 95.38 243 LEU B O 1
ATOM 3805 N N . LEU B 1 244 ? -28.078 2.082 1.978 1 94.88 244 LEU B N 1
ATOM 3806 C CA . LEU B 1 244 ? -29.156 2.18 2.955 1 94.88 244 LEU B CA 1
ATOM 3807 C C . LEU B 1 244 ? -28.594 2.461 4.348 1 94.88 244 LEU B C 1
ATOM 3809 O O . LEU B 1 244 ? -29.188 3.242 5.105 1 94.88 244 LEU B O 1
ATOM 3813 N N . GLY B 1 245 ? -27.562 1.778 4.637 1 95.19 245 GLY B N 1
ATOM 3814 C CA . GLY B 1 245 ? -26.922 2.045 5.914 1 95.19 245 GLY B CA 1
ATOM 3815 C C . GLY B 1 245 ? -26.469 3.484 6.066 1 95.19 245 GLY B C 1
ATOM 3816 O O . GLY B 1 245 ? -26.641 4.086 7.129 1 95.19 245 GLY B O 1
ATOM 3817 N N . SER B 1 246 ? -25.875 4.027 5.035 1 95 246 SER B N 1
ATOM 3818 C CA . SER B 1 246 ? -25.438 5.418 5.047 1 95 246 SER B CA 1
ATOM 3819 C C . SER B 1 246 ? -26.625 6.371 5.199 1 95 246 SER B C 1
ATOM 3821 O O . SER B 1 246 ? -26.562 7.332 5.969 1 95 246 SER B O 1
ATOM 3823 N N . MET B 1 247 ? -27.719 6.102 4.562 1 92.12 247 MET B N 1
ATOM 3824 C CA . MET B 1 247 ? -28.906 6.938 4.641 1 92.12 247 MET B CA 1
ATOM 3825 C C . MET B 1 247 ? -29.5 6.91 6.047 1 92.12 247 MET B C 1
ATOM 3827 O O . MET B 1 247 ? -29.891 7.945 6.582 1 92.12 247 MET B O 1
ATOM 3831 N N . ARG B 1 248 ? -29.516 5.797 6.648 1 92.56 248 ARG B N 1
ATOM 3832 C CA . ARG B 1 248 ? -30.062 5.66 7.996 1 92.56 248 ARG B CA 1
ATOM 3833 C C . ARG B 1 248 ? -29.172 6.367 9.016 1 92.56 248 ARG B C 1
ATOM 3835 O O . ARG B 1 248 ? -29.672 6.977 9.961 1 92.56 248 ARG B O 1
ATOM 3842 N N . ARG B 1 249 ? -27.906 6.223 8.773 1 90.69 249 ARG B N 1
ATOM 3843 C CA . ARG B 1 249 ? -26.953 6.832 9.695 1 90.69 249 ARG B CA 1
ATOM 3844 C C . ARG B 1 249 ? -27.062 8.352 9.688 1 90.69 249 ARG B C 1
ATOM 3846 O O . ARG B 1 249 ? -27 8.992 10.734 1 90.69 249 ARG B O 1
ATOM 3853 N N . VAL B 1 250 ? -27.203 8.906 8.562 1 88.06 250 VAL B N 1
ATOM 3854 C CA . VAL B 1 250 ? -27.344 10.352 8.422 1 88.06 250 VAL B CA 1
ATOM 3855 C C . VAL B 1 250 ? -28.656 10.812 9.031 1 88.06 250 VAL B C 1
ATOM 3857 O O . VAL B 1 250 ? -28.719 11.891 9.641 1 88.06 250 VAL B O 1
ATOM 3860 N N . SER B 1 251 ? -29.641 10.031 8.938 1 83.81 251 SER B N 1
ATOM 3861 C CA . SER B 1 251 ? -30.953 10.383 9.453 1 83.81 251 SER B CA 1
ATOM 3862 C C . SER B 1 251 ? -31 10.297 10.977 1 83.81 251 SER B C 1
ATOM 3864 O O . SER B 1 251 ? -31.719 11.055 11.625 1 83.81 251 SER B O 1
ATOM 3866 N N . ARG B 1 252 ? -30.297 9.367 11.586 1 75.75 252 ARG B N 1
ATOM 3867 C CA . ARG B 1 252 ? -30.297 9.195 13.039 1 75.75 252 ARG B CA 1
ATOM 3868 C C . ARG B 1 252 ? -29.547 10.336 13.719 1 75.75 252 ARG B C 1
ATOM 3870 O O . ARG B 1 252 ? -29.906 10.742 14.828 1 75.75 252 ARG B O 1
ATOM 3877 N N . ARG B 1 253 ? -28.359 10.594 13.383 1 59.22 253 ARG B N 1
ATOM 3878 C CA . ARG B 1 253 ? -27.578 11.625 14.07 1 59.22 253 ARG B CA 1
ATOM 3879 C C . ARG B 1 253 ? -28.375 12.922 14.188 1 59.22 253 ARG B C 1
ATOM 3881 O O . ARG B 1 253 ? -28.062 13.773 15.023 1 59.22 253 ARG B O 1
ATOM 3888 N N . GLU B 1 254 ? -29.344 13.188 13.383 1 52.56 254 GLU B N 1
ATOM 3889 C CA . GLU B 1 254 ? -30.234 14.328 13.602 1 52.56 254 GLU B CA 1
ATOM 3890 C C . GLU B 1 254 ? -31.031 14.172 14.898 1 52.56 254 GLU B C 1
ATOM 3892 O O . GLU B 1 254 ? -31.328 15.156 15.578 1 52.56 254 GLU B O 1
ATOM 3897 N N . VAL B 1 255 ? -31.375 12.898 15.203 1 46.59 255 VAL B N 1
ATOM 3898 C CA . VAL B 1 255 ? -32.25 12.852 16.359 1 46.59 255 VAL B CA 1
ATOM 3899 C C . VAL B 1 255 ? -31.469 13.164 17.641 1 46.59 255 VAL B C 1
ATOM 3901 O O . VAL B 1 255 ? -32.031 13.711 18.594 1 46.59 255 VAL B O 1
ATOM 3904 N N . GLY B 1 256 ? -30.234 12.812 17.547 1 37.12 256 GLY B N 1
ATOM 3905 C CA . GLY B 1 256 ? -29.531 13.109 18.797 1 37.12 256 GLY B CA 1
ATOM 3906 C C . GLY B 1 256 ? -28.969 14.516 18.844 1 37.12 256 GLY B C 1
ATOM 3907 O O . GLY B 1 256 ? -28.203 14.852 19.75 1 37.12 256 GLY B O 1
ATOM 3908 N N . VAL B 1 257 ? -28.906 15.203 17.703 1 38.12 257 VAL B N 1
ATOM 3909 C CA . VAL B 1 257 ? -28.625 16.609 17.984 1 38.12 257 VAL B CA 1
ATOM 3910 C C . VAL B 1 257 ? -29.922 17.328 18.344 1 38.12 257 VAL B C 1
ATOM 3912 O O . VAL B 1 257 ? -30.969 17.078 17.75 1 38.12 257 VAL B O 1
#